Protein AF-0000000078516016 (afdb_homodimer)

Structure (mmCIF, N/CA/C/O backbone):
data_AF-0000000078516016-model_v1
#
loop_
_entity.id
_entity.type
_entity.pdbx_description
1 polymer 'Tat pathway signal sequence'
#
loop_
_atom_site.group_PDB
_atom_site.id
_atom_site.type_symbol
_atom_site.label_atom_id
_atom_site.label_alt_id
_atom_site.label_comp_id
_atom_site.label_asym_id
_atom_site.label_entity_id
_atom_site.label_seq_id
_atom_site.pdbx_PDB_ins_code
_atom_site.Cartn_x
_atom_site.Cartn_y
_atom_site.Cartn_z
_atom_site.occupancy
_atom_site.B_iso_or_equiv
_atom_site.auth_seq_id
_atom_site.auth_comp_id
_atom_site.auth_asym_id
_atom_site.auth_atom_id
_atom_site.pdbx_PDB_model_num
ATOM 1 N N . MET A 1 1 ? 120.938 92.438 60.75 1 22.75 1 MET A N 1
ATOM 2 C CA . MET A 1 1 ? 119.875 93.5 60.75 1 22.75 1 MET A CA 1
ATOM 3 C C . MET A 1 1 ? 118.5 92.938 60.5 1 22.75 1 MET A C 1
ATOM 5 O O . MET A 1 1 ? 118.312 92.125 59.594 1 22.75 1 MET A O 1
ATOM 9 N N . SER A 1 2 ? 117.5 93 61.469 1 23.75 2 SER A N 1
ATOM 10 C CA . SER A 1 2 ? 116.312 92.562 62.219 1 23.75 2 SER A CA 1
ATOM 11 C C . SER A 1 2 ? 115.062 92.812 61.469 1 23.75 2 SER A C 1
ATOM 13 O O . SER A 1 2 ? 114 92.938 62.125 1 23.75 2 SER A O 1
ATOM 15 N N . LEU A 1 3 ? 115.125 93.125 60.219 1 23.91 3 LEU A N 1
ATOM 16 C CA . LEU A 1 3 ? 114 93.938 59.75 1 23.91 3 LEU A CA 1
ATOM 17 C C . LEU A 1 3 ? 112.688 93.25 59.938 1 23.91 3 LEU A C 1
ATOM 19 O O . LEU A 1 3 ? 112.5 92.125 59.469 1 23.91 3 LEU A O 1
ATOM 23 N N . ASP A 1 4 ? 111.812 93.688 60.75 1 22.67 4 ASP A N 1
ATOM 24 C CA . ASP A 1 4 ? 110.688 93.438 61.625 1 22.67 4 ASP A CA 1
ATOM 25 C C . ASP A 1 4 ? 109.438 93.125 60.812 1 22.67 4 ASP A C 1
ATOM 27 O O . ASP A 1 4 ? 109.438 93.375 59.594 1 22.67 4 ASP A O 1
ATOM 31 N N . GLU A 1 5 ? 108.125 93.688 61.156 1 22.09 5 GLU A N 1
ATOM 32 C CA . GLU A 1 5 ? 106.938 93.125 61.75 1 22.09 5 GLU A CA 1
ATOM 33 C C . GLU A 1 5 ? 105.812 93.125 60.781 1 22.09 5 GLU A C 1
ATOM 35 O O . GLU A 1 5 ? 104.938 92.25 60.844 1 22.09 5 GLU A O 1
ATOM 40 N N . SER A 1 6 ? 105.625 94.188 59.844 1 24.33 6 SER A N 1
ATOM 41 C CA . SER A 1 6 ? 104.312 94.875 59.906 1 24.33 6 SER A CA 1
ATOM 42 C C . SER A 1 6 ? 103.25 94.062 59.219 1 24.33 6 SER A C 1
ATOM 44 O O . SER A 1 6 ? 103.5 93.312 58.281 1 24.33 6 SER A O 1
ATOM 46 N N . HIS A 1 7 ? 101.812 94.062 59.656 1 25.02 7 HIS A N 1
ATOM 47 C CA . HIS A 1 7 ? 100.562 93.375 59.969 1 25.02 7 HIS A CA 1
ATOM 48 C C . HIS A 1 7 ? 99.625 93.438 58.812 1 25.02 7 HIS A C 1
ATOM 50 O O . HIS A 1 7 ? 98.625 92.688 58.781 1 25.02 7 HIS A O 1
ATOM 56 N N . SER A 1 8 ? 99.625 94.312 57.719 1 24.61 8 SER A N 1
ATOM 57 C CA . SER A 1 8 ? 98.375 95 57.406 1 24.61 8 SER A CA 1
ATOM 58 C C . SER A 1 8 ? 97.375 94.062 56.75 1 24.61 8 SER A C 1
ATOM 60 O O . SER A 1 8 ? 97.812 93.125 56 1 24.61 8 SER A O 1
ATOM 62 N N . SER A 1 9 ? 96 94 57.219 1 26.47 9 SER A N 1
ATOM 63 C CA . SER A 1 9 ? 94.75 93.25 57.312 1 26.47 9 SER A CA 1
ATOM 64 C C . SER A 1 9 ? 94 93.375 56 1 26.47 9 SER A C 1
ATOM 66 O O . SER A 1 9 ? 93.125 94.25 55.812 1 26.47 9 SER A O 1
ATOM 68 N N . GLN A 1 10 ? 94.562 93 54.844 1 23.11 10 GLN A N 1
ATOM 69 C CA . GLN A 1 10 ? 93.938 93.312 53.562 1 23.11 10 GLN A CA 1
ATOM 70 C C . GLN A 1 10 ? 92.562 92.625 53.406 1 23.11 10 GLN A C 1
ATOM 72 O O . GLN A 1 10 ? 92.438 91.438 53.625 1 23.11 10 GLN A O 1
ATOM 77 N N . ASP A 1 11 ? 91.438 93.438 53.438 1 28.17 11 ASP A N 1
ATOM 78 C CA . ASP A 1 11 ? 90 93.25 53.438 1 28.17 11 ASP A CA 1
ATOM 79 C C . ASP A 1 11 ? 89.5 92.562 52.156 1 28.17 11 ASP A C 1
ATOM 81 O O . ASP A 1 11 ? 89.812 93.062 51.062 1 28.17 11 ASP A O 1
ATOM 85 N N . PRO A 1 12 ? 89.312 91.25 52.062 1 29.25 12 PRO A N 1
ATOM 86 C CA . PRO A 1 12 ? 89.062 90.375 50.906 1 29.25 12 PRO A CA 1
ATOM 87 C C . PRO A 1 12 ? 87.75 90.688 50.25 1 29.25 12 PRO A C 1
ATOM 89 O O . PRO A 1 12 ? 86.75 90.875 50.969 1 29.25 12 PRO A O 1
ATOM 92 N N . ASP A 1 13 ? 87.625 91.562 49.219 1 25.83 13 ASP A N 1
ATOM 93 C CA . ASP A 1 13 ? 86.562 92.062 48.438 1 25.83 13 ASP A CA 1
ATOM 94 C C . ASP A 1 13 ? 85.688 90.875 47.906 1 25.83 13 ASP A C 1
ATOM 96 O O . ASP A 1 13 ? 86.188 89.875 47.438 1 25.83 13 ASP A O 1
ATOM 100 N N . ASN A 1 14 ? 84.438 90.75 48.438 1 26.47 14 ASN A N 1
ATOM 101 C CA . ASN A 1 14 ? 83.25 89.812 48.438 1 26.47 14 ASN A CA 1
ATOM 102 C C . ASN A 1 14 ? 82.688 89.688 47.031 1 26.47 14 ASN A C 1
ATOM 104 O O . ASN A 1 14 ? 81.938 90.562 46.594 1 26.47 14 ASN A O 1
ATOM 108 N N . SER A 1 15 ? 83.438 89.5 45.938 1 28.62 15 SER A N 1
ATOM 109 C CA . SER A 1 15 ? 82.875 89.5 44.594 1 28.62 15 SER A CA 1
ATOM 110 C C . SER A 1 15 ? 81.812 88.438 44.438 1 28.62 15 SER A C 1
ATOM 112 O O . SER A 1 15 ? 82.062 87.25 44.656 1 28.62 15 SER A O 1
ATOM 114 N N . ARG A 1 16 ? 80.438 88.812 44.594 1 28.38 16 ARG A N 1
ATOM 115 C CA . ARG A 1 16 ? 79.25 88 44.594 1 28.38 16 ARG A CA 1
ATOM 116 C C . ARG A 1 16 ? 79.062 87.25 43.25 1 28.38 16 ARG A C 1
ATOM 118 O O . ARG A 1 16 ? 79.312 87.875 42.188 1 28.38 16 ARG A O 1
ATOM 125 N N . PRO A 1 17 ? 79.188 85.875 43.188 1 33.28 17 PRO A N 1
ATOM 126 C CA . PRO A 1 17 ? 79.062 85 42.031 1 33.28 17 PRO A CA 1
ATOM 127 C C . PRO A 1 17 ? 77.75 85.062 41.312 1 33.28 17 PRO A C 1
ATOM 129 O O . PRO A 1 17 ? 76.688 85 41.938 1 33.28 17 PRO A O 1
ATOM 132 N N . LEU A 1 18 ? 77.5 86 40.438 1 30.92 18 LEU A N 1
ATOM 133 C CA . LEU A 1 18 ? 76.188 86.125 39.719 1 30.92 18 LEU A CA 1
ATOM 134 C C . LEU A 1 18 ? 75.812 84.812 39.094 1 30.92 18 LEU A C 1
ATOM 136 O O . LEU A 1 18 ? 76.562 84.25 38.281 1 30.92 18 LEU A O 1
ATOM 140 N N . LEU A 1 19 ? 75.25 83.875 39.844 1 31.05 19 LEU A N 1
ATOM 141 C CA . LEU A 1 19 ? 74.75 82.562 39.469 1 31.05 19 LEU A CA 1
ATOM 142 C C . LEU A 1 19 ? 73.812 82.625 38.281 1 31.05 19 LEU A C 1
ATOM 144 O O . LEU A 1 19 ? 72.875 83.438 38.281 1 31.05 19 LEU A O 1
ATOM 148 N N . PHE A 1 20 ? 74.312 82.562 37 1 31.06 20 PHE A N 1
ATOM 149 C CA . PHE A 1 20 ? 73.562 82.438 35.75 1 31.06 20 PHE A CA 1
ATOM 150 C C . PHE A 1 20 ? 72.5 81.375 35.781 1 31.06 20 PHE A C 1
ATOM 152 O O . PHE A 1 20 ? 72.812 80.25 36.094 1 31.06 20 PHE A O 1
ATOM 159 N N . LYS A 1 21 ? 71.25 81.688 36.219 1 33.06 21 LYS A N 1
ATOM 160 C CA . LYS A 1 21 ? 70.062 80.875 36.219 1 33.06 21 LYS A CA 1
ATOM 161 C C . LYS A 1 21 ? 69.75 80.312 34.812 1 33.06 21 LYS A C 1
ATOM 163 O O . LYS A 1 21 ? 69.5 81.062 33.906 1 33.06 21 LYS A O 1
ATOM 168 N N . GLU A 1 22 ? 70.562 79.312 34.25 1 33.59 22 GLU A N 1
ATOM 169 C CA . GLU A 1 22 ? 70.188 78.688 33 1 33.59 22 GLU A CA 1
ATOM 170 C C . GLU A 1 22 ? 68.75 78.188 33.031 1 33.59 22 GLU A C 1
ATOM 172 O O . GLU A 1 22 ? 68.375 77.438 33.938 1 33.59 22 GLU A O 1
ATOM 177 N N . ASP A 1 23 ? 67.688 78.938 32.562 1 33.66 23 ASP A N 1
ATOM 178 C CA . ASP A 1 23 ? 66.25 78.625 32.312 1 33.66 23 ASP A CA 1
ATOM 179 C C . ASP A 1 23 ? 66.125 77.312 31.5 1 33.66 23 ASP A C 1
ATOM 181 O O . ASP A 1 23 ? 66.562 77.25 30.359 1 33.66 23 ASP A O 1
ATOM 185 N N . ASP A 1 24 ? 66.312 76.125 32.062 1 37.09 24 ASP A N 1
ATOM 186 C CA . ASP A 1 24 ? 66.062 74.812 31.422 1 37.09 24 ASP A CA 1
ATOM 187 C C . ASP A 1 24 ? 64.625 74.75 30.891 1 37.09 24 ASP A C 1
ATOM 189 O O . ASP A 1 24 ? 63.656 74.875 31.656 1 37.09 24 ASP A O 1
ATOM 193 N N . GLU A 1 25 ? 64.25 75.375 29.688 1 36.62 25 GLU A N 1
ATOM 194 C CA . GLU A 1 25 ? 63 75.125 28.953 1 36.62 25 GLU A CA 1
ATOM 195 C C . GLU A 1 25 ? 62.656 73.625 28.859 1 36.62 25 GLU A C 1
ATOM 197 O O . GLU A 1 25 ? 63.438 72.875 28.281 1 36.62 25 GLU A O 1
ATOM 202 N N . GLU A 1 26 ? 62.094 73 29.891 1 38.97 26 GLU A N 1
ATOM 203 C CA . GLU A 1 26 ? 61.531 71.625 29.875 1 38.97 26 GLU A CA 1
ATOM 204 C C . GLU A 1 26 ? 60.594 71.438 28.672 1 38.97 26 GLU A C 1
ATOM 206 O O . GLU A 1 26 ? 59.625 72.188 28.5 1 38.97 26 GLU A O 1
ATOM 211 N N . GLN A 1 27 ? 61.094 71.062 27.469 1 40.34 27 GLN A N 1
ATOM 212 C CA . GLN A 1 27 ? 60.281 70.562 26.375 1 40.34 27 GLN A CA 1
ATOM 213 C C . GLN A 1 27 ? 59.188 69.562 26.875 1 40.34 27 GLN A C 1
ATOM 215 O O . GLN A 1 27 ? 59.5 68.562 27.438 1 40.34 27 GLN A O 1
ATOM 220 N N . ARG A 1 28 ? 58.094 70.125 27.375 1 39.88 28 ARG A N 1
ATOM 221 C CA . ARG A 1 28 ? 56.875 69.312 27.656 1 39.88 28 ARG A CA 1
ATOM 222 C C . ARG A 1 28 ? 56.531 68.438 26.5 1 39.88 28 ARG A C 1
ATOM 224 O O . ARG A 1 28 ? 56.188 68.875 25.406 1 39.88 28 ARG A O 1
ATOM 231 N N . TYR A 1 29 ? 57.281 67.25 26.312 1 43.62 29 TYR A N 1
ATOM 232 C CA . TYR A 1 29 ? 56.781 66.188 25.438 1 43.62 29 TYR A CA 1
ATOM 233 C C . TYR A 1 29 ? 55.281 65.938 25.688 1 43.62 29 TYR A C 1
ATOM 235 O O . TYR A 1 29 ? 54.875 65.625 26.812 1 43.62 29 TYR A O 1
ATOM 243 N N . HIS A 1 30 ? 54.375 66.812 25.109 1 42.16 30 HIS A N 1
ATOM 244 C CA . HIS A 1 30 ? 52.969 66.438 25.031 1 42.16 30 HIS A CA 1
ATOM 245 C C . HIS A 1 30 ? 52.844 64.938 24.703 1 42.16 30 HIS A C 1
ATOM 247 O O . HIS A 1 30 ? 53.312 64.5 23.656 1 42.16 30 HIS A O 1
ATOM 253 N N . SER A 1 31 ? 52.969 64.062 25.672 1 47.44 31 SER A N 1
ATOM 254 C CA . SER A 1 31 ? 52.562 62.656 25.5 1 47.44 31 SER A CA 1
ATOM 255 C C . SER A 1 31 ? 51.219 62.531 24.797 1 47.44 31 SER A C 1
ATOM 257 O O . SER A 1 31 ? 50.219 63.094 25.25 1 47.44 31 SER A O 1
ATOM 259 N N . TYR A 1 32 ? 51.219 62.531 23.422 1 49.53 32 TYR A N 1
ATOM 260 C CA . TYR A 1 32 ? 50.031 62.156 22.703 1 49.53 32 TYR A CA 1
ATOM 261 C C . TYR A 1 32 ? 49.281 61.031 23.375 1 49.53 32 TYR A C 1
ATOM 263 O O . TYR A 1 32 ? 49.906 60.062 23.844 1 49.53 32 TYR A O 1
ATOM 271 N N . PRO A 1 33 ? 48.125 61.312 23.984 1 51.75 33 PRO A N 1
ATOM 272 C CA . PRO A 1 33 ? 47.375 60.188 24.531 1 51.75 33 PRO A CA 1
ATOM 273 C C . PRO A 1 33 ? 47.406 58.969 23.594 1 51.75 33 PRO A C 1
ATOM 275 O O . PRO A 1 33 ? 47.469 59.125 22.375 1 51.75 33 PRO A O 1
ATOM 278 N N . PRO A 1 34 ? 47.938 57.875 23.953 1 51.03 34 PRO A N 1
ATOM 279 C CA . PRO A 1 34 ? 47.875 56.688 23.062 1 51.03 34 PRO A CA 1
ATOM 280 C C . PRO A 1 34 ? 46.531 56.531 22.422 1 51.03 34 PRO A C 1
ATOM 282 O O . PRO A 1 34 ? 45.5 56.875 23.016 1 51.03 34 PRO A O 1
ATOM 285 N N . LYS A 1 35 ? 46.406 56.656 21.141 1 49.25 35 LYS A N 1
ATOM 286 C CA . LYS A 1 35 ? 45.188 56.25 20.422 1 49.25 35 LYS A CA 1
ATOM 287 C C . LYS A 1 35 ? 44.594 55 21.031 1 49.25 35 LYS A C 1
ATOM 289 O O . LYS A 1 35 ? 45.25 53.969 21.141 1 49.25 35 LYS A O 1
ATOM 294 N N . ARG A 1 36 ? 43.625 55.062 21.891 1 51.5 36 ARG A N 1
ATOM 295 C CA . ARG A 1 36 ? 42.844 53.938 22.328 1 51.5 36 ARG A CA 1
ATOM 296 C C . ARG A 1 36 ? 42.5 53.031 21.156 1 51.5 36 ARG A C 1
ATOM 298 O O . ARG A 1 36 ? 41.969 53.469 20.141 1 51.5 36 ARG A O 1
ATOM 305 N N . LYS A 1 37 ? 43.125 51.938 20.953 1 50.84 37 LYS A N 1
ATOM 306 C CA . LYS A 1 37 ? 42.844 50.844 20.016 1 50.84 37 LYS A CA 1
ATOM 307 C C . LYS A 1 37 ? 41.344 50.531 20 1 50.84 37 LYS A C 1
ATOM 309 O O . LYS A 1 37 ? 40.844 49.719 20.781 1 50.84 37 LYS A O 1
ATOM 314 N N . GLN A 1 38 ? 40.469 51.469 19.766 1 52.34 38 GLN A N 1
ATOM 315 C CA . GLN A 1 38 ? 39.062 51.281 19.5 1 52.34 38 GLN A CA 1
ATOM 316 C C . GLN A 1 38 ? 38.844 50.156 18.469 1 52.34 38 GLN A C 1
ATOM 318 O O . GLN A 1 38 ? 37.719 49.656 18.312 1 52.34 38 GLN A O 1
ATOM 323 N N . GLY A 1 39 ? 39.906 49.844 17.766 1 54.12 39 GLY A N 1
ATOM 324 C CA . GLY A 1 39 ? 39.75 48.844 16.719 1 54.12 39 GLY A CA 1
ATOM 325 C C . GLY A 1 39 ? 39.438 47.469 17.25 1 54.12 39 GLY A C 1
ATOM 326 O O . GLY A 1 39 ? 38.75 46.656 16.594 1 54.12 39 GLY A O 1
ATOM 327 N N . PHE A 1 40 ? 40 47.156 18.438 1 59.84 40 PHE A N 1
ATOM 328 C CA . PHE A 1 40 ? 39.875 45.781 18.969 1 59.84 40 PHE A CA 1
ATOM 329 C C . PHE A 1 40 ? 38.469 45.531 19.484 1 59.84 40 PHE A C 1
ATOM 331 O O . PHE A 1 40 ? 37.969 44.406 19.375 1 59.84 40 PHE A O 1
ATOM 338 N N . ARG A 1 41 ? 37.781 46.656 19.891 1 63.22 41 ARG A N 1
ATOM 339 C CA . ARG A 1 41 ? 36.469 46.469 20.484 1 63.22 41 ARG A CA 1
ATOM 340 C C . ARG A 1 41 ? 35.406 46.125 19.422 1 63.22 41 ARG A C 1
ATOM 342 O O . ARG A 1 41 ? 34.531 45.312 19.656 1 63.22 41 ARG A O 1
ATOM 349 N N . TRP A 1 42 ? 35.688 46.719 18.281 1 64.88 42 TRP A N 1
ATOM 350 C CA . TRP A 1 42 ? 34.75 46.469 17.219 1 64.88 42 TRP A CA 1
ATOM 351 C C . TRP A 1 42 ? 34.906 45.062 16.672 1 64.88 42 TRP A C 1
ATOM 353 O O . TRP A 1 42 ? 33.938 44.375 16.312 1 64.88 42 TRP A O 1
ATOM 363 N N . ASN A 1 43 ? 36.125 44.531 16.828 1 74.56 43 ASN A N 1
ATOM 364 C CA . ASN A 1 43 ? 36.406 43.188 16.344 1 74.56 43 ASN A CA 1
ATOM 365 C C . ASN A 1 43 ? 35.75 42.125 17.219 1 74.56 43 ASN A C 1
ATOM 367 O O . ASN A 1 43 ? 35.188 41.125 16.719 1 74.56 43 ASN A O 1
ATOM 371 N N . TRP A 1 44 ? 35.812 42.469 18.5 1 77.81 44 TRP A N 1
ATOM 372 C CA . TRP A 1 44 ? 35.188 41.5 19.422 1 77.81 44 TRP A CA 1
ATOM 373 C C . TRP A 1 44 ? 33.688 41.469 19.266 1 77.81 44 TRP A C 1
ATOM 375 O O . TRP A 1 44 ? 33.062 40.438 19.359 1 77.81 44 TRP A O 1
ATOM 385 N N . ALA A 1 45 ? 33.062 42.656 18.969 1 75.06 45 ALA A N 1
ATOM 386 C CA . ALA A 1 45 ? 31.609 42.719 18.734 1 75.06 45 ALA A CA 1
ATOM 387 C C . ALA A 1 45 ? 31.219 41.938 17.484 1 75.06 45 ALA A C 1
ATOM 389 O O . ALA A 1 45 ? 30.219 41.25 17.469 1 75.06 45 ALA A O 1
ATOM 390 N N . PHE A 1 46 ? 32.094 42.031 16.469 1 77.75 46 PHE A N 1
ATOM 391 C CA . PHE A 1 46 ? 31.812 41.281 15.234 1 77.75 46 PHE A CA 1
ATOM 392 C C . PHE A 1 46 ? 31.969 39.781 15.453 1 77.75 46 PHE A C 1
ATOM 394 O O . PHE A 1 46 ? 31.188 39 14.922 1 77.75 46 PHE A O 1
ATOM 401 N N . ILE A 1 47 ? 32.938 39.406 16.25 1 81.06 47 ILE A N 1
ATOM 402 C CA . ILE A 1 47 ? 33.125 38 16.547 1 81.06 47 ILE A CA 1
ATOM 403 C C . ILE A 1 47 ? 31.969 37.469 17.375 1 81.06 47 ILE A C 1
ATOM 405 O O . ILE A 1 47 ? 31.469 36.375 17.109 1 81.06 47 ILE A O 1
ATOM 409 N N . LEU A 1 48 ? 31.484 38.25 18.312 1 80.25 48 LEU A N 1
ATOM 410 C CA . LEU A 1 48 ? 30.359 37.844 19.141 1 80.25 48 LEU A CA 1
ATOM 411 C C . LEU A 1 48 ? 29.078 37.719 18.328 1 80.25 48 LEU A C 1
ATOM 413 O O . LEU A 1 48 ? 28.312 36.781 18.469 1 80.25 48 LEU A O 1
ATOM 417 N N . HIS A 1 49 ? 28.859 38.688 17.422 1 80.25 49 HIS A N 1
ATOM 418 C CA . HIS A 1 49 ? 27.688 38.625 16.547 1 80.25 49 HIS A CA 1
ATOM 419 C C . HIS A 1 49 ? 27.797 37.469 15.562 1 80.25 49 HIS A C 1
ATOM 421 O O . HIS A 1 49 ? 26.812 36.781 15.32 1 80.25 49 HIS A O 1
ATOM 427 N N . GLY A 1 50 ? 29 37.312 15.078 1 79.88 50 GLY A N 1
ATOM 428 C CA . GLY A 1 50 ? 29.203 36.188 14.188 1 79.88 50 GLY A CA 1
ATOM 429 C C . GLY A 1 50 ? 28.953 34.844 14.852 1 79.88 50 GLY A C 1
ATOM 430 O O . GLY A 1 50 ? 28.312 33.969 14.281 1 79.88 50 GLY A O 1
ATOM 431 N N . SER A 1 51 ? 29.453 34.75 16.078 1 83.06 51 SER A N 1
ATOM 432 C CA . SER A 1 51 ? 29.266 33.531 16.828 1 83.06 51 SER A CA 1
ATOM 433 C C . SER A 1 51 ? 27.797 33.312 17.172 1 83.06 51 SER A C 1
ATOM 435 O O . SER A 1 51 ? 27.281 32.188 17.094 1 83.06 51 SER A O 1
ATOM 437 N N . ALA A 1 52 ? 27.125 34.375 17.562 1 80.5 52 ALA A N 1
ATOM 438 C CA . ALA A 1 52 ? 25.703 34.281 17.875 1 80.5 52 ALA A CA 1
ATOM 439 C C . ALA A 1 52 ? 24.891 33.875 16.656 1 80.5 52 ALA A C 1
ATOM 441 O O . ALA A 1 52 ? 23.984 33.062 16.734 1 80.5 52 ALA A O 1
ATOM 442 N N . PHE A 1 53 ? 25.297 34.469 15.484 1 80.38 53 PHE A N 1
ATOM 443 C CA . PHE A 1 53 ? 24.641 34.125 14.234 1 80.38 53 PHE A CA 1
ATOM 444 C C . PHE A 1 53 ? 24.906 32.656 13.875 1 80.38 53 PHE A C 1
ATOM 446 O O . PHE A 1 53 ? 24 31.953 13.414 1 80.38 53 PHE A O 1
ATOM 453 N N . ALA A 1 54 ? 26.094 32.25 14.141 1 81.94 54 ALA A N 1
ATOM 454 C CA . ALA A 1 54 ? 26.453 30.875 13.844 1 81.94 54 ALA A CA 1
ATOM 455 C C . ALA A 1 54 ? 25.703 29.906 14.75 1 81.94 54 ALA A C 1
ATOM 457 O O . ALA A 1 54 ? 25.156 28.891 14.289 1 81.94 54 ALA A O 1
ATOM 458 N N . ILE A 1 55 ? 25.609 30.203 15.984 1 82.69 55 ILE A N 1
ATOM 459 C CA . ILE A 1 55 ? 24.906 29.344 16.938 1 82.69 55 ILE A CA 1
ATOM 460 C C . ILE A 1 55 ? 23.406 29.312 16.609 1 82.69 55 ILE A C 1
ATOM 462 O O . ILE A 1 55 ? 22.797 28.25 16.609 1 82.69 55 ILE A O 1
ATOM 466 N N . TYR A 1 56 ? 22.891 30.484 16.328 1 80.62 56 TYR A N 1
ATOM 467 C CA . TYR A 1 56 ? 21.484 30.578 15.938 1 80.62 56 TYR A CA 1
ATOM 468 C C . TYR A 1 56 ? 21.203 29.75 14.695 1 80.62 56 TYR A C 1
ATOM 470 O O . TYR A 1 56 ? 20.203 29.031 14.633 1 80.62 56 TYR A O 1
ATOM 478 N N . THR A 1 57 ? 22.078 29.812 13.75 1 79.5 57 THR A N 1
ATOM 479 C CA . THR A 1 57 ? 21.922 29.047 12.516 1 79.5 57 THR A CA 1
ATOM 480 C C . THR A 1 57 ? 22.031 27.547 12.797 1 79.5 57 THR A C 1
ATOM 482 O O . THR A 1 57 ? 21.266 26.75 12.25 1 79.5 57 THR A O 1
ATOM 485 N N . ILE A 1 58 ? 22.875 27.141 13.648 1 78.88 58 ILE A N 1
ATOM 486 C CA . ILE A 1 58 ? 23.062 25.734 13.984 1 78.88 58 ILE A CA 1
ATOM 487 C C . ILE A 1 58 ? 21.828 25.219 14.719 1 78.88 58 ILE A C 1
ATOM 489 O O . ILE A 1 58 ? 21.328 24.125 14.414 1 78.88 58 ILE A O 1
ATOM 493 N N . ILE A 1 59 ? 21.312 25.984 15.633 1 75.81 59 ILE A N 1
ATOM 494 C CA . ILE A 1 59 ? 20.125 25.594 16.375 1 75.81 59 ILE A CA 1
ATOM 495 C C . ILE A 1 59 ? 18.922 25.484 15.438 1 75.81 59 ILE A C 1
ATOM 497 O O . ILE A 1 59 ? 18.141 24.547 15.531 1 75.81 59 ILE A O 1
ATOM 501 N N . PHE A 1 60 ? 18.875 26.375 14.531 1 72.94 60 PHE A N 1
ATOM 502 C CA . PHE A 1 60 ? 17.766 26.375 13.578 1 72.94 60 PHE A CA 1
ATOM 503 C C . PHE A 1 60 ? 17.859 25.188 12.633 1 72.94 60 PHE A C 1
ATOM 505 O O . PHE A 1 60 ? 16.859 24.516 12.367 1 72.94 60 PHE A O 1
ATOM 512 N N . LEU A 1 61 ? 19.016 24.969 12.203 1 71.44 61 LEU A N 1
ATOM 513 C CA . LEU A 1 61 ? 19.188 23.828 11.305 1 71.44 61 LEU A CA 1
ATOM 514 C C . LEU A 1 61 ? 18.922 22.516 12.031 1 71.44 61 LEU A C 1
ATOM 516 O O . LEU A 1 61 ? 18.297 21.609 11.477 1 71.44 61 LEU A O 1
ATOM 520 N N . ALA A 1 62 ? 19.344 22.438 13.172 1 70.38 62 ALA A N 1
ATOM 521 C CA . ALA A 1 62 ? 19.094 21.234 13.969 1 70.38 62 ALA A CA 1
ATOM 522 C C . ALA A 1 62 ? 17.594 21.078 14.266 1 70.38 62 ALA A C 1
ATOM 524 O O . ALA A 1 62 ? 17.062 19.969 14.164 1 70.38 62 ALA A O 1
ATOM 525 N N . GLY A 1 63 ? 16.969 22.125 14.578 1 66.44 63 GLY A N 1
ATOM 526 C CA . GLY A 1 63 ? 15.539 22.094 14.805 1 66.44 63 GLY A CA 1
ATOM 527 C C . GLY A 1 63 ? 14.742 21.75 13.562 1 66.44 63 GLY A C 1
ATOM 528 O O . GLY A 1 63 ? 13.789 20.969 13.625 1 66.44 63 GLY A O 1
ATOM 529 N N . SER A 1 64 ? 15.102 22.359 12.469 1 62.66 64 SER A N 1
ATOM 530 C CA . SER A 1 64 ? 14.438 22.078 11.203 1 62.66 64 SER A CA 1
ATOM 531 C C . SER A 1 64 ? 14.617 20.609 10.797 1 62.66 64 SER A C 1
ATOM 533 O O . SER A 1 64 ? 13.688 19.984 10.289 1 62.66 64 SER A O 1
ATOM 535 N N . SER A 1 65 ? 15.773 20.125 10.977 1 61.03 65 SER A N 1
ATOM 536 C CA . SER A 1 65 ? 16.016 18.719 10.664 1 61.03 65 SER A CA 1
ATOM 537 C C . SER A 1 65 ? 15.156 17.812 11.531 1 61.03 65 SER A C 1
ATOM 539 O O . SER A 1 65 ? 14.625 16.812 11.039 1 61.03 65 SER A O 1
ATOM 541 N N . LEU A 1 66 ? 15.078 18.234 12.734 1 59.31 66 LEU A N 1
ATOM 542 C CA . LEU A 1 66 ? 14.242 17.453 13.641 1 59.31 66 LEU A CA 1
ATOM 543 C C . LEU A 1 66 ? 12.773 17.547 13.234 1 59.31 66 LEU A C 1
ATOM 545 O O . LEU A 1 66 ? 12.039 16.562 13.305 1 59.31 66 LEU A O 1
ATOM 549 N N . ALA A 1 67 ? 12.422 18.719 12.875 1 56.28 67 ALA A N 1
ATOM 550 C CA . ALA A 1 67 ? 11.031 18.922 12.461 1 56.28 67 ALA A CA 1
ATOM 551 C C . ALA A 1 67 ? 10.734 18.172 11.164 1 56.28 67 ALA A C 1
ATOM 553 O O . ALA A 1 67 ? 9.656 17.594 11.008 1 56.28 67 ALA A O 1
ATOM 554 N N . VAL A 1 68 ? 11.672 18.266 10.258 1 53.91 68 VAL A N 1
ATOM 555 C CA . VAL A 1 68 ? 11.484 17.594 8.969 1 53.91 68 VAL A CA 1
ATOM 556 C C . VAL A 1 68 ? 11.359 16.094 9.18 1 53.91 68 VAL A C 1
ATOM 558 O O . VAL A 1 68 ? 10.516 15.438 8.555 1 53.91 68 VAL A O 1
ATOM 561 N N . THR A 1 69 ? 12.227 15.516 10.023 1 53.25 69 THR A N 1
ATOM 562 C CA . THR A 1 69 ? 12.195 14.07 10.219 1 53.25 69 THR A CA 1
ATOM 563 C C . THR A 1 69 ? 10.883 13.648 10.875 1 53.25 69 THR A C 1
ATOM 565 O O . THR A 1 69 ? 10.336 12.594 10.555 1 53.25 69 THR A O 1
ATOM 568 N N . LYS A 1 70 ? 10.508 14.336 11.945 1 51.84 70 LYS A N 1
ATOM 569 C CA . LYS A 1 70 ? 9.359 13.883 12.719 1 51.84 70 LYS A CA 1
ATOM 570 C C . LYS A 1 70 ? 8.062 14.055 11.93 1 51.84 70 LYS A C 1
ATOM 572 O O . LYS A 1 70 ? 7.141 13.25 12.047 1 51.84 70 LYS A O 1
ATOM 577 N N . GLY A 1 71 ? 7.988 15.125 11.234 1 52.16 71 GLY A N 1
ATOM 578 C CA . GLY A 1 71 ? 6.703 15.531 10.688 1 52.16 71 GLY A CA 1
ATOM 579 C C . GLY A 1 71 ? 6.672 15.547 9.172 1 52.16 71 GLY A C 1
ATOM 580 O O . GLY A 1 71 ? 5.945 16.344 8.57 1 52.16 71 GLY A O 1
ATOM 581 N N . CYS A 1 72 ? 7.637 14.711 8.672 1 58.31 72 CYS A N 1
ATOM 582 C CA . CYS A 1 72 ? 7.625 14.828 7.219 1 58.31 72 CYS A CA 1
ATOM 583 C C . CYS A 1 72 ? 6.348 14.234 6.637 1 58.31 72 CYS A C 1
ATOM 585 O O . CYS A 1 72 ? 6.156 13.016 6.652 1 58.31 72 CYS A O 1
ATOM 587 N N . HIS A 1 73 ? 5.348 15.062 6.773 1 62.34 73 HIS A N 1
ATOM 588 C CA . HIS A 1 73 ? 4.129 14.68 6.07 1 62.34 73 HIS A CA 1
ATOM 589 C C . HIS A 1 73 ? 4.035 15.367 4.711 1 62.34 73 HIS A C 1
ATOM 591 O O . HIS A 1 73 ? 4.316 16.562 4.594 1 62.34 73 HIS A O 1
ATOM 597 N N . ARG A 1 74 ? 3.885 14.531 3.816 1 71.5 74 ARG A N 1
ATOM 598 C CA . ARG A 1 74 ? 3.561 15.086 2.506 1 71.5 74 ARG A CA 1
ATOM 599 C C . ARG A 1 74 ? 2.191 15.75 2.518 1 71.5 74 ARG A C 1
ATOM 601 O O . ARG A 1 74 ? 1.303 15.352 3.271 1 71.5 74 ARG A O 1
ATOM 608 N N . ASP A 1 75 ? 2.062 16.953 1.91 1 79.06 75 ASP A N 1
ATOM 609 C CA . ASP A 1 75 ? 0.785 17.656 1.937 1 79.06 75 ASP A CA 1
ATOM 610 C C . ASP A 1 75 ? 0.27 17.922 0.521 1 79.06 75 ASP A C 1
ATOM 612 O O . ASP A 1 75 ? -0.263 18.984 0.234 1 79.06 75 ASP A O 1
ATOM 616 N N . LEU A 1 76 ? 0.467 16.969 -0.295 1 88.44 76 LEU A N 1
ATOM 617 C CA . LEU A 1 76 ? -0.013 17.094 -1.667 1 88.44 76 LEU A CA 1
ATOM 618 C C . LEU A 1 76 ? -1.525 16.906 -1.733 1 88.44 76 LEU A C 1
ATOM 620 O O . LEU A 1 76 ? -2.188 17.469 -2.604 1 88.44 76 LEU A O 1
ATOM 624 N N . VAL A 1 77 ? -2.014 16.031 -0.876 1 93.56 77 VAL A N 1
ATOM 625 C CA . VAL A 1 77 ? -3.447 15.781 -0.751 1 93.56 77 VAL A CA 1
ATOM 626 C C . VAL A 1 77 ? -3.873 15.945 0.706 1 93.56 77 VAL A C 1
ATOM 628 O O . VAL A 1 77 ? -3.297 15.32 1.602 1 93.56 77 VAL A O 1
ATOM 631 N N . TYR A 1 78 ? -4.836 16.781 0.893 1 94.31 78 TYR A N 1
ATOM 632 C CA . TYR A 1 78 ? -5.277 17.031 2.26 1 94.31 78 TYR A CA 1
ATOM 633 C C . TYR A 1 78 ? -5.984 15.82 2.838 1 94.31 78 TYR A C 1
ATOM 635 O O . TYR A 1 78 ? -6.734 15.141 2.135 1 94.31 78 TYR A O 1
ATOM 643 N N . SER A 1 79 ? -5.785 15.602 4.059 1 96.44 79 SER A N 1
ATOM 644 C CA . SER A 1 79 ? -6.516 14.617 4.844 1 96.44 79 SER A CA 1
ATOM 645 C C . SER A 1 79 ? -6.617 15.031 6.309 1 96.44 79 SER A C 1
ATOM 647 O O . SER A 1 79 ? -5.621 15.438 6.91 1 96.44 79 SER A O 1
ATOM 649 N N . PRO A 1 80 ? -7.836 14.938 6.855 1 96.94 80 PRO A N 1
ATOM 650 C CA . PRO A 1 80 ? -7.961 15.25 8.281 1 96.94 80 PRO A CA 1
ATOM 651 C C . PRO A 1 80 ? -7.238 14.25 9.172 1 96.94 80 PRO A C 1
ATOM 653 O O . PRO A 1 80 ? -7.027 14.508 10.359 1 96.94 80 PRO A O 1
ATOM 656 N N . ALA A 1 81 ? -6.859 13.109 8.625 1 96.62 81 ALA A N 1
ATOM 657 C CA . ALA A 1 81 ? -6.199 12.07 9.414 1 96.62 81 ALA A CA 1
ATOM 658 C C . ALA A 1 81 ? -4.695 12.312 9.484 1 96.62 81 ALA A C 1
ATOM 660 O O . ALA A 1 81 ? -3.982 11.602 10.203 1 96.62 81 ALA A O 1
ATOM 661 N N . ARG A 1 82 ? -4.184 13.281 8.828 1 93.12 82 ARG A N 1
ATOM 662 C CA . ARG A 1 82 ? -2.75 13.5 8.672 1 93.12 82 ARG A CA 1
ATOM 663 C C . ARG A 1 82 ? -2.066 13.641 10.031 1 93.12 82 ARG A C 1
ATOM 665 O O . ARG A 1 82 ? -0.964 13.133 10.234 1 93.12 82 ARG A O 1
ATOM 672 N N . PHE A 1 83 ? -2.699 14.297 10.922 1 87.12 83 PHE A N 1
ATOM 673 C CA . PHE A 1 83 ? -2.084 14.594 12.211 1 87.12 83 PHE A CA 1
ATOM 674 C C . PHE A 1 83 ? -2.004 13.336 13.078 1 87.12 83 PHE A C 1
ATOM 676 O O . PHE A 1 83 ? -1.307 13.32 14.094 1 87.12 83 PHE A O 1
ATOM 683 N N . SER A 1 84 ? -2.697 12.32 12.664 1 91.31 84 SER A N 1
ATOM 684 C CA . SER A 1 84 ? -2.67 11.078 13.414 1 91.31 84 SER A CA 1
ATOM 685 C C . SER A 1 84 ? -1.704 10.07 12.797 1 91.31 84 SER A C 1
ATOM 687 O O . SER A 1 84 ? -1.715 8.891 13.148 1 91.31 84 SER A O 1
ATOM 689 N N . VAL A 1 85 ? -0.9 10.492 11.914 1 92.12 85 VAL A N 1
ATOM 690 C CA . VAL A 1 85 ? 0.039 9.594 11.25 1 92.12 85 VAL A CA 1
ATOM 691 C C . VAL A 1 85 ? 1.433 9.773 11.844 1 92.12 85 VAL A C 1
ATOM 693 O O . VAL A 1 85 ? 2 10.867 11.805 1 92.12 85 VAL A O 1
ATOM 696 N N . GLU A 1 86 ? 1.864 8.812 12.531 1 90 86 GLU A N 1
ATOM 697 C CA . GLU A 1 86 ? 3.248 8.648 12.961 1 90 86 GLU A CA 1
ATOM 698 C C . GLU A 1 86 ? 3.877 7.406 12.336 1 90 86 GLU A C 1
ATOM 700 O O . GLU A 1 86 ? 3.176 6.449 12.008 1 90 86 GLU A O 1
ATOM 705 N N . TYR A 1 87 ? 5.137 7.531 12.18 1 90.75 87 TYR A N 1
ATOM 706 C CA . TYR A 1 87 ? 5.816 6.418 11.523 1 90.75 87 TYR A CA 1
ATOM 707 C C . TYR A 1 87 ? 6.688 5.656 12.516 1 90.75 87 TYR A C 1
ATOM 709 O O . TYR A 1 87 ? 7.164 6.223 13.5 1 90.75 87 TYR A O 1
ATOM 717 N N . GLN A 1 88 ? 6.82 4.383 12.25 1 93.38 88 GLN A N 1
ATOM 718 C CA . GLN A 1 88 ? 7.656 3.5 13.055 1 93.38 88 GLN A CA 1
ATOM 719 C C . GLN A 1 88 ? 8.297 2.416 12.195 1 93.38 88 GLN A C 1
ATOM 721 O O . GLN A 1 88 ? 7.859 2.166 11.07 1 93.38 88 GLN A O 1
ATOM 726 N N . LYS A 1 89 ? 9.359 1.87 12.727 1 94.56 89 LYS A N 1
ATOM 727 C CA . LYS A 1 89 ? 10 0.724 12.094 1 94.56 89 LYS A CA 1
ATOM 728 C C . LYS A 1 89 ? 9.32 -0.581 12.492 1 94.56 89 LYS A C 1
ATOM 730 O O . LYS A 1 89 ? 9.117 -0.844 13.68 1 94.56 89 LYS A O 1
ATOM 735 N N . ILE A 1 90 ? 8.875 -1.351 11.539 1 95.44 90 ILE A N 1
ATOM 736 C CA . ILE A 1 90 ? 8.242 -2.643 11.781 1 95.44 90 ILE A CA 1
ATOM 737 C C . ILE A 1 90 ? 8.945 -3.723 10.969 1 95.44 90 ILE A C 1
ATOM 739 O O . ILE A 1 90 ? 9.203 -3.539 9.773 1 95.44 90 ILE A O 1
ATOM 743 N N . ALA A 1 91 ? 9.258 -4.816 11.625 1 93.19 91 ALA A N 1
ATOM 744 C CA . ALA A 1 91 ? 9.773 -5.98 10.906 1 93.19 91 ALA A CA 1
ATOM 745 C C . ALA A 1 91 ? 8.633 -6.879 10.43 1 93.19 91 ALA A C 1
ATOM 747 O O . ALA A 1 91 ? 7.859 -7.395 11.242 1 93.19 91 ALA A O 1
ATOM 748 N N . PHE A 1 92 ? 8.5 -6.91 9.102 1 91.12 92 PHE A N 1
ATOM 749 C CA . PHE A 1 92 ? 7.527 -7.863 8.578 1 91.12 92 PHE A CA 1
ATOM 750 C C . PHE A 1 92 ? 7.98 -9.297 8.836 1 91.12 92 PHE A C 1
ATOM 752 O O . PHE A 1 92 ? 9.172 -9.602 8.742 1 91.12 92 PHE A O 1
ATOM 759 N N . ASP A 1 93 ? 7.082 -10.086 9.367 1 78.94 93 ASP A N 1
ATOM 760 C CA . ASP A 1 93 ? 7.383 -11.516 9.391 1 78.94 93 ASP A CA 1
ATOM 761 C C . ASP A 1 93 ? 6.707 -12.242 8.234 1 78.94 93 ASP A C 1
ATOM 763 O O . ASP A 1 93 ? 5.559 -12.68 8.352 1 78.94 93 ASP A O 1
ATOM 767 N N . GLY A 1 94 ? 7.387 -12.312 7.129 1 76.44 94 GLY A N 1
ATOM 768 C CA . GLY A 1 94 ? 6.832 -12.844 5.898 1 76.44 94 GLY A CA 1
ATOM 769 C C . GLY A 1 94 ? 7.273 -14.273 5.613 1 76.44 94 GLY A C 1
ATOM 770 O O . GLY A 1 94 ? 7.223 -14.727 4.469 1 76.44 94 GLY A O 1
ATOM 771 N N . ASP A 1 95 ? 7.684 -14.93 6.719 1 75.25 95 ASP A N 1
ATOM 772 C CA . ASP A 1 95 ? 8.086 -16.312 6.508 1 75.25 95 ASP A CA 1
ATOM 773 C C . ASP A 1 95 ? 6.922 -17.141 5.965 1 75.25 95 ASP A C 1
ATOM 775 O O . ASP A 1 95 ? 5.801 -17.062 6.469 1 75.25 95 ASP A O 1
ATOM 779 N N . LEU A 1 96 ? 7.227 -17.891 4.988 1 69.75 96 LEU A N 1
ATOM 780 C CA . LEU A 1 96 ? 6.215 -18.656 4.27 1 69.75 96 LEU A CA 1
ATOM 781 C C . LEU A 1 96 ? 5.465 -19.594 5.211 1 69.75 96 LEU A C 1
ATOM 783 O O . LEU A 1 96 ? 4.273 -19.844 5.023 1 69.75 96 LEU A O 1
ATOM 787 N N . GLU A 1 97 ? 6.094 -20.016 6.293 1 70.88 97 GLU A N 1
ATOM 788 C CA . GLU A 1 97 ? 5.5 -21.062 7.121 1 70.88 97 GLU A CA 1
ATOM 789 C C . GLU A 1 97 ? 4.883 -20.469 8.391 1 70.88 97 GLU A C 1
ATOM 791 O O . GLU A 1 97 ? 4.191 -21.172 9.133 1 70.88 97 GLU A O 1
ATOM 796 N N . LYS A 1 98 ? 5.066 -19.266 8.625 1 76.44 98 LYS A N 1
ATOM 797 C CA . LYS A 1 98 ? 4.57 -18.672 9.859 1 76.44 98 LYS A CA 1
ATOM 798 C C . LYS A 1 98 ? 3.082 -18.359 9.758 1 76.44 98 LYS A C 1
ATOM 800 O O . LYS A 1 98 ? 2.619 -17.859 8.734 1 76.44 98 LYS A O 1
ATOM 805 N N . MET A 1 99 ? 2.396 -18.703 10.859 1 79.81 99 MET A N 1
ATOM 806 C CA . MET A 1 99 ? 0.957 -18.453 10.914 1 79.81 99 MET A CA 1
ATOM 807 C C . MET A 1 99 ? 0.638 -17.234 11.773 1 79.81 99 MET A C 1
ATOM 809 O O . MET A 1 99 ? 1.396 -16.891 12.68 1 79.81 99 MET A O 1
ATOM 813 N N . ASN A 1 100 ? -0.342 -16.531 11.375 1 87.12 100 ASN A N 1
ATOM 814 C CA . ASN A 1 100 ? -0.938 -15.438 12.141 1 87.12 100 ASN A CA 1
ATOM 815 C C . ASN A 1 100 ? -2.447 -15.367 11.93 1 87.12 100 ASN A C 1
ATOM 817 O O . ASN A 1 100 ? -3.014 -16.172 11.188 1 87.12 100 ASN A O 1
ATOM 821 N N . PRO A 1 101 ? -3.174 -14.516 12.594 1 90.38 101 PRO A N 1
ATOM 822 C CA . PRO A 1 101 ? -4.637 -14.492 12.508 1 90.38 101 PRO A CA 1
ATOM 823 C C . PRO A 1 101 ? -5.141 -14.219 11.094 1 90.38 101 PRO A C 1
ATOM 825 O O . PRO A 1 101 ? -6.32 -14.43 10.805 1 90.38 101 PRO A O 1
ATOM 828 N N . TYR A 1 102 ? -4.301 -13.828 10.195 1 92.75 102 TYR A N 1
ATOM 829 C CA . TYR A 1 102 ? -4.738 -13.445 8.859 1 92.75 102 TYR A CA 1
ATOM 830 C C . TYR A 1 102 ? -4.32 -14.484 7.824 1 92.75 102 TYR A C 1
ATOM 832 O O . TYR A 1 102 ? -4.602 -14.328 6.633 1 92.75 102 TYR A O 1
ATOM 840 N N . ARG A 1 103 ? -3.68 -15.555 8.297 1 91.5 103 ARG A N 1
ATOM 841 C CA . ARG A 1 103 ? -3.215 -16.594 7.387 1 91.5 103 ARG A CA 1
ATOM 842 C C . ARG A 1 103 ? -3.953 -17.906 7.629 1 91.5 103 ARG A C 1
ATOM 844 O O . ARG A 1 103 ? -4.473 -18.141 8.719 1 91.5 103 ARG A O 1
ATOM 851 N N . GLY A 1 104 ? -4 -18.719 6.57 1 89.12 104 GLY A N 1
ATOM 852 C CA . GLY A 1 104 ? -4.59 -20.031 6.68 1 89.12 104 GLY A CA 1
ATOM 853 C C . GLY A 1 104 ? -6.004 -20.109 6.141 1 89.12 104 GLY A C 1
ATOM 854 O O . GLY A 1 104 ? -6.535 -19.109 5.648 1 89.12 104 GLY A O 1
ATOM 855 N N . PRO A 1 105 ? -6.586 -21.266 6.191 1 90.06 105 PRO A N 1
ATOM 856 C CA . PRO A 1 105 ? -7.957 -21.438 5.703 1 90.06 105 PRO A CA 1
ATOM 857 C C . PRO A 1 105 ? -8.969 -20.625 6.5 1 90.06 105 PRO A C 1
ATOM 859 O O . PRO A 1 105 ? -8.688 -20.203 7.625 1 90.06 105 PRO A O 1
ATOM 862 N N . PRO A 1 106 ? -10.117 -20.469 5.805 1 91.81 106 PRO A N 1
ATOM 863 C CA . PRO A 1 106 ? -11.172 -19.734 6.504 1 91.81 106 PRO A CA 1
ATOM 864 C C . PRO A 1 106 ? -11.523 -20.359 7.855 1 91.81 106 PRO A C 1
ATOM 866 O O . PRO A 1 106 ? -11.586 -21.578 7.98 1 91.81 106 PRO A O 1
ATOM 869 N N . ARG A 1 107 ? -11.688 -19.594 8.844 1 92.31 107 ARG A N 1
ATOM 870 C CA . ARG A 1 107 ? -12.094 -19.938 10.203 1 92.31 107 ARG A CA 1
ATOM 871 C C . ARG A 1 107 ? -12.617 -18.719 10.953 1 92.31 107 ARG A C 1
ATOM 873 O O . ARG A 1 107 ? -12.297 -17.578 10.594 1 92.31 107 ARG A O 1
ATOM 880 N N . PRO A 1 108 ? -13.383 -18.859 11.977 1 91.25 108 PRO A N 1
ATOM 881 C CA . PRO A 1 108 ? -14 -17.734 12.68 1 91.25 108 PRO A CA 1
ATOM 882 C C . PRO A 1 108 ? -12.984 -16.703 13.18 1 91.25 108 PRO A C 1
ATOM 884 O O . PRO A 1 108 ? -13.234 -15.5 13.117 1 91.25 108 PRO A O 1
ATOM 887 N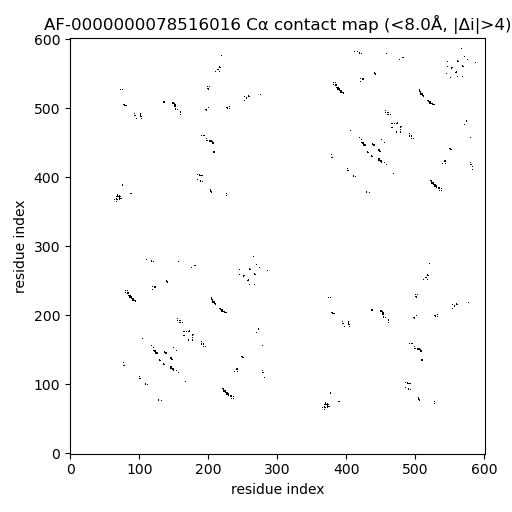 N . GLU A 1 109 ? -11.875 -17.172 13.641 1 91.75 109 GLU A N 1
ATOM 888 C CA . GLU A 1 109 ? -10.836 -16.266 14.125 1 91.75 109 GLU A CA 1
ATOM 889 C C . GLU A 1 109 ? -10.328 -15.367 13 1 91.75 109 GLU A C 1
ATOM 891 O O . GLU A 1 109 ? -10.055 -14.188 13.219 1 91.75 109 GLU A O 1
ATOM 896 N N . HIS A 1 110 ? -10.211 -15.953 11.859 1 91.94 110 HIS A N 1
ATOM 897 C CA . HIS A 1 110 ? -9.797 -15.211 10.672 1 91.94 110 HIS A CA 1
ATOM 898 C C . HIS A 1 110 ? -10.812 -14.133 10.305 1 91.94 110 HIS A C 1
ATOM 900 O O . HIS A 1 110 ? -10.445 -12.992 10.047 1 91.94 110 HIS A O 1
ATOM 906 N N . ASP A 1 111 ? -12.023 -14.5 10.375 1 90.88 111 ASP A N 1
ATOM 907 C CA . ASP A 1 111 ? -13.102 -13.562 10.055 1 90.88 111 ASP A CA 1
ATOM 908 C C . ASP A 1 111 ? -13.188 -12.445 11.086 1 90.88 111 ASP A C 1
ATOM 910 O O . ASP A 1 111 ? -13.398 -11.281 10.734 1 90.88 111 ASP A O 1
ATOM 914 N N . ALA A 1 112 ? -13.008 -12.781 12.281 1 92.75 112 ALA A N 1
ATOM 915 C CA . ALA A 1 112 ? -13.031 -11.781 13.352 1 92.75 112 ALA A CA 1
ATOM 916 C C . ALA A 1 112 ? -11.883 -10.789 13.203 1 92.75 112 ALA A C 1
ATOM 918 O O . ALA A 1 112 ? -12.055 -9.594 13.438 1 92.75 112 ALA A O 1
ATOM 919 N N . ALA A 1 113 ? -10.703 -11.266 12.828 1 94.38 113 ALA A N 1
ATOM 920 C CA . ALA A 1 113 ? -9.539 -10.398 12.648 1 94.38 113 ALA A CA 1
ATOM 921 C C . ALA A 1 113 ? -9.781 -9.383 11.531 1 94.38 113 ALA A C 1
ATOM 923 O O . ALA A 1 113 ? -9.492 -8.195 11.688 1 94.38 113 ALA A O 1
ATOM 924 N N . TRP A 1 114 ? -10.328 -9.867 10.438 1 94.5 114 TRP A N 1
ATOM 925 C CA . TRP A 1 114 ? -10.609 -8.977 9.32 1 94.5 114 TRP A CA 1
ATOM 926 C C . TRP A 1 114 ? -11.719 -7.988 9.68 1 94.5 114 TRP A C 1
ATOM 928 O O . TRP A 1 114 ? -11.688 -6.828 9.258 1 94.5 114 TRP A O 1
ATOM 938 N N . HIS A 1 115 ? -12.664 -8.43 10.453 1 92 115 HIS A N 1
ATOM 939 C CA . HIS A 1 115 ? -13.703 -7.523 10.93 1 92 115 HIS A CA 1
ATOM 940 C C . HIS A 1 115 ? -13.109 -6.398 11.766 1 92 115 HIS A C 1
ATOM 942 O O . HIS A 1 115 ? -13.445 -5.227 11.57 1 92 115 HIS A O 1
ATOM 948 N N . GLU A 1 116 ? -12.305 -6.754 12.656 1 93.31 116 GLU A N 1
ATOM 949 C CA . GLU A 1 116 ? -11.664 -5.766 13.523 1 93.31 116 GLU A CA 1
ATOM 950 C C . GLU A 1 116 ? -10.859 -4.758 12.703 1 93.31 116 GLU A C 1
ATOM 952 O O . GLU A 1 116 ? -10.859 -3.562 13.016 1 93.31 116 GLU A O 1
ATOM 957 N N . LEU A 1 117 ? -10.234 -5.195 11.695 1 95.19 117 LEU A N 1
ATOM 958 C CA . LEU A 1 117 ? -9.398 -4.352 10.852 1 95.19 117 LEU A CA 1
ATOM 959 C C . LEU A 1 117 ? -10.234 -3.311 10.117 1 95.19 117 LEU A C 1
ATOM 961 O O . LEU A 1 117 ? -9.773 -2.195 9.875 1 95.19 117 LEU A O 1
ATOM 965 N N . LEU A 1 118 ? -11.531 -3.658 9.844 1 96.38 118 LEU A N 1
ATOM 966 C CA . LEU A 1 118 ? -12.297 -2.836 8.906 1 96.38 118 LEU A CA 1
ATOM 967 C C . LEU A 1 118 ? -13.484 -2.184 9.609 1 96.38 118 LEU A C 1
ATOM 969 O O . LEU A 1 118 ? -14.242 -1.437 8.984 1 96.38 118 LEU A O 1
ATOM 973 N N . GLN A 1 119 ? -13.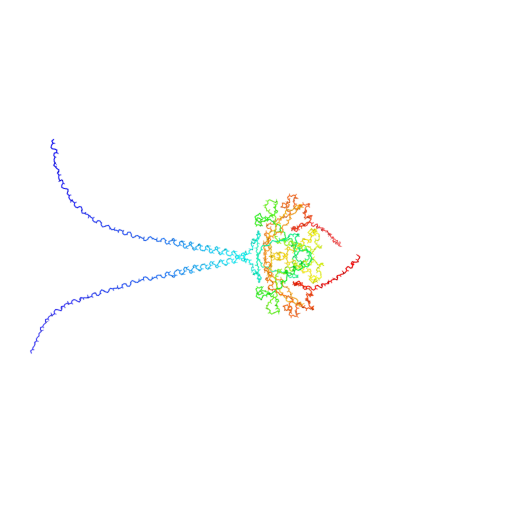656 -2.375 10.898 1 93.81 119 GLN A N 1
ATOM 974 C CA . GLN A 1 119 ? -14.875 -2.014 11.609 1 93.81 119 GLN A CA 1
ATOM 975 C C . GLN A 1 119 ? -15.062 -0.5 11.648 1 93.81 119 GLN A C 1
ATOM 977 O O . GLN A 1 119 ? -16.188 -0.012 11.781 1 93.81 119 GLN A O 1
ATOM 982 N N . TYR A 1 120 ? -14.008 0.288 11.461 1 96.75 120 TYR A N 1
ATOM 983 C CA . TYR A 1 120 ? -14.125 1.739 11.539 1 96.75 120 TYR A CA 1
ATOM 984 C C . TYR A 1 120 ? -13.93 2.377 10.164 1 96.75 120 TYR A C 1
ATOM 986 O O . TYR A 1 120 ? -13.406 3.49 10.062 1 96.75 120 TYR A O 1
ATOM 994 N N . SER A 1 121 ? -14.352 1.665 9.086 1 96.94 121 SER A N 1
ATOM 995 C CA . SER A 1 121 ? -14.117 2.102 7.715 1 96.94 121 SER A CA 1
ATOM 996 C C . SER A 1 121 ? -15.062 3.229 7.324 1 96.94 121 SER A C 1
ATOM 998 O O . SER A 1 121 ? -14.773 4 6.406 1 96.94 121 SER A O 1
ATOM 1000 N N . ASN A 1 122 ? -16.266 3.344 7.969 1 97.38 122 ASN A N 1
ATOM 1001 C CA . ASN A 1 122 ? -17.25 4.391 7.695 1 97.38 122 ASN A CA 1
ATOM 1002 C C . ASN A 1 122 ? -17.047 5.59 8.617 1 97.38 122 ASN A C 1
ATOM 1004 O O . ASN A 1 122 ? -17.25 5.484 9.828 1 97.38 122 ASN A O 1
ATOM 1008 N N . ILE A 1 123 ? -16.719 6.738 7.973 1 98.19 123 ILE A N 1
ATOM 1009 C CA . ILE A 1 123 ? -16.359 7.848 8.852 1 98.19 123 ILE A CA 1
ATOM 1010 C C . ILE A 1 123 ? -17.188 9.078 8.492 1 98.19 123 ILE A C 1
ATOM 1012 O O . ILE A 1 123 ? -17.703 9.188 7.375 1 98.19 123 ILE A O 1
ATOM 1016 N N . ARG A 1 124 ? -17.234 10.008 9.445 1 98.06 124 ARG A N 1
ATOM 1017 C CA . ARG A 1 124 ? -17.781 11.352 9.273 1 98.06 124 ARG A CA 1
ATOM 1018 C C . ARG A 1 124 ? -16.703 12.328 8.828 1 98.06 124 ARG A C 1
ATOM 1020 O O . ARG A 1 124 ? -15.602 12.344 9.383 1 98.06 124 ARG A O 1
ATOM 1027 N N . VAL A 1 125 ? -17.062 13.023 7.809 1 98.25 125 VAL A N 1
ATOM 1028 C CA . VAL A 1 125 ? -16.141 14.031 7.273 1 98.25 125 VAL A CA 1
ATOM 1029 C C . VAL A 1 125 ? -16.797 15.406 7.328 1 98.25 125 VAL A C 1
ATOM 1031 O O . VAL A 1 125 ? -17.969 15.562 6.969 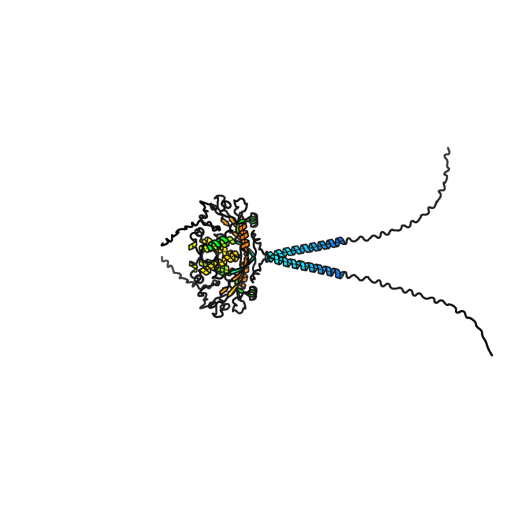1 98.25 125 VAL A O 1
ATOM 1034 N N . GLY A 1 126 ? -16.031 16.391 7.785 1 98 126 GLY A N 1
ATOM 1035 C CA . GLY A 1 126 ? -16.562 17.734 7.859 1 98 126 GLY A CA 1
ATOM 1036 C C . GLY A 1 126 ? -16.656 18.422 6.508 1 98 126 GLY A C 1
ATOM 1037 O O . GLY A 1 126 ? -15.93 18.062 5.578 1 98 126 GLY A O 1
ATOM 1038 N N . LYS A 1 127 ? -17.516 19.453 6.453 1 97.81 127 LYS A N 1
ATOM 1039 C CA . LYS A 1 127 ? -17.672 20.25 5.238 1 97.81 127 LYS A CA 1
ATOM 1040 C C . LYS A 1 127 ? -16.344 20.891 4.844 1 97.81 127 LYS A C 1
ATOM 1042 O O . LYS A 1 127 ? -16.031 21 3.658 1 97.81 127 LYS A O 1
ATOM 1047 N N . ASP A 1 128 ? -15.617 21.281 5.797 1 97.12 128 ASP A N 1
ATOM 1048 C CA . ASP A 1 128 ? -14.328 21.922 5.539 1 97.12 128 ASP A CA 1
ATOM 1049 C C . ASP A 1 128 ? -13.398 20.984 4.777 1 97.12 128 ASP A C 1
ATOM 1051 O O . ASP A 1 128 ? -12.703 21.406 3.848 1 97.12 128 ASP A O 1
ATOM 1055 N N . THR A 1 129 ? -13.367 19.797 5.184 1 96.94 129 THR A N 1
ATOM 1056 C CA . THR A 1 129 ? -12.555 18.797 4.508 1 96.94 129 THR A CA 1
ATOM 1057 C C . THR A 1 129 ? -12.969 18.656 3.045 1 96.94 129 THR A C 1
ATOM 1059 O O . THR A 1 129 ? -12.125 18.688 2.148 1 96.94 129 THR A O 1
ATOM 1062 N N . LEU A 1 130 ? -14.242 18.531 2.785 1 98.06 130 LEU A N 1
ATOM 1063 C CA . LEU A 1 130 ? -14.742 18.375 1.426 1 98.06 130 LEU A CA 1
ATOM 1064 C C . LEU A 1 130 ? -14.445 19.609 0.585 1 98.06 130 LEU A C 1
ATOM 1066 O O . LEU A 1 130 ?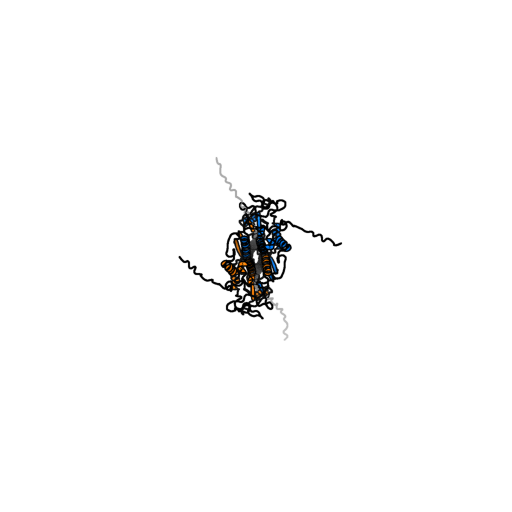 -14.094 19.484 -0.593 1 98.06 130 LEU A O 1
ATOM 1070 N N . ASP A 1 131 ? -14.523 20.766 1.205 1 97.75 131 ASP A N 1
ATOM 1071 C CA . ASP A 1 131 ? -14.195 22 0.503 1 97.75 131 ASP A CA 1
ATOM 1072 C C . ASP A 1 131 ? -12.727 22.031 0.097 1 97.75 131 ASP A C 1
ATOM 1074 O O . ASP A 1 131 ? -12.391 22.391 -1.032 1 97.75 131 ASP A O 1
ATOM 1078 N N . ARG A 1 132 ? -11.898 21.625 0.97 1 95.69 132 ARG A N 1
ATOM 1079 C CA . ARG A 1 132 ? -10.469 21.609 0.692 1 95.69 132 ARG A CA 1
ATOM 1080 C C . ARG A 1 132 ? -10.133 20.609 -0.404 1 95.69 132 ARG A C 1
ATOM 1082 O O . ARG A 1 132 ? -9.203 20.828 -1.188 1 95.69 132 ARG A O 1
ATOM 1089 N N . LEU A 1 133 ? -10.883 19.578 -0.454 1 96.31 133 LEU A N 1
ATOM 1090 C CA . LEU A 1 133 ? -10.641 18.531 -1.446 1 96.31 133 LEU A CA 1
ATOM 1091 C C . LEU A 1 133 ? -11.375 18.844 -2.748 1 96.31 133 LEU A C 1
ATOM 1093 O O . LEU A 1 133 ? -11.172 18.172 -3.758 1 96.31 133 LEU A O 1
ATOM 1097 N N . ASN A 1 134 ? -12.195 19.859 -2.715 1 96.19 134 ASN A N 1
ATOM 1098 C CA . ASN A 1 134 ? -13.078 20.172 -3.836 1 96.19 134 ASN A CA 1
ATOM 1099 C C . ASN A 1 134 ? -13.914 18.969 -4.254 1 96.19 134 ASN A C 1
ATOM 1101 O O . ASN A 1 134 ? -13.93 18.594 -5.43 1 96.19 134 ASN A O 1
ATOM 1105 N N . ARG A 1 135 ? -14.531 18.359 -3.184 1 96.5 135 ARG A N 1
ATOM 1106 C CA . ARG A 1 135 ? -15.383 17.188 -3.395 1 96.5 135 ARG A CA 1
ATOM 1107 C C . ARG A 1 135 ? -16.688 17.328 -2.621 1 96.5 135 ARG A C 1
ATOM 1109 O O . ARG A 1 135 ? -16.781 18.109 -1.673 1 96.5 135 ARG A O 1
ATOM 1116 N N . SER A 1 136 ? -17.656 16.625 -3.16 1 97.19 136 SER A N 1
ATOM 1117 C CA . SER A 1 136 ? -18.922 16.469 -2.451 1 97.19 136 SER A CA 1
ATOM 1118 C C . SER A 1 136 ? -19.109 15.039 -1.953 1 97.19 136 SER A C 1
ATOM 1120 O O . SER A 1 136 ? -18.375 14.141 -2.344 1 97.19 136 SER A O 1
ATOM 1122 N N . SER A 1 137 ? -20.031 14.922 -0.994 1 98.25 137 SER A N 1
ATOM 1123 C CA . SER A 1 137 ? -20.438 13.602 -0.519 1 98.25 137 SER A CA 1
ATOM 1124 C C . SER A 1 137 ? -21.859 13.625 0.053 1 98.25 137 SER A C 1
ATOM 1126 O O . SER A 1 137 ? -22.531 14.648 0.004 1 98.25 137 SER A O 1
ATOM 1128 N N . ILE A 1 138 ? -22.266 12.484 0.46 1 98.31 138 ILE A N 1
ATOM 1129 C CA . ILE A 1 138 ? -23.578 12.344 1.086 1 98.31 138 ILE A CA 1
ATOM 1130 C C . ILE A 1 138 ? -23.578 13.016 2.455 1 98.31 138 ILE A C 1
ATOM 1132 O O . ILE A 1 138 ? -22.766 12.68 3.316 1 98.31 138 ILE A O 1
ATOM 1136 N N . LYS A 1 139 ? -24.484 13.992 2.576 1 98.44 139 LYS A N 1
ATOM 1137 C CA . LYS A 1 139 ? -24.672 14.57 3.9 1 98.44 139 LYS A CA 1
ATOM 1138 C C . LYS A 1 139 ? -25.422 13.609 4.824 1 98.44 139 LYS A C 1
ATOM 1140 O O . LYS A 1 139 ? -26.469 13.078 4.461 1 98.44 139 LYS A O 1
ATOM 1145 N N . LEU A 1 140 ? -24.844 13.375 6.008 1 98.38 140 LEU A N 1
ATOM 1146 C CA . LEU A 1 140 ? -25.484 12.477 6.957 1 98.38 140 LEU A CA 1
ATOM 1147 C C . LEU A 1 140 ? -26.781 13.086 7.496 1 98.38 140 LEU A C 1
ATOM 1149 O O . LEU A 1 140 ? -26.828 14.289 7.773 1 98.38 140 LEU A O 1
ATOM 1153 N N . ALA A 1 141 ? -27.766 12.289 7.648 1 98 141 ALA A N 1
ATOM 1154 C CA . ALA A 1 141 ? -29.094 12.758 8.008 1 98 141 ALA A CA 1
ATOM 1155 C C . ALA A 1 141 ? -29.266 12.805 9.523 1 98 141 ALA A C 1
ATOM 1157 O O . ALA A 1 141 ? -30.344 13.164 10.016 1 98 141 ALA A O 1
ATOM 1158 N N . ASP A 1 142 ? -28.297 12.57 10.273 1 96.19 142 ASP A N 1
ATOM 1159 C CA . ASP A 1 142 ? -28.406 12.445 11.719 1 96.19 142 ASP A CA 1
ATOM 1160 C C . ASP A 1 142 ? -28.344 13.812 12.398 1 96.19 142 ASP A C 1
ATOM 1162 O O . ASP A 1 142 ? -28.281 13.898 13.625 1 96.19 142 ASP A O 1
ATOM 1166 N N . GLY A 1 143 ? -28.266 14.891 11.664 1 96 143 GLY A N 1
ATOM 1167 C CA . GLY A 1 143 ? -28.281 16.234 12.211 1 96 143 GLY A CA 1
ATOM 1168 C C . GLY A 1 143 ? -26.891 16.766 12.539 1 96 143 GLY A C 1
ATOM 1169 O O . GLY A 1 143 ? -26.734 17.922 12.945 1 96 143 GLY A O 1
ATOM 1170 N N . SER A 1 144 ? -25.859 15.992 12.352 1 95.5 144 SER A N 1
ATOM 1171 C CA . SER A 1 144 ? -24.5 16.391 12.703 1 95.5 144 SER A CA 1
ATOM 1172 C C . SER A 1 144 ? -23.953 17.438 11.742 1 95.5 144 SER A C 1
ATOM 1174 O O . SER A 1 144 ? -23.062 18.219 12.094 1 95.5 144 SER A O 1
ATOM 1176 N N . GLY A 1 145 ? -24.469 17.438 10.508 1 97.12 145 GLY A N 1
ATOM 1177 C CA . GLY A 1 145 ? -23.938 18.297 9.461 1 97.12 145 GLY A CA 1
ATOM 1178 C C . GLY A 1 145 ? -22.719 17.703 8.766 1 97.12 145 GLY A C 1
ATOM 1179 O O . GLY A 1 145 ? -22.203 18.281 7.809 1 97.12 145 GLY A O 1
ATOM 1180 N N . ASP A 1 146 ? -22.344 16.547 9.219 1 98.44 146 ASP A N 1
ATOM 1181 C CA . ASP A 1 146 ? -21.188 15.875 8.633 1 98.44 146 ASP A CA 1
ATOM 1182 C C . ASP A 1 146 ? -21.578 15.117 7.363 1 98.44 146 ASP A C 1
ATOM 1184 O O . ASP A 1 146 ? -22.766 15.047 7.02 1 98.44 146 ASP A O 1
ATOM 1188 N N . TYR A 1 147 ? -20.594 14.672 6.691 1 98.75 147 TYR A N 1
ATOM 1189 C CA . TYR A 1 147 ? -20.766 13.945 5.438 1 98.75 147 TYR A CA 1
ATOM 1190 C C . TYR A 1 147 ? -20.141 12.555 5.52 1 98.75 147 TYR A C 1
ATOM 1192 O O . TYR A 1 147 ? -19.281 12.305 6.367 1 98.75 147 TYR A O 1
ATOM 1200 N N . PHE A 1 148 ? -20.594 11.648 4.602 1 98.5 148 PHE A N 1
ATOM 1201 C CA . PHE A 1 148 ? -20.109 10.273 4.574 1 98.5 148 PHE A CA 1
ATOM 1202 C C . PHE A 1 148 ? -18.797 10.18 3.811 1 98.5 148 PHE A C 1
ATOM 1204 O O . PHE A 1 148 ? -18.672 10.719 2.711 1 98.5 148 PHE A O 1
ATOM 1211 N N . GLY A 1 149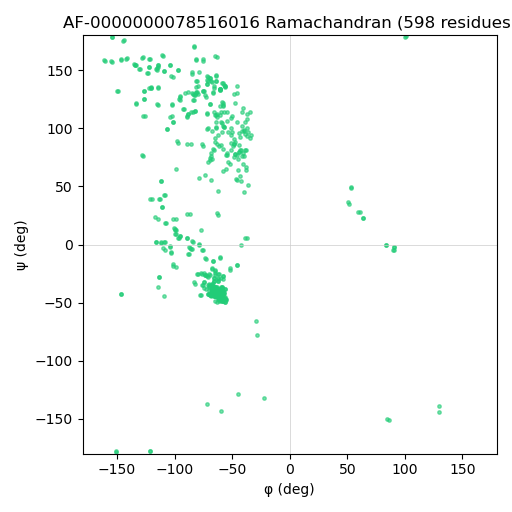 ? -17.797 9.562 4.445 1 98.19 149 GLY A N 1
ATOM 1212 C CA . GLY A 1 149 ? -16.531 9.305 3.779 1 98.19 149 GLY A CA 1
ATOM 1213 C C . GLY A 1 149 ? -15.82 8.07 4.301 1 98.19 149 GLY A C 1
ATOM 1214 O O . GLY A 1 149 ? -16.391 7.297 5.074 1 98.19 149 GLY A O 1
ATOM 1215 N N . GLY A 1 150 ? -14.641 7.801 3.762 1 97.44 150 GLY A N 1
ATOM 1216 C CA . GLY A 1 150 ? -13.75 6.734 4.195 1 97.44 150 GLY A CA 1
ATOM 1217 C C . GLY A 1 150 ? -12.289 7.004 3.867 1 97.44 150 GLY A C 1
ATOM 1218 O O . GLY A 1 150 ? -11.984 7.836 3.008 1 97.44 150 GLY A O 1
ATOM 1219 N N . LEU A 1 151 ? -11.414 6.371 4.598 1 98.25 151 LEU A N 1
ATOM 1220 C CA . LEU A 1 151 ? -10 6.383 4.234 1 98.25 151 LEU A CA 1
ATOM 1221 C C . LEU A 1 151 ? -9.711 5.359 3.145 1 98.25 151 LEU A C 1
ATOM 1223 O O . LEU A 1 151 ? -10.227 4.242 3.184 1 98.25 151 LEU A O 1
ATOM 1227 N N . SER A 1 152 ? -8.867 5.73 2.236 1 97.62 152 SER A N 1
ATOM 1228 C CA . SER A 1 152 ? -8.562 4.852 1.11 1 97.62 152 SER A CA 1
ATOM 1229 C C . SER A 1 152 ? -7.926 3.547 1.583 1 97.62 152 SER A C 1
ATOM 1231 O O . SER A 1 152 ? -8.133 2.494 0.975 1 97.62 152 SER A O 1
ATOM 1233 N N . VAL A 1 153 ? -7.172 3.529 2.67 1 98.31 153 VAL A N 1
ATOM 1234 C CA . VAL A 1 153 ? -6.547 2.309 3.17 1 98.31 153 VAL A CA 1
ATOM 1235 C C . VAL A 1 153 ? -7.625 1.271 3.484 1 98.31 153 VAL A C 1
ATOM 1237 O O . VAL A 1 153 ? -7.43 0.076 3.254 1 98.31 153 VAL A O 1
ATOM 1240 N N . HIS A 1 154 ? -8.734 1.729 4.043 1 97.88 154 HIS A N 1
ATOM 1241 C CA . HIS A 1 154 ? -9.805 0.792 4.359 1 97.88 154 HIS A CA 1
ATOM 1242 C C . HIS A 1 154 ? -10.414 0.199 3.094 1 97.88 154 HIS A C 1
ATOM 1244 O O . HIS A 1 154 ? -10.797 -0.974 3.072 1 97.88 154 HIS A O 1
ATOM 1250 N N . HIS A 1 155 ? -10.547 1.026 2.096 1 96.44 155 HIS A N 1
ATOM 1251 C CA . HIS A 1 155 ? -11.016 0.493 0.822 1 96.44 155 HIS A CA 1
ATOM 1252 C C . HIS A 1 155 ? -10.055 -0.551 0.27 1 96.44 155 HIS A C 1
ATOM 1254 O O . HIS A 1 155 ? -10.477 -1.619 -0.176 1 96.44 155 HIS A O 1
ATOM 1260 N N . HIS A 1 156 ? -8.742 -0.247 0.278 1 97.81 156 HIS A N 1
ATOM 1261 C CA . HIS A 1 156 ? -7.742 -1.189 -0.209 1 97.81 156 HIS A CA 1
ATOM 1262 C C . HIS A 1 156 ? -7.812 -2.508 0.553 1 97.81 156 HIS A C 1
ATOM 1264 O O . HIS A 1 156 ? -7.766 -3.582 -0.051 1 97.81 156 HIS A O 1
ATOM 1270 N N . LEU A 1 157 ? -7.902 -2.4 1.853 1 97.94 157 LEU A N 1
ATOM 1271 C CA . LEU A 1 157 ? -7.984 -3.59 2.695 1 97.94 157 LEU A CA 1
ATOM 1272 C C . LEU A 1 157 ? -9.289 -4.344 2.445 1 97.94 157 LEU A C 1
ATOM 1274 O O . LEU A 1 157 ? -9.312 -5.578 2.471 1 97.94 157 LEU A O 1
ATOM 1278 N N . HIS A 1 158 ? -10.352 -3.625 2.221 1 95.75 158 HIS A N 1
ATOM 1279 C CA . HIS A 1 158 ? -11.625 -4.25 1.865 1 95.75 158 HIS A CA 1
ATOM 1280 C C . HIS A 1 158 ? -11.508 -5.031 0.56 1 95.75 158 HIS A C 1
ATOM 1282 O O . HIS A 1 158 ? -12.016 -6.148 0.452 1 95.75 158 HIS A O 1
ATOM 1288 N N . CYS A 1 159 ? -10.883 -4.414 -0.399 1 95.56 159 CYS A N 1
ATOM 1289 C CA . CYS A 1 159 ? -10.633 -5.105 -1.659 1 95.56 159 CYS A CA 1
ATOM 1290 C C . CYS A 1 159 ? -9.859 -6.398 -1.429 1 95.56 159 CYS A C 1
ATOM 1292 O O . CYS A 1 159 ? -10.188 -7.438 -2.004 1 95.56 159 CYS A O 1
ATOM 1294 N N . LEU A 1 160 ? -8.82 -6.344 -0.607 1 97.44 160 LEU A N 1
ATOM 1295 C CA . LEU A 1 160 ? -8.023 -7.535 -0.335 1 97.44 160 LEU A CA 1
ATOM 1296 C C . LEU A 1 160 ? -8.867 -8.617 0.335 1 97.44 160 LEU A C 1
ATOM 1298 O O . LEU A 1 160 ? -8.75 -9.797 0.004 1 97.44 160 LEU A O 1
ATOM 1302 N N . LYS A 1 161 ? -9.672 -8.203 1.273 1 94.81 161 LYS A N 1
ATOM 1303 C CA . LYS A 1 161 ? -10.586 -9.141 1.912 1 94.81 161 LYS A CA 1
ATOM 1304 C C . LYS A 1 161 ? -11.5 -9.805 0.884 1 94.81 161 LYS A C 1
ATOM 1306 O O . LYS A 1 161 ? -11.734 -11.008 0.946 1 94.81 161 LYS A O 1
ATOM 1311 N N . TYR A 1 162 ? -11.992 -9 -0.034 1 92.62 162 TYR A N 1
ATOM 1312 C CA . TYR A 1 162 ? -12.867 -9.516 -1.083 1 92.62 162 TYR A CA 1
ATOM 1313 C C . TYR A 1 162 ? -12.148 -10.57 -1.924 1 92.62 162 TYR A C 1
ATOM 1315 O O . TYR A 1 162 ? -12.703 -11.625 -2.221 1 92.62 162 TYR A O 1
ATOM 1323 N N . VAL A 1 163 ? -10.953 -10.305 -2.293 1 94.5 163 VAL A N 1
ATOM 1324 C CA . VAL A 1 163 ? -10.141 -11.242 -3.064 1 94.5 163 VAL A CA 1
ATOM 1325 C C . VAL A 1 163 ? -9.961 -12.539 -2.275 1 94.5 163 VAL A C 1
ATOM 1327 O O . VAL A 1 163 ? -10.109 -13.633 -2.822 1 94.5 163 VAL A O 1
ATOM 1330 N N . ARG A 1 164 ? -9.648 -12.414 -0.99 1 94.06 164 ARG A N 1
ATOM 1331 C CA . ARG A 1 164 ? -9.492 -13.594 -0.142 1 94.06 164 ARG A CA 1
ATOM 1332 C C . ARG A 1 164 ? -10.766 -14.422 -0.118 1 94.06 164 ARG A C 1
ATOM 1334 O O . ARG A 1 164 ? -10.719 -15.648 -0.251 1 94.06 164 ARG A O 1
ATOM 1341 N N . HIS A 1 165 ? -11.906 -13.734 0.041 1 92.19 165 HIS A N 1
ATOM 1342 C CA . HIS A 1 165 ? -13.188 -14.438 0.071 1 92.19 165 HIS A CA 1
ATOM 1343 C C . HIS A 1 165 ? -13.461 -15.141 -1.254 1 92.19 165 HIS A C 1
ATOM 1345 O O . HIS A 1 165 ? -13.992 -16.25 -1.273 1 92.19 165 HIS A O 1
ATOM 1351 N N . TYR A 1 166 ? -13.117 -14.492 -2.297 1 91.31 166 TYR A N 1
ATOM 1352 C CA . TYR A 1 166 ? -13.305 -15.102 -3.609 1 91.31 166 TYR A CA 1
ATOM 1353 C C . TYR A 1 166 ? -12.445 -16.359 -3.76 1 91.31 166 TYR A C 1
ATOM 1355 O O . TYR A 1 166 ? -12.883 -17.359 -4.324 1 91.31 166 TYR A O 1
ATOM 1363 N N . LEU A 1 167 ? -11.219 -16.297 -3.266 1 91.44 167 LEU A N 1
ATOM 1364 C CA . LEU A 1 167 ? -10.297 -17.422 -3.35 1 91.44 167 LEU A CA 1
ATOM 1365 C C . LEU A 1 167 ? -10.812 -18.609 -2.531 1 91.44 167 LEU A C 1
ATOM 1367 O O . LEU A 1 167 ? -10.477 -19.766 -2.814 1 91.44 167 LEU A O 1
ATOM 1371 N N . HIS A 1 168 ? -11.594 -18.328 -1.539 1 90.88 168 HIS A N 1
ATOM 1372 C CA . HIS A 1 168 ? -12.188 -19.359 -0.691 1 90.88 168 HIS A CA 1
ATOM 1373 C C . HIS A 1 168 ? -13.695 -19.422 -0.869 1 90.88 168 HIS A C 1
ATOM 1375 O O . HIS A 1 168 ? -14.438 -19.531 0.111 1 90.88 168 HIS A O 1
ATOM 1381 N N . ARG A 1 169 ? -14.125 -19.266 -2.059 1 87.94 169 ARG A N 1
ATOM 1382 C CA . ARG A 1 169 ? -15.547 -19.141 -2.342 1 87.94 169 ARG A CA 1
ATOM 1383 C C . ARG A 1 169 ? -16.312 -20.391 -1.921 1 87.94 169 ARG A C 1
ATOM 1385 O O . ARG A 1 169 ? -17.5 -20.312 -1.598 1 87.94 169 ARG A O 1
ATOM 1392 N N . ASP A 1 170 ? -15.727 -21.531 -1.852 1 87.12 170 ASP A N 1
ATOM 1393 C CA . ASP A 1 170 ? -16.406 -22.734 -1.367 1 87.12 170 ASP A CA 1
ATOM 1394 C C . ASP A 1 170 ? -16.906 -22.547 0.062 1 87.12 170 ASP A C 1
ATOM 1396 O O . ASP A 1 170 ? -17.969 -23.062 0.428 1 87.12 170 ASP A O 1
ATOM 1400 N N . TYR A 1 171 ? -16.109 -21.859 0.815 1 88.06 171 TYR A N 1
ATOM 1401 C CA . TYR A 1 171 ? -16.484 -21.578 2.199 1 88.06 171 TYR A CA 1
ATOM 1402 C C . TYR A 1 171 ? -17.406 -20.375 2.283 1 88.06 171 TYR A C 1
ATOM 1404 O O . TYR A 1 171 ? -18.375 -20.375 3.059 1 88.06 171 TYR A O 1
ATOM 1412 N N . TYR A 1 172 ? -17.203 -19.406 1.35 1 85.94 172 TYR A N 1
ATOM 1413 C CA . TYR A 1 172 ? -17.891 -18.125 1.505 1 85.94 172 TYR A CA 1
ATOM 1414 C C . TYR A 1 172 ? -19.062 -18.016 0.528 1 85.94 172 TYR A C 1
ATOM 1416 O O . TYR A 1 172 ? -19.719 -16.969 0.472 1 85.94 172 TYR A O 1
ATOM 1424 N N . ASN A 1 173 ? -19.328 -18.938 -0.316 1 76.62 173 ASN A N 1
ATOM 1425 C CA . ASN A 1 173 ? -20.312 -18.891 -1.382 1 76.62 173 ASN A CA 1
ATOM 1426 C C . ASN A 1 173 ? -21.688 -18.469 -0.855 1 76.62 173 ASN A C 1
ATOM 1428 O O . ASN A 1 173 ? -22.484 -17.891 -1.596 1 76.62 173 ASN A O 1
ATOM 1432 N N . ALA A 1 174 ? -21.875 -18.609 0.318 1 64.5 174 ALA A N 1
ATOM 1433 C CA . ALA A 1 174 ? -23.188 -18.281 0.865 1 64.5 174 ALA A CA 1
ATOM 1434 C C . ALA A 1 174 ? -23.281 -16.812 1.243 1 64.5 174 ALA A C 1
ATOM 1436 O O . ALA A 1 174 ? -24.375 -16.297 1.519 1 64.5 174 ALA A O 1
ATOM 1437 N N . THR A 1 175 ? -22.219 -16.156 1.066 1 65.69 175 THR A N 1
ATOM 1438 C CA . THR A 1 175 ? -22.234 -14.758 1.489 1 65.69 175 THR A CA 1
ATOM 1439 C C . THR A 1 175 ? -22.812 -13.867 0.391 1 65.69 175 THR A C 1
ATOM 1441 O O . THR A 1 175 ? -22.672 -14.164 -0.796 1 65.69 175 THR A O 1
ATOM 1444 N N . ASP A 1 176 ? -23.484 -12.828 0.798 1 60.88 176 ASP A N 1
ATOM 1445 C CA . ASP A 1 176 ? -24.078 -11.852 -0.113 1 60.88 176 ASP A CA 1
ATOM 1446 C C . ASP A 1 176 ? -23.016 -11.227 -1.011 1 60.88 176 ASP A C 1
ATOM 1448 O O . ASP A 1 176 ? -23.281 -10.906 -2.172 1 60.88 176 ASP A O 1
ATOM 1452 N N . GLU A 1 177 ? -21.844 -11.133 -0.552 1 65.5 177 GLU A N 1
ATOM 1453 C CA . GLU A 1 177 ? -20.75 -10.508 -1.292 1 65.5 177 GLU A CA 1
ATOM 1454 C C . GLU A 1 177 ? -20.453 -11.266 -2.584 1 65.5 177 GLU A C 1
ATOM 1456 O O . GLU A 1 177 ? -20.25 -10.656 -3.633 1 65.5 177 GLU A O 1
ATOM 1461 N N . LEU A 1 178 ? -20.531 -12.516 -2.488 1 68.44 178 LEU A N 1
ATOM 1462 C CA . LEU A 1 178 ? -20.094 -13.305 -3.639 1 68.44 178 LEU A CA 1
ATOM 1463 C C . LEU A 1 178 ? -21.281 -13.688 -4.508 1 68.44 178 LEU A C 1
ATOM 1465 O O . LEU A 1 178 ? -21.125 -14.391 -5.512 1 68.44 178 LEU A O 1
ATOM 1469 N N . LYS A 1 179 ? -22.5 -13.172 -4.18 1 67.75 179 LYS A N 1
ATOM 1470 C CA . LYS A 1 179 ? -23.672 -13.43 -4.996 1 67.75 179 LYS A CA 1
ATOM 1471 C C . LYS A 1 179 ? -23.906 -12.289 -5.988 1 67.75 179 LYS A C 1
ATOM 1473 O O . LYS A 1 179 ? -24.844 -12.344 -6.785 1 67.75 179 LYS A O 1
ATOM 1478 N N . GLU A 1 180 ? -23 -11.438 -6.031 1 70.62 180 GLU A N 1
ATOM 1479 C CA . GLU A 1 180 ? -23.156 -10.289 -6.918 1 70.62 180 GLU A CA 1
ATOM 1480 C C . GLU A 1 180 ? -23.031 -10.703 -8.383 1 70.62 180 GLU A C 1
ATOM 1482 O O . GLU A 1 180 ? -22.25 -11.602 -8.711 1 70.62 180 GLU A O 1
ATOM 1487 N N . SER A 1 181 ? -23.797 -10.062 -9.234 1 69.81 181 SER A N 1
ATOM 1488 C CA . SER A 1 181 ? -23.797 -10.352 -10.664 1 69.81 181 SER A CA 1
ATOM 1489 C C . SER A 1 181 ? -22.484 -9.898 -11.312 1 69.81 181 SER A C 1
ATOM 1491 O O . SER A 1 181 ? -22.062 -10.469 -12.32 1 69.81 181 SER A O 1
ATOM 1493 N N . ASN A 1 182 ? -21.859 -8.961 -10.719 1 77.88 182 ASN A N 1
ATOM 1494 C CA . ASN A 1 182 ? -20.641 -8.398 -11.297 1 77.88 182 ASN A CA 1
ATOM 1495 C C . ASN A 1 182 ? -19.406 -8.789 -10.5 1 77.88 182 ASN A C 1
ATOM 1497 O O . ASN A 1 182 ? -18.5 -7.969 -10.305 1 77.88 182 ASN A O 1
ATOM 1501 N N . LEU A 1 183 ? -19.406 -10.039 -10.133 1 80.5 183 LEU A N 1
ATOM 1502 C CA . LEU A 1 183 ? -18.359 -10.539 -9.242 1 80.5 183 LEU A CA 1
ATOM 1503 C C . LEU A 1 183 ? -16.984 -10.422 -9.906 1 80.5 183 LEU A C 1
ATOM 1505 O O . LEU A 1 183 ? -16.031 -9.961 -9.281 1 80.5 183 LEU A O 1
ATOM 1509 N N . GLU A 1 184 ? -16.891 -10.766 -11.18 1 82.81 184 GLU A N 1
ATOM 1510 C CA . GLU A 1 184 ? -15.617 -10.742 -11.883 1 82.81 184 GLU A CA 1
ATOM 1511 C C . GLU A 1 184 ? -15.094 -9.32 -12.039 1 82.81 184 GLU A C 1
ATOM 1513 O O . GLU A 1 184 ? -13.898 -9.062 -11.883 1 82.81 184 GLU A O 1
ATOM 1518 N N . GLU A 1 185 ? -15.977 -8.406 -12.328 1 84.25 185 GLU A N 1
ATOM 1519 C CA . GLU A 1 185 ? -15.602 -7.004 -12.461 1 84.25 185 GLU A CA 1
ATOM 1520 C C . GLU A 1 185 ? -15.133 -6.438 -11.125 1 84.25 185 GLU A C 1
ATOM 1522 O O . GLU A 1 185 ? -14.211 -5.613 -11.078 1 84.25 185 GLU A O 1
ATOM 1527 N N . HIS A 1 186 ? -15.797 -6.918 -10.109 1 87.94 186 HIS A N 1
ATOM 1528 C CA . HIS A 1 186 ? -15.414 -6.445 -8.781 1 87.94 186 HIS A CA 1
ATOM 1529 C C . HIS A 1 186 ? -14.023 -6.938 -8.398 1 87.94 186 HIS A C 1
ATOM 1531 O O . HIS A 1 186 ? -13.211 -6.168 -7.879 1 87.94 186 HIS A O 1
ATOM 1537 N N . ILE A 1 187 ? -13.766 -8.188 -8.727 1 90.75 187 ILE A N 1
ATOM 1538 C CA . ILE A 1 187 ? -12.445 -8.742 -8.438 1 90.75 187 ILE A CA 1
ATOM 1539 C C . ILE A 1 187 ? -11.383 -7.992 -9.234 1 90.75 187 ILE A C 1
ATOM 1541 O O . ILE A 1 187 ? -10.32 -7.66 -8.703 1 90.75 187 ILE A O 1
ATOM 1545 N N . ASP A 1 188 ? -11.727 -7.691 -10.453 1 90.38 188 ASP A N 1
ATOM 1546 C CA . ASP A 1 188 ? -10.805 -6.934 -11.297 1 90.38 188 ASP A CA 1
ATOM 1547 C C . ASP A 1 188 ? -10.539 -5.547 -10.711 1 90.38 188 ASP A C 1
ATOM 1549 O O . ASP A 1 188 ? -9.398 -5.074 -10.719 1 90.38 188 ASP A O 1
ATOM 1553 N N . HIS A 1 189 ? -11.57 -4.91 -10.281 1 91.38 189 HIS A N 1
ATOM 1554 C CA . HIS A 1 189 ? -11.445 -3.625 -9.609 1 91.38 189 HIS A CA 1
ATOM 1555 C C . HIS A 1 189 ? -10.508 -3.719 -8.414 1 91.38 189 HIS A C 1
ATOM 1557 O O . HIS A 1 189 ? -9.633 -2.869 -8.234 1 91.38 189 HIS A O 1
ATOM 1563 N N . CYS A 1 190 ? -10.742 -4.773 -7.609 1 94.75 190 CYS A N 1
ATOM 1564 C CA . CYS A 1 190 ? -9.953 -4.949 -6.395 1 94.75 190 CYS A CA 1
ATOM 1565 C C . CYS A 1 190 ? -8.477 -5.141 -6.723 1 94.75 190 CYS A C 1
ATOM 1567 O O . CYS A 1 190 ? -7.617 -4.492 -6.129 1 94.75 190 CYS A O 1
ATOM 1569 N N . LEU A 1 191 ? -8.172 -5.996 -7.703 1 96 191 LEU A N 1
ATOM 1570 C CA . LEU A 1 191 ? -6.785 -6.273 -8.07 1 96 191 LEU A CA 1
ATOM 1571 C C . LEU A 1 191 ? -6.105 -5.02 -8.609 1 96 191 LEU A C 1
ATOM 1573 O O . LEU A 1 191 ? -4.957 -4.734 -8.258 1 96 191 LEU A O 1
ATOM 1577 N N . ASP A 1 192 ? -6.789 -4.285 -9.398 1 95.5 192 ASP A N 1
ATOM 1578 C CA . ASP A 1 192 ? -6.219 -3.068 -9.969 1 95.5 192 ASP A CA 1
ATOM 1579 C C . ASP A 1 192 ? -6.035 -1.996 -8.898 1 95.5 192 ASP A C 1
ATOM 1581 O O . ASP A 1 192 ? -5.066 -1.233 -8.938 1 95.5 192 ASP A O 1
ATOM 1585 N N . ASP A 1 193 ? -7.027 -1.855 -8.031 1 95.75 193 ASP A N 1
ATOM 1586 C CA . ASP A 1 193 ? -6.914 -0.911 -6.922 1 95.75 193 ASP A CA 1
ATOM 1587 C C . ASP A 1 193 ? -5.676 -1.203 -6.078 1 95.75 193 ASP A C 1
ATOM 1589 O O . ASP A 1 193 ? -4.898 -0.296 -5.773 1 95.75 193 ASP A O 1
ATOM 1593 N N . ILE A 1 194 ? -5.473 -2.473 -5.727 1 97.88 194 ILE A N 1
ATOM 1594 C CA . ILE A 1 194 ? -4.328 -2.879 -4.914 1 97.88 194 ILE A CA 1
ATOM 1595 C C . ILE A 1 194 ? -3.035 -2.641 -5.691 1 97.88 194 ILE A C 1
ATOM 1597 O O . ILE A 1 194 ? -2.045 -2.164 -5.133 1 97.88 194 ILE A O 1
ATOM 1601 N N . ARG A 1 195 ? -3.014 -2.963 -7.023 1 97.81 195 ARG A N 1
ATOM 1602 C CA . ARG A 1 195 ? -1.839 -2.693 -7.848 1 97.81 195 ARG A CA 1
ATOM 1603 C C . ARG A 1 195 ? -1.459 -1.218 -7.793 1 97.81 195 ARG A C 1
ATOM 1605 O O . ARG A 1 195 ? -0.301 -0.878 -7.539 1 97.81 195 ARG A O 1
ATOM 1612 N N . GLN A 1 196 ? -2.422 -0.337 -7.992 1 96.81 196 GLN A N 1
ATOM 1613 C CA . GLN A 1 196 ? -2.178 1.102 -8.008 1 96.81 196 GLN A CA 1
ATOM 1614 C C . GLN A 1 196 ? -1.643 1.582 -6.66 1 96.81 196 GLN A C 1
ATOM 1616 O O . GLN A 1 196 ? -0.689 2.361 -6.605 1 96.81 196 GLN A O 1
ATOM 1621 N N . THR A 1 197 ? -2.291 1.075 -5.602 1 97.94 197 THR A N 1
ATOM 1622 C CA . THR A 1 197 ? -1.881 1.572 -4.297 1 97.94 197 THR A CA 1
ATOM 1623 C C . THR A 1 197 ? -0.493 1.053 -3.93 1 97.94 197 THR A C 1
ATOM 1625 O O . THR A 1 197 ? 0.288 1.753 -3.283 1 97.94 197 THR A O 1
ATOM 1628 N N . LEU A 1 198 ? -0.116 -0.223 -4.32 1 98.56 198 LEU A N 1
ATOM 1629 C CA . LEU A 1 198 ? 1.228 -0.734 -4.07 1 98.56 198 LEU A CA 1
ATOM 1630 C C . LEU A 1 198 ? 2.271 0.105 -4.801 1 98.56 198 LEU A C 1
ATOM 1632 O O . LEU A 1 198 ? 3.34 0.387 -4.254 1 98.56 198 LEU A O 1
ATOM 1636 N N . MET A 1 199 ? 1.963 0.549 -6 1 97.81 199 MET A N 1
ATOM 1637 C CA . MET A 1 199 ? 2.852 1.425 -6.758 1 97.81 199 MET A CA 1
ATOM 1638 C C . MET A 1 199 ? 2.896 2.82 -6.145 1 97.81 199 MET A C 1
ATOM 1640 O O . MET A 1 199 ? 3.967 3.42 -6.031 1 97.81 199 MET A O 1
ATOM 1644 N N . CYS A 1 200 ? 1.725 3.34 -5.742 1 97.38 200 CYS A N 1
ATOM 1645 C CA . CYS A 1 200 ? 1.583 4.68 -5.184 1 97.38 200 CYS A CA 1
ATOM 1646 C C . CYS A 1 200 ? 2.393 4.82 -3.9 1 97.38 200 CYS A C 1
ATOM 1648 O O . CYS A 1 200 ? 3.021 5.855 -3.67 1 97.38 200 CYS A O 1
ATOM 1650 N N . HIS A 1 201 ? 2.354 3.816 -3.104 1 97.06 201 HIS A N 1
ATOM 1651 C CA . HIS A 1 201 ? 3.074 3.803 -1.834 1 97.06 201 HIS A CA 1
ATOM 1652 C C . HIS A 1 201 ? 4.215 2.791 -1.856 1 97.06 201 HIS A C 1
ATOM 1654 O O . HIS A 1 201 ? 4.328 1.959 -0.954 1 97.06 201 HIS A O 1
ATOM 1660 N N . ALA A 1 202 ? 5.055 2.963 -2.859 1 97.88 202 ALA A N 1
ATOM 1661 C CA . ALA A 1 202 ? 6.121 2.004 -3.129 1 97.88 202 ALA A CA 1
ATOM 1662 C C . ALA A 1 202 ? 7.043 1.856 -1.922 1 97.88 202 ALA A C 1
ATOM 1664 O O . ALA A 1 202 ? 7.598 2.844 -1.433 1 97.88 202 ALA A O 1
ATOM 1665 N N . ASP A 1 203 ? 7.18 0.643 -1.427 1 97.69 203 ASP A N 1
ATOM 1666 C CA . ASP A 1 203 ? 8.062 0.292 -0.322 1 97.69 203 ASP A CA 1
ATOM 1667 C C . ASP A 1 203 ? 9.492 0.077 -0.812 1 97.69 203 ASP A C 1
ATOM 1669 O O . ASP A 1 203 ? 9.781 -0.909 -1.495 1 97.69 203 ASP A O 1
ATOM 1673 N N . ILE A 1 204 ? 10.414 0.952 -0.367 1 97.44 204 ILE A N 1
ATOM 1674 C CA . ILE A 1 204 ? 11.758 0.916 -0.935 1 97.44 204 ILE A CA 1
ATOM 1675 C C . ILE A 1 204 ? 12.703 0.166 0.008 1 97.44 204 ILE A C 1
ATOM 1677 O O . ILE A 1 204 ? 13.922 0.216 -0.153 1 97.44 204 ILE A O 1
ATOM 1681 N N . SER A 1 205 ? 12.117 -0.53 0.993 1 97.31 205 SER A N 1
ATOM 1682 C CA . SER A 1 205 ? 12.945 -1.382 1.839 1 97.31 205 SER A CA 1
ATOM 1683 C C . SER A 1 205 ? 13.578 -2.512 1.033 1 97.31 205 SER A C 1
ATOM 1685 O O . SER A 1 205 ? 12.938 -3.092 0.157 1 97.31 205 SER A O 1
ATOM 1687 N N . ILE A 1 206 ? 14.805 -2.869 1.431 1 97.69 206 ILE A N 1
ATOM 1688 C CA . ILE A 1 206 ? 15.562 -3.879 0.695 1 97.69 206 ILE A CA 1
ATOM 1689 C C . ILE A 1 206 ? 15.367 -5.246 1.347 1 97.69 206 ILE A C 1
ATOM 1691 O O . ILE A 1 206 ? 15.516 -5.387 2.562 1 97.69 206 ILE A O 1
ATOM 1695 N N . TYR A 1 207 ? 14.961 -6.25 0.535 1 96.25 207 TYR A N 1
ATOM 1696 C CA . TYR A 1 207 ? 15.047 -7.629 1.008 1 96.25 207 TYR A CA 1
ATOM 1697 C C . TYR A 1 207 ? 16.219 -8.352 0.374 1 96.25 207 TYR A C 1
ATOM 1699 O O . TYR A 1 207 ? 16.734 -7.926 -0.664 1 96.25 207 TYR A O 1
ATOM 1707 N N . THR A 1 208 ? 16.703 -9.344 1.037 1 96.81 208 THR A N 1
ATOM 1708 C CA . THR A 1 208 ? 17.953 -10.016 0.665 1 96.81 208 THR A CA 1
ATOM 1709 C C . THR A 1 208 ? 17.703 -11.5 0.411 1 96.81 208 THR A C 1
ATOM 1711 O O . THR A 1 208 ? 16.562 -11.953 0.412 1 96.81 208 THR A O 1
ATOM 1714 N N . TYR A 1 209 ? 18.812 -12.18 0.125 1 96.5 209 TYR A N 1
ATOM 1715 C CA . TYR A 1 209 ? 18.734 -13.594 -0.233 1 96.5 209 TYR A CA 1
ATOM 1716 C C . TYR A 1 209 ? 19.797 -14.398 0.499 1 96.5 209 TYR A C 1
ATOM 1718 O O . TYR A 1 209 ? 20.844 -13.859 0.868 1 96.5 209 TYR A O 1
ATOM 1726 N N . ASP A 1 210 ? 19.453 -15.664 0.638 1 95.44 210 ASP A N 1
ATOM 1727 C CA . ASP A 1 210 ? 20.391 -16.609 1.215 1 95.44 210 ASP A CA 1
ATOM 1728 C C . ASP A 1 210 ? 20.516 -17.859 0.345 1 95.44 210 ASP A C 1
ATOM 1730 O O . ASP A 1 210 ? 19.594 -18.203 -0.404 1 95.44 210 ASP A O 1
ATOM 1734 N N . TRP A 1 211 ? 21.703 -18.453 0.416 1 95.31 211 TRP A N 1
ATOM 1735 C CA . TRP A 1 211 ? 21.797 -19.844 -0.052 1 95.31 211 TRP A CA 1
ATOM 1736 C C . TRP A 1 211 ? 21.312 -20.812 1.016 1 95.31 211 TRP A C 1
ATOM 1738 O O . TRP A 1 211 ? 21.641 -20.656 2.197 1 95.31 211 TRP A O 1
ATOM 1748 N N . ILE A 1 212 ? 20.469 -21.703 0.604 1 91.31 212 ILE A N 1
ATOM 1749 C CA . ILE A 1 212 ? 20.078 -22.75 1.547 1 91.31 212 ILE A CA 1
ATOM 1750 C C . ILE A 1 212 ? 20.562 -24.109 1.046 1 91.31 212 ILE A C 1
ATOM 1752 O O . ILE A 1 212 ? 20.75 -24.297 -0.159 1 91.31 212 ILE A O 1
ATOM 1756 N N . PRO A 1 213 ? 20.812 -25.031 1.959 1 90.06 213 PRO A N 1
ATOM 1757 C CA . PRO A 1 213 ? 21.344 -26.344 1.565 1 90.06 213 PRO A CA 1
ATOM 1758 C C . PRO A 1 213 ? 20.438 -27.078 0.582 1 90.06 213 PRO A C 1
ATOM 1760 O O . PRO A 1 213 ? 19.203 -27.016 0.704 1 90.06 213 PRO A O 1
ATOM 1763 N N . ASN A 1 214 ? 21.031 -27.703 -0.399 1 90 214 ASN A N 1
ATOM 1764 C CA . ASN A 1 214 ? 20.375 -28.609 -1.352 1 90 214 ASN A CA 1
ATOM 1765 C C . ASN A 1 214 ? 19.328 -27.875 -2.189 1 90 214 ASN A C 1
ATOM 1767 O O . ASN A 1 214 ? 18.359 -28.484 -2.637 1 90 214 ASN A O 1
ATOM 1771 N N . TYR A 1 215 ? 19.516 -26.625 -2.266 1 89.81 215 TYR A N 1
ATOM 1772 C CA . TYR A 1 215 ? 18.641 -25.828 -3.113 1 89.81 215 TYR A CA 1
ATOM 1773 C C . TYR A 1 215 ? 19.438 -24.859 -3.979 1 89.81 215 TYR A C 1
ATOM 1775 O O . TYR A 1 215 ? 20.109 -23.969 -3.459 1 89.81 215 TYR A O 1
ATOM 1783 N N . ARG A 1 216 ? 19.328 -24.938 -5.234 1 91.5 216 ARG A N 1
ATOM 1784 C CA . ARG A 1 216 ? 20.219 -24.297 -6.199 1 91.5 216 ARG A CA 1
ATOM 1785 C C . ARG A 1 216 ? 19.875 -22.812 -6.367 1 91.5 216 ARG A C 1
ATOM 1787 O O . ARG A 1 216 ? 20.734 -22.016 -6.715 1 91.5 216 ARG A O 1
ATOM 1794 N N . LYS A 1 217 ? 18.672 -22.469 -6.098 1 91.62 217 LYS A N 1
ATOM 1795 C CA . LYS A 1 217 ? 18.203 -21.109 -6.363 1 91.62 217 LYS A CA 1
ATOM 1796 C C . LYS A 1 217 ? 18.281 -20.25 -5.105 1 91.62 217 LYS A C 1
ATOM 1798 O O . LYS A 1 217 ? 18.203 -20.766 -3.986 1 91.62 217 LYS A O 1
ATOM 1803 N N . PRO A 1 218 ? 18.484 -18.906 -5.266 1 94.19 218 PRO A N 1
ATOM 1804 C CA . PRO A 1 218 ? 18.469 -18.031 -4.098 1 94.19 218 PRO A CA 1
ATOM 1805 C C . PRO A 1 218 ? 17.172 -18.109 -3.309 1 94.19 218 PRO A C 1
ATOM 1807 O O . PRO A 1 218 ? 16.094 -18.219 -3.898 1 94.19 218 PRO A O 1
ATOM 1810 N N . TRP A 1 219 ? 17.328 -18.141 -2.027 1 91.56 219 TRP A N 1
ATOM 1811 C CA . TRP A 1 219 ? 16.188 -18.156 -1.124 1 91.56 219 TRP A CA 1
ATOM 1812 C C . TRP A 1 219 ? 15.953 -16.766 -0.517 1 91.56 219 TRP A C 1
ATOM 1814 O O . TRP A 1 219 ? 16.828 -16.234 0.178 1 91.56 219 TRP A O 1
ATOM 1824 N N . PRO A 1 220 ? 14.742 -16.219 -0.781 1 91.44 220 PRO A N 1
ATOM 1825 C CA . PRO A 1 220 ? 14.508 -14.859 -0.268 1 91.44 220 PRO A CA 1
ATOM 1826 C C . PRO A 1 220 ? 14.344 -14.828 1.249 1 91.44 220 PRO A C 1
ATOM 1828 O O . PRO A 1 220 ? 13.742 -15.734 1.827 1 91.44 220 PRO A O 1
ATOM 1831 N N . ASN A 1 221 ? 14.938 -13.867 1.841 1 91.38 221 ASN A N 1
ATOM 1832 C CA . ASN A 1 221 ? 14.758 -13.555 3.256 1 91.38 221 ASN A CA 1
ATOM 1833 C C . ASN A 1 221 ? 13.812 -12.383 3.455 1 91.38 221 ASN A C 1
ATOM 1835 O O . ASN A 1 221 ? 14.195 -11.227 3.262 1 91.38 221 ASN A O 1
ATOM 1839 N N . PHE A 1 222 ? 12.555 -12.648 3.904 1 86.69 222 PHE A N 1
ATOM 1840 C CA . PHE A 1 222 ? 11.516 -11.625 3.936 1 86.69 222 PHE A CA 1
ATOM 1841 C C . PHE A 1 222 ? 11.367 -11.047 5.336 1 86.69 222 PHE A C 1
ATOM 1843 O O . PHE A 1 222 ? 10.367 -10.391 5.645 1 86.69 222 PHE A O 1
ATOM 1850 N N . ARG A 1 223 ? 12.273 -11.391 6.207 1 88.88 223 ARG A N 1
ATOM 1851 C CA . ARG A 1 223 ? 12.312 -10.648 7.461 1 88.88 223 ARG A CA 1
ATOM 1852 C C . ARG A 1 223 ? 12.953 -9.281 7.262 1 88.88 223 ARG A C 1
ATOM 1854 O O . ARG A 1 223 ? 14.164 -9.117 7.445 1 88.88 223 ARG A O 1
ATOM 1861 N N . VAL A 1 224 ? 12.203 -8.352 6.895 1 93.31 224 VAL A N 1
ATOM 1862 C CA . VAL A 1 224 ? 12.656 -7.039 6.449 1 93.31 224 VAL A CA 1
ATOM 1863 C C . VAL A 1 224 ? 12.031 -5.953 7.328 1 93.31 224 VAL A C 1
ATOM 1865 O O . VAL A 1 224 ? 10.852 -6.02 7.664 1 93.31 224 VAL A O 1
ATOM 1868 N N . ASP A 1 225 ? 12.867 -4.988 7.754 1 95.38 225 ASP A N 1
ATOM 1869 C CA . ASP A 1 225 ? 12.352 -3.791 8.414 1 95.38 225 ASP A CA 1
ATOM 1870 C C . ASP A 1 225 ? 11.719 -2.834 7.406 1 95.38 225 ASP A C 1
ATOM 1872 O O . ASP A 1 225 ? 12.281 -2.588 6.34 1 95.38 225 ASP A O 1
ATOM 1876 N N . HIS A 1 226 ? 10.562 -2.404 7.758 1 96.25 226 HIS A N 1
ATOM 1877 C CA . HIS A 1 226 ? 9.828 -1.444 6.938 1 96.25 226 HIS A CA 1
ATOM 1878 C C . HIS A 1 226 ? 9.508 -0.179 7.727 1 96.25 226 HIS A C 1
ATOM 1880 O O . HIS A 1 226 ? 9.477 -0.202 8.961 1 96.25 226 HIS A O 1
ATOM 1886 N N . GLU A 1 227 ? 9.359 0.958 7.027 1 94.56 227 GLU A N 1
ATOM 1887 C CA . GLU A 1 227 ? 8.859 2.197 7.609 1 94.56 227 GLU A CA 1
ATOM 1888 C C . GLU A 1 227 ? 7.336 2.277 7.504 1 94.56 227 GLU A C 1
ATOM 1890 O O . GLU A 1 227 ? 6.797 2.467 6.41 1 94.56 227 GLU A O 1
ATOM 1895 N N . CYS A 1 228 ? 6.723 2.16 8.672 1 95.81 228 CYS A N 1
ATOM 1896 C CA . CYS A 1 228 ? 5.281 1.959 8.633 1 95.81 228 CYS A CA 1
ATOM 1897 C C . CYS A 1 228 ? 4.555 3.035 9.43 1 95.81 228 CYS A C 1
ATOM 1899 O O . CYS A 1 228 ? 5.082 3.533 10.43 1 95.81 228 CYS A O 1
ATOM 1901 N N . VAL A 1 229 ? 3.379 3.344 8.945 1 95 229 VAL A N 1
ATOM 1902 C CA . VAL A 1 229 ? 2.418 4.102 9.742 1 95 229 VAL A CA 1
ATOM 1903 C C . VAL A 1 229 ? 2.076 3.326 11.016 1 95 229 VAL A C 1
ATOM 1905 O O . VAL A 1 229 ? 1.879 2.109 10.969 1 95 229 VAL A O 1
ATOM 1908 N N . ASN A 1 230 ? 2.104 4.07 12.125 1 95.88 230 ASN A N 1
ATOM 1909 C CA . ASN A 1 230 ? 1.56 3.471 13.336 1 95.88 230 ASN A CA 1
ATOM 1910 C C . ASN A 1 230 ? 0.066 3.186 13.203 1 95.88 230 ASN A C 1
ATOM 1912 O O . ASN A 1 230 ? -0.76 4.082 13.375 1 95.88 230 ASN A O 1
ATOM 1916 N N . TRP A 1 231 ? -0.292 1.956 12.945 1 97.12 231 TRP A N 1
ATOM 1917 C CA . TRP A 1 231 ? -1.66 1.56 12.625 1 97.12 231 TRP A CA 1
ATOM 1918 C C . TRP A 1 231 ? -2.596 1.85 13.797 1 97.12 231 TRP A C 1
ATOM 1920 O O . TRP A 1 231 ? -3.73 2.293 13.594 1 97.12 231 TRP A O 1
ATOM 1930 N N . GLU A 1 232 ? -2.154 1.589 14.984 1 97.31 232 GLU A N 1
ATOM 1931 C CA . GLU A 1 232 ? -3.002 1.784 16.156 1 97.31 232 GLU A CA 1
ATOM 1932 C C . GLU A 1 232 ? -3.451 3.238 16.281 1 97.31 232 GLU A C 1
ATOM 1934 O O . GLU A 1 232 ? -4.621 3.51 16.547 1 97.31 232 GLU A O 1
ATOM 1939 N N . LEU A 1 233 ? -2.525 4.121 16.062 1 96.81 233 LEU A N 1
ATOM 1940 C CA . LEU A 1 233 ? -2.852 5.543 16.141 1 96.81 233 LEU A CA 1
ATOM 1941 C C . LEU A 1 233 ? -3.848 5.926 15.047 1 96.81 233 LEU A C 1
ATOM 1943 O O . LEU A 1 233 ? -4.805 6.66 15.312 1 96.81 233 LEU A O 1
ATOM 1947 N N . LEU A 1 234 ? -3.625 5.457 13.844 1 97.62 234 LEU A N 1
ATOM 1948 C CA . LEU A 1 234 ? -4.531 5.758 12.734 1 97.62 234 LEU A CA 1
ATOM 1949 C C . LEU A 1 234 ? -5.902 5.129 12.977 1 97.62 234 LEU A C 1
ATOM 1951 O O . LEU A 1 234 ? -6.93 5.754 12.711 1 97.62 234 LEU A O 1
ATOM 1955 N N . ASP A 1 235 ? -5.875 3.928 13.477 1 97.75 235 ASP A N 1
ATOM 1956 C CA . ASP A 1 235 ? -7.117 3.217 13.766 1 97.75 235 ASP A CA 1
ATOM 1957 C C . ASP A 1 235 ? -7.914 3.932 14.859 1 97.75 235 ASP A C 1
ATOM 1959 O O . ASP A 1 235 ? -9.148 3.969 14.805 1 97.75 235 ASP A O 1
ATOM 1963 N N . ASP A 1 236 ? -7.258 4.461 15.82 1 98.12 236 ASP A N 1
ATOM 1964 C CA . ASP A 1 236 ? -7.914 5.242 16.859 1 98.12 236 ASP A CA 1
ATOM 1965 C C . ASP A 1 236 ? -8.586 6.484 16.281 1 98.12 236 ASP A C 1
ATOM 1967 O O . ASP A 1 236 ? -9.695 6.84 16.672 1 98.12 236 ASP A O 1
ATOM 1971 N N . TRP A 1 237 ? -7.902 7.121 15.453 1 98.44 237 TRP A N 1
ATOM 1972 C CA . TRP A 1 237 ? -8.516 8.266 14.781 1 98.44 237 TRP A CA 1
ATOM 1973 C C . TRP A 1 237 ? -9.773 7.844 14.031 1 98.44 237 TRP A C 1
ATOM 1975 O O . TRP A 1 237 ? -10.805 8.516 14.102 1 98.44 237 TRP A O 1
ATOM 1985 N N . ALA A 1 238 ? -9.672 6.723 13.211 1 98.38 238 ALA A N 1
ATOM 1986 C CA . ALA A 1 238 ? -10.836 6.227 12.469 1 98.38 238 ALA A CA 1
ATOM 1987 C C . ALA A 1 238 ? -11.984 5.902 13.414 1 98.38 238 ALA A C 1
ATOM 1989 O O . ALA A 1 238 ? -13.141 6.215 13.125 1 98.38 238 ALA A O 1
ATOM 1990 N N . LYS A 1 239 ? -11.648 5.312 14.5 1 98.06 239 LYS A N 1
ATOM 1991 C CA . LYS A 1 239 ? -12.648 4.965 15.508 1 98.06 239 LYS A CA 1
ATOM 1992 C C . LYS A 1 239 ? -13.383 6.203 16 1 98.06 239 LYS A C 1
ATOM 1994 O O . LYS A 1 239 ? -14.617 6.223 16.062 1 98.06 239 LYS A O 1
ATOM 1999 N N . GLU A 1 240 ? -12.664 7.227 16.297 1 97.88 240 GLU A N 1
ATOM 2000 C CA . GLU A 1 240 ? -13.234 8.461 16.828 1 97.88 240 GLU A CA 1
ATOM 2001 C C . GLU A 1 240 ? -14.148 9.133 15.805 1 97.88 240 GLU A C 1
ATOM 2003 O O . GLU A 1 240 ? -15.062 9.875 16.172 1 97.88 240 GLU A O 1
ATOM 2008 N N . HIS A 1 241 ? -13.984 8.852 14.57 1 98.06 241 HIS A N 1
ATOM 2009 C CA . HIS A 1 241 ? -14.734 9.547 13.531 1 98.06 241 HIS A CA 1
ATOM 2010 C C . HIS A 1 241 ? -15.727 8.609 12.852 1 98.06 241 HIS A C 1
ATOM 2012 O O . HIS A 1 241 ? -16.438 9.016 11.93 1 98.06 241 HIS A O 1
ATOM 2018 N N . SER A 1 242 ? -15.766 7.414 13.305 1 97.75 242 SER A N 1
ATOM 2019 C CA . SER A 1 242 ? -16.594 6.414 12.648 1 97.75 242 SER A CA 1
ATOM 2020 C C . SER A 1 242 ? -18.047 6.531 13.094 1 97.75 242 SER A C 1
ATOM 2022 O O . SER A 1 242 ? -18.344 7.176 14.102 1 97.75 242 SER A O 1
ATOM 2024 N N . PHE A 1 243 ? -18.969 6.016 12.328 1 96.62 243 PHE A N 1
ATOM 2025 C CA . PHE A 1 243 ? -20.375 5.848 12.672 1 96.62 243 PHE A CA 1
ATOM 2026 C C . PHE A 1 243 ? -20.922 4.535 12.117 1 96.62 243 PHE A C 1
ATOM 2028 O O . PHE A 1 243 ? -20.312 3.936 11.227 1 96.62 243 PHE A O 1
ATOM 2035 N N . SER A 1 244 ? -21.984 4.07 12.672 1 93.69 244 SER A N 1
ATOM 2036 C CA . SER A 1 244 ? -22.609 2.852 12.18 1 93.69 244 SER A CA 1
ATOM 2037 C C . SER A 1 244 ? -23.547 3.148 11.008 1 93.69 244 SER A C 1
ATOM 2039 O O . SER A 1 244 ? -24.438 3.99 11.117 1 93.69 244 SER A O 1
ATOM 2041 N N . ILE A 1 245 ? -23.359 2.381 9.938 1 93 245 ILE A N 1
ATOM 2042 C CA . ILE A 1 245 ? -24.234 2.555 8.781 1 93 245 ILE A CA 1
ATOM 2043 C C . ILE A 1 245 ? -25.594 1.932 9.07 1 93 245 ILE A C 1
ATOM 2045 O O . ILE A 1 245 ? -26.547 2.148 8.32 1 93 245 ILE A O 1
ATOM 2049 N N . TYR A 1 246 ? -25.688 1.291 10.219 1 91 246 TYR A N 1
ATOM 2050 C CA . TYR A 1 246 ? -26.922 0.608 10.594 1 91 246 TYR A CA 1
ATOM 2051 C C . TYR A 1 246 ? -27.641 1.353 11.711 1 91 246 TYR A C 1
ATOM 2053 O O . TYR A 1 246 ? -28.516 0.797 12.367 1 91 246 TYR A O 1
ATOM 2061 N N . ASP A 1 247 ? -27.312 2.533 11.883 1 92.81 247 ASP A N 1
ATOM 2062 C CA . ASP A 1 247 ? -27.844 3.264 13.031 1 92.81 247 ASP A CA 1
ATOM 2063 C C . ASP A 1 247 ? -29.281 3.73 12.773 1 92.81 247 ASP A C 1
ATOM 2065 O O . ASP A 1 247 ? -29.891 4.367 13.633 1 92.81 247 ASP A O 1
ATOM 2069 N N . GLN A 1 248 ? -29.859 3.451 11.594 1 93.06 248 GLN A N 1
ATOM 2070 C CA . GLN A 1 248 ? -31.219 3.787 11.18 1 93.06 248 GLN A CA 1
ATOM 2071 C C . GLN A 1 248 ? -31.438 5.297 11.18 1 93.06 248 GLN A C 1
ATOM 2073 O O . GLN A 1 248 ? -32.562 5.77 11.344 1 93.06 248 GLN A O 1
ATOM 2078 N N . ALA A 1 249 ? -30.391 6.086 10.977 1 95.81 249 ALA A N 1
ATOM 2079 C CA . ALA A 1 249 ? -30.531 7.535 11.078 1 95.81 249 ALA A CA 1
ATOM 2080 C C . ALA A 1 249 ? -29.609 8.25 10.086 1 95.81 249 ALA A C 1
ATOM 2082 O O . ALA A 1 249 ? -30.031 9.172 9.398 1 95.81 249 ALA A O 1
ATOM 2083 N N . SER A 1 250 ? -28.406 7.84 9.93 1 97 250 SER A N 1
ATOM 2084 C CA . SER A 1 250 ? -27.375 8.594 9.242 1 97 250 SER A CA 1
ATOM 2085 C C . SER A 1 250 ? -27.547 8.523 7.727 1 97 250 SER A C 1
ATOM 2087 O O . SER A 1 250 ? -27.359 9.523 7.031 1 97 250 SER A O 1
ATOM 2089 N N . LEU A 1 251 ? -27.828 7.344 7.242 1 96.94 251 LEU A N 1
ATOM 2090 C CA . LEU A 1 251 ? -27.875 7.137 5.797 1 96.94 251 LEU A CA 1
ATOM 2091 C C . LEU A 1 251 ? -29.312 6.984 5.324 1 96.94 251 LEU A C 1
ATOM 2093 O O . LEU A 1 251 ? -29.906 5.906 5.434 1 96.94 251 LEU A O 1
ATOM 2097 N N . VAL A 1 252 ? -29.844 8.055 4.809 1 96.5 252 VAL A N 1
ATOM 2098 C CA . VAL A 1 252 ? -31.219 8.109 4.312 1 96.5 252 VAL A CA 1
ATOM 2099 C C . VAL A 1 252 ? -31.234 8.641 2.881 1 96.5 252 VAL A C 1
ATOM 2101 O O . VAL A 1 252 ? -30.953 9.82 2.648 1 96.5 252 VAL A O 1
ATOM 2104 N N . HIS A 1 253 ? -31.562 7.746 1.948 1 95.88 253 HIS A N 1
ATOM 2105 C CA . HIS A 1 253 ? -31.703 8.18 0.562 1 95.88 253 HIS A CA 1
ATOM 2106 C C . HIS A 1 253 ? -32.844 9.172 0.405 1 95.88 253 HIS A C 1
ATOM 2108 O O . HIS A 1 253 ? -33.906 9 0.998 1 95.88 253 HIS A O 1
ATOM 2114 N N . PRO A 1 254 ? -32.625 10.156 -0.41 1 95.12 254 PRO A N 1
ATOM 2115 C CA . PRO A 1 254 ? -33.625 11.211 -0.504 1 95.12 254 PRO A CA 1
ATOM 2116 C C . PRO A 1 254 ? -34.969 10.695 -1.003 1 95.12 254 PRO A C 1
ATOM 2118 O O . PRO A 1 254 ? -36.031 11.195 -0.591 1 95.12 254 PRO A O 1
ATOM 2121 N N . GLU A 1 255 ? -35 9.68 -1.794 1 95.06 255 GLU A N 1
ATOM 2122 C CA . GLU A 1 255 ? -36.219 9.203 -2.404 1 95.06 255 GLU A CA 1
ATOM 2123 C C . GLU A 1 255 ? -36.594 7.816 -1.884 1 95.06 255 GLU A C 1
ATOM 2125 O O . GLU A 1 255 ? -37.781 7.457 -1.856 1 95.06 255 GLU A O 1
ATOM 2130 N N . LEU A 1 256 ? -35.594 7.039 -1.465 1 94.19 256 LEU A N 1
ATOM 2131 C CA . LEU A 1 256 ? -35.844 5.621 -1.219 1 94.19 256 LEU A CA 1
ATOM 2132 C C . LEU A 1 256 ? -35.781 5.316 0.274 1 94.19 256 LEU A C 1
ATOM 2134 O O . LEU A 1 256 ? -36 4.172 0.682 1 94.19 256 LEU A O 1
ATOM 2138 N N . GLY A 1 257 ? -35.469 6.285 1.065 1 94.19 257 GLY A N 1
ATOM 2139 C CA . GLY A 1 257 ? -35.5 6.117 2.51 1 94.19 257 GLY A CA 1
ATOM 2140 C C . GLY A 1 257 ? -34.25 5.527 3.076 1 94.19 257 GLY A C 1
ATOM 2141 O O . GLY A 1 257 ? -33.156 5.754 2.539 1 94.19 257 GLY A O 1
ATOM 2142 N N . LEU A 1 258 ? -34.406 4.781 4.207 1 93.94 258 LEU A N 1
ATOM 2143 C CA . LEU A 1 258 ? -33.25 4.234 4.91 1 93.94 258 LEU A CA 1
ATOM 2144 C C . LEU A 1 258 ? -32.469 3.285 4.008 1 93.94 258 LEU A C 1
ATOM 2146 O O . LEU A 1 258 ? -33.062 2.43 3.34 1 93.94 258 LEU A O 1
ATOM 2150 N N . SER A 1 259 ? -31.141 3.506 4.031 1 93 259 SER A N 1
ATOM 2151 C CA . SER A 1 259 ? -30.297 2.674 3.191 1 93 259 SER A CA 1
ATOM 2152 C C . SER A 1 259 ? -30.281 1.229 3.68 1 93 259 SER A C 1
ATOM 2154 O O . SER A 1 259 ? -30.219 0.297 2.873 1 93 259 SER A O 1
ATOM 2156 N N . PHE A 1 260 ? -30.234 1.003 4.984 1 90.31 260 PHE A N 1
ATOM 2157 C CA . PHE A 1 260 ? -30.172 -0.316 5.602 1 90.31 260 PHE A CA 1
ATOM 2158 C C . PHE A 1 260 ? -31.266 -0.48 6.648 1 90.31 260 PHE A C 1
ATOM 2160 O O . PHE A 1 260 ? -30.984 -0.538 7.848 1 90.31 260 PHE A O 1
ATOM 2167 N N . PRO A 1 261 ? -32.469 -0.698 6.168 1 89.94 261 PRO A N 1
ATOM 2168 C CA . PRO A 1 261 ? -33.562 -0.803 7.117 1 89.94 261 PRO A CA 1
ATOM 2169 C C . PRO A 1 261 ? -33.531 -2.102 7.918 1 89.94 261 PRO A C 1
ATOM 2171 O O . PRO A 1 261 ? -33.125 -3.141 7.402 1 89.94 261 PRO A O 1
ATOM 2174 N N . SER A 1 262 ? -33.875 -1.985 9.172 1 87.12 262 SER A N 1
ATOM 2175 C CA . SER A 1 262 ? -34.031 -3.156 10.023 1 87.12 262 SER A CA 1
ATOM 2176 C C . SER A 1 262 ? -35.438 -3.748 9.883 1 87.12 262 SER A C 1
ATOM 2178 O O . SER A 1 262 ? -36.438 -3.055 10.086 1 87.12 262 SER A O 1
ATOM 2180 N N . VAL A 1 263 ? -35.438 -4.938 9.344 1 80.31 263 VAL A N 1
ATOM 2181 C CA . VAL A 1 263 ? -36.688 -5.66 9.227 1 80.31 263 VAL A CA 1
ATOM 2182 C C . VAL A 1 263 ? -36.656 -6.914 10.094 1 80.31 263 VAL A C 1
ATOM 2184 O O . VAL A 1 263 ? -35.844 -7.805 9.875 1 80.31 263 VAL A O 1
ATOM 2187 N N . ASN A 1 264 ? -37.594 -6.984 11.023 1 82.25 264 ASN A N 1
ATOM 2188 C CA . ASN A 1 264 ? -37.688 -8.102 11.953 1 82.25 264 ASN A CA 1
ATOM 2189 C C . ASN A 1 264 ? -36.344 -8.383 12.625 1 82.25 264 ASN A C 1
ATOM 2191 O O . ASN A 1 264 ? -35.906 -9.539 12.734 1 82.25 264 ASN A O 1
ATOM 2195 N N . GLY A 1 265 ? -35.562 -7.328 12.93 1 77.19 265 GLY A N 1
ATOM 2196 C CA . GLY A 1 265 ? -34.312 -7.465 13.664 1 77.19 265 GLY A CA 1
ATOM 2197 C C . GLY A 1 265 ? -33.125 -7.699 12.766 1 77.19 265 GLY A C 1
ATOM 2198 O O . GLY A 1 265 ? -32 -7.777 13.242 1 77.19 265 GLY A O 1
ATOM 2199 N N . GLU A 1 266 ? -33.406 -7.848 11.453 1 79.38 266 GLU A N 1
ATOM 2200 C CA . GLU A 1 266 ? -32.312 -8.062 10.5 1 79.38 266 GLU A CA 1
ATOM 2201 C C . GLU A 1 266 ? -32.188 -6.891 9.531 1 79.38 266 GLU A C 1
ATOM 2203 O O . GLU A 1 266 ? -33.219 -6.344 9.078 1 79.38 266 GLU A O 1
ATOM 2208 N N . PHE A 1 267 ? -31 -6.555 9.383 1 79.06 267 PHE A N 1
ATOM 2209 C CA . PHE A 1 267 ? -30.797 -5.457 8.445 1 79.06 267 PHE A CA 1
ATOM 2210 C C . PHE A 1 267 ? -30.812 -5.953 7.008 1 79.06 267 PHE A C 1
ATOM 2212 O O . PHE A 1 267 ? -30.25 -7.008 6.703 1 79.06 267 PHE A O 1
ATOM 2219 N N . GLU A 1 268 ? -31.516 -5.34 6.25 1 73.75 268 GLU A N 1
ATOM 2220 C CA . GLU A 1 268 ? -31.516 -5.641 4.824 1 73.75 268 GLU A CA 1
ATOM 2221 C C . GLU A 1 268 ? -30.234 -5.176 4.156 1 73.75 268 GLU A C 1
ATOM 2223 O O . GLU A 1 268 ? -29.953 -3.979 4.094 1 73.75 268 GLU A O 1
ATOM 2228 N N . THR A 1 269 ? -29.328 -6.121 3.949 1 65.69 269 THR A N 1
ATOM 2229 C CA . THR A 1 269 ? -28.047 -5.77 3.352 1 65.69 269 THR A CA 1
ATOM 2230 C C . THR A 1 269 ? -28.016 -6.137 1.871 1 65.69 269 THR A C 1
ATOM 2232 O O . THR A 1 269 ? -27.062 -5.812 1.163 1 65.69 269 THR A O 1
ATOM 2235 N N . SER A 1 270 ? -29 -7.031 1.433 1 55.38 270 SER A N 1
ATOM 2236 C CA . SER A 1 270 ? -28.969 -7.582 0.081 1 55.38 270 SER A CA 1
ATOM 2237 C C . SER A 1 270 ? -29.281 -6.512 -0.958 1 55.38 270 SER A C 1
ATOM 2239 O O . SER A 1 270 ? -30.281 -5.797 -0.84 1 55.38 270 SER A O 1
ATOM 2241 N N . ALA A 1 271 ? -28.453 -5.59 -1.266 1 45.72 271 ALA A N 1
ATOM 2242 C CA . ALA A 1 271 ? -28.906 -4.844 -2.439 1 45.72 271 ALA A CA 1
ATOM 2243 C C . ALA A 1 271 ? -29.125 -5.773 -3.631 1 45.72 271 ALA A C 1
ATOM 2245 O O . ALA A 1 271 ? -28.297 -6.664 -3.881 1 45.72 271 ALA A O 1
ATOM 2246 N N . SER A 1 272 ? -30.188 -5.93 -4.051 1 38.28 272 SER A N 1
ATOM 2247 C CA . SER A 1 272 ? -30.453 -6.312 -5.434 1 38.28 272 SER A CA 1
ATOM 2248 C C . SER A 1 272 ? -29.578 -5.539 -6.398 1 38.28 272 SER A C 1
ATOM 2250 O O . SER A 1 272 ? -29.531 -4.309 -6.359 1 38.28 272 SER A O 1
ATOM 2252 N N . GLY A 1 273 ? -28.188 -6.125 -6.883 1 39.72 273 GLY A N 1
ATOM 2253 C CA . GLY A 1 273 ? -27.297 -5.66 -7.941 1 39.72 273 GLY A CA 1
ATOM 2254 C C . GLY A 1 273 ? -25.859 -5.496 -7.488 1 39.72 273 GLY A C 1
ATOM 2255 O O . GLY A 1 273 ? -25.406 -6.191 -6.578 1 39.72 273 GLY A O 1
ATOM 2256 N N . ASN A 1 274 ? -25.156 -4.309 -7.98 1 41.53 274 ASN 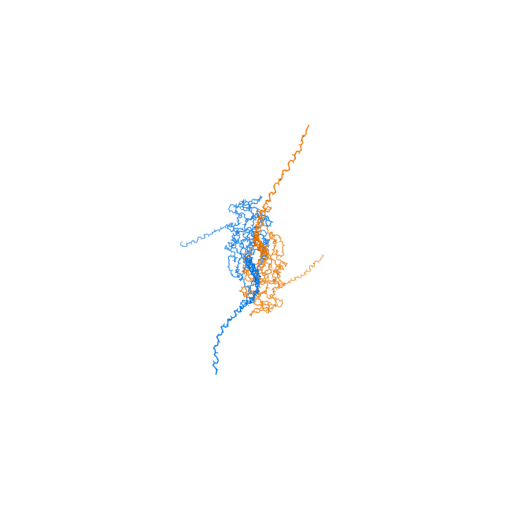A N 1
ATOM 2257 C CA . ASN A 1 274 ? -23.734 -4.016 -7.848 1 41.53 274 ASN A CA 1
ATOM 2258 C C . ASN A 1 274 ? -23.359 -3.719 -6.398 1 41.53 274 ASN A C 1
ATOM 2260 O O . ASN A 1 274 ? -23.781 -2.711 -5.836 1 41.53 274 ASN A O 1
ATOM 2264 N N . HIS A 1 275 ? -23.297 -4.746 -5.555 1 41.94 275 HIS A N 1
ATOM 2265 C CA . HIS A 1 275 ? -23.094 -4.59 -4.117 1 41.94 275 HIS A CA 1
ATOM 2266 C C . HIS A 1 275 ? -21.734 -3.965 -3.826 1 41.94 275 HIS A C 1
ATOM 2268 O O . HIS A 1 275 ? -20.688 -4.496 -4.234 1 41.94 275 HIS A O 1
ATOM 2274 N N . VAL A 1 276 ? -21.641 -2.672 -3.822 1 43.22 276 VAL A N 1
ATOM 2275 C CA . VAL A 1 276 ? -20.516 -2.107 -3.096 1 43.22 276 VAL A CA 1
ATOM 2276 C C . VAL A 1 276 ? -20.609 -2.482 -1.618 1 43.22 276 VAL A C 1
ATOM 2278 O O . VAL A 1 276 ? -21.578 -2.123 -0.941 1 43.22 276 VAL A O 1
ATOM 2281 N N . HIS A 1 277 ? -20.094 -3.674 -1.297 1 42.22 277 HIS A N 1
ATOM 2282 C CA . HIS A 1 277 ? -20.188 -4.133 0.083 1 42.22 277 HIS A CA 1
ATOM 2283 C C . HIS A 1 277 ? -19.5 -3.164 1.039 1 42.22 277 HIS A C 1
ATOM 2285 O O . HIS A 1 277 ? -18.375 -2.738 0.792 1 42.22 277 HIS A O 1
ATOM 2291 N N . PHE A 1 278 ? -20.312 -2.463 1.679 1 44.16 278 PHE A N 1
ATOM 2292 C CA . PHE A 1 278 ? -19.906 -1.704 2.852 1 44.16 278 PHE A CA 1
ATOM 2293 C C . PHE A 1 278 ? -19.312 -2.625 3.91 1 44.16 278 PHE A C 1
ATOM 2295 O O . PHE A 1 278 ? -19.672 -3.801 3.994 1 44.16 278 PHE A O 1
ATOM 2302 N N . VAL A 1 279 ? -18.109 -2.414 4.258 1 42.09 279 VAL A N 1
ATOM 2303 C CA . VAL A 1 279 ? -17.547 -3.174 5.367 1 42.09 279 VAL A CA 1
ATOM 2304 C C . VAL A 1 279 ? -18.594 -3.326 6.473 1 42.09 279 VAL A C 1
ATOM 2306 O O . VAL A 1 279 ? -19.078 -2.332 7.023 1 42.09 279 VAL A O 1
ATOM 2309 N N . HIS A 1 280 ? -19.281 -4.578 6.434 1 42.34 280 HIS A N 1
ATOM 2310 C CA . HIS A 1 280 ? -20.297 -4.863 7.449 1 42.34 280 HIS A CA 1
ATOM 2311 C C . HIS A 1 280 ? -19.641 -5.125 8.805 1 42.34 280 HIS A C 1
ATOM 2313 O O . HIS A 1 280 ? -18.609 -5.785 8.883 1 42.34 280 HIS A O 1
ATOM 2319 N N . PRO A 1 281 ? -19.797 -4.387 9.688 1 34.81 281 PRO A N 1
ATOM 2320 C CA . PRO A 1 281 ? -19.344 -4.824 11.008 1 34.81 281 PRO A CA 1
ATOM 2321 C C . PRO A 1 281 ? -19.797 -6.242 11.352 1 34.81 281 PRO A C 1
ATOM 2323 O O . PRO A 1 281 ? -20.828 -6.699 10.852 1 34.81 281 PRO A O 1
ATOM 2326 N N . ASP A 1 282 ? -18.906 -7.219 11.656 1 36.22 282 ASP A N 1
ATOM 2327 C CA . ASP A 1 282 ? -19.047 -8.648 11.906 1 36.22 282 ASP A CA 1
ATOM 2328 C C . ASP A 1 282 ? -20.406 -8.977 12.484 1 36.22 282 ASP A C 1
ATOM 2330 O O . ASP A 1 282 ? -20.922 -10.094 12.305 1 36.22 282 ASP A O 1
ATOM 2334 N N . GLY A 1 283 ? -20.781 -8.547 13.703 1 34.97 283 GLY A N 1
ATOM 2335 C CA . GLY A 1 283 ? -21.672 -9.414 14.461 1 34.97 283 GLY A CA 1
ATOM 2336 C C . GLY A 1 283 ? -22.969 -9.719 13.727 1 34.97 283 GLY A C 1
ATOM 2337 O O . GLY A 1 283 ? -23.766 -10.539 14.188 1 34.97 283 GLY A O 1
ATOM 2338 N N . GLN A 1 284 ? -23.516 -8.844 13.125 1 31.52 284 GLN A N 1
ATOM 2339 C CA . GLN A 1 284 ? -24.891 -9.094 12.719 1 31.52 284 GLN A CA 1
ATOM 2340 C C . GLN A 1 284 ? -24.953 -9.82 11.383 1 31.52 284 GLN A C 1
ATOM 2342 O O . GLN A 1 284 ? -25.359 -9.242 10.375 1 31.52 284 GLN A O 1
ATOM 2347 N N . ASN A 1 285 ? -23.953 -10.539 11.078 1 33.16 285 ASN A N 1
ATOM 2348 C CA . ASN A 1 285 ? -24.344 -11.383 9.953 1 33.16 285 ASN A CA 1
ATOM 2349 C C . ASN A 1 285 ? -25.562 -12.227 10.281 1 33.16 285 ASN A C 1
ATOM 2351 O O . ASN A 1 285 ? -25.688 -12.766 11.383 1 33.16 285 ASN A O 1
ATOM 2355 N N . GLY A 1 286 ? -26.703 -11.953 9.898 1 29.52 286 GLY A N 1
ATOM 2356 C CA . GLY A 1 286 ? -27.906 -12.766 9.938 1 29.52 286 GLY A CA 1
ATOM 2357 C C . GLY A 1 286 ? -27.656 -14.234 9.656 1 29.52 286 GLY A C 1
ATOM 2358 O O . GLY A 1 286 ? -28.578 -14.977 9.32 1 29.52 286 GLY A O 1
ATOM 2359 N N . SER A 1 287 ? -26.422 -14.703 9.516 1 29.11 287 SER A N 1
ATOM 2360 C CA . SER A 1 287 ? -26.562 -16.141 9.383 1 29.11 287 SER A CA 1
ATOM 2361 C C . SER A 1 287 ? -27.141 -16.766 10.648 1 29.11 287 SER A C 1
ATOM 2363 O O . SER A 1 287 ? -26.781 -16.391 11.758 1 29.11 287 SER A O 1
ATOM 2365 N N . GLY A 1 288 ? -28.422 -17.328 10.68 1 25 288 GLY A N 1
ATOM 2366 C CA . GLY A 1 288 ? -29.094 -18.312 11.531 1 25 288 GLY A CA 1
ATOM 2367 C C . GLY A 1 288 ? -28.156 -19.391 12.031 1 25 288 GLY A C 1
ATOM 2368 O O . GLY A 1 288 ? -27.422 -20 11.25 1 25 288 GLY A O 1
ATOM 2369 N N . MET A 1 289 ? -27.531 -19.312 13.219 1 25.73 289 MET A N 1
ATOM 2370 C CA . MET A 1 289 ? -27.016 -20.375 14.086 1 25.73 289 MET A CA 1
ATOM 2371 C C . MET A 1 289 ? -27.969 -21.578 14.078 1 25.73 289 MET A C 1
ATOM 2373 O O . MET A 1 289 ? -29.078 -21.5 14.609 1 25.73 289 MET A O 1
ATOM 2377 N N . ASP A 1 290 ? -28.234 -22.406 13.031 1 22.47 290 ASP A N 1
ATOM 2378 C CA . ASP A 1 290 ? -28.812 -23.703 13.367 1 22.47 290 ASP A CA 1
ATOM 2379 C C . ASP A 1 290 ? -27.938 -24.453 14.367 1 22.47 290 ASP A C 1
ATOM 2381 O O . ASP A 1 290 ? -26.812 -24.859 14.039 1 22.47 290 ASP A O 1
ATOM 2385 N N . HIS A 1 291 ? -27.75 -24 15.609 1 24.08 291 HIS A N 1
ATOM 2386 C CA . HIS A 1 291 ? -27.344 -24.844 16.719 1 24.08 291 HIS A CA 1
ATOM 2387 C C . HIS A 1 291 ? -28.141 -26.125 16.781 1 24.08 291 HIS A C 1
ATOM 2389 O O . HIS A 1 291 ? -29.281 -26.141 17.25 1 24.08 291 HIS A O 1
ATOM 2395 N N . GLY A 1 292 ? -28.172 -26.953 15.688 1 20.73 292 GLY A N 1
ATOM 2396 C CA . GLY A 1 292 ? -28.812 -28.25 15.883 1 20.73 292 GLY A CA 1
ATOM 2397 C C . GLY A 1 292 ? -28.391 -28.938 17.172 1 20.73 292 GLY A C 1
ATOM 2398 O O . GLY A 1 292 ? -27.781 -28.312 18.031 1 20.73 292 GLY A O 1
ATOM 2399 N N . GLY A 1 293 ? -27.922 -30.312 17.062 1 20.94 293 GLY A N 1
ATOM 2400 C CA . GLY A 1 293 ? -28.25 -31.562 17.719 1 20.94 293 GLY A CA 1
ATOM 2401 C C . GLY A 1 293 ? -27.484 -31.766 19.016 1 20.94 293 GLY A C 1
ATOM 2402 O O . GLY A 1 293 ? -26.266 -31.688 19.031 1 20.94 293 GLY A O 1
ATOM 2403 N N . LYS A 1 294 ? -27.984 -31.266 20.094 1 23.66 294 LYS A N 1
ATOM 2404 C CA . LYS A 1 294 ? -27.672 -31.797 21.422 1 23.66 294 LYS A CA 1
ATOM 2405 C C . LYS A 1 294 ? -27.688 -33.312 21.422 1 23.66 294 LYS A C 1
ATOM 2407 O O . LYS A 1 294 ? -28.75 -33.938 21.344 1 23.66 294 LYS A O 1
ATOM 2412 N N . GLY A 1 295 ? -26.891 -34 20.625 1 18.27 295 GLY A N 1
ATOM 2413 C CA . GLY A 1 295 ? -26.938 -35.438 20.844 1 18.27 295 GLY A CA 1
ATOM 2414 C C . GLY A 1 295 ? -26.688 -35.844 22.297 1 18.27 295 GLY A C 1
ATOM 2415 O O . GLY A 1 295 ? -25.734 -35.344 22.922 1 18.27 295 GLY A O 1
ATOM 2416 N N . LYS A 1 296 ? -27.781 -36.062 23.031 1 23.27 296 LYS A N 1
ATOM 2417 C CA . LYS A 1 296 ? -27.906 -36.781 24.312 1 23.27 296 LYS A CA 1
ATOM 2418 C C . LYS A 1 296 ? -27.062 -38.031 24.328 1 23.27 296 LYS A C 1
ATOM 2420 O O . LYS A 1 296 ? -27.25 -38.938 23.5 1 23.27 296 LYS A O 1
ATOM 2425 N N . HIS A 1 297 ? -25.719 -37.875 24.5 1 20.11 297 HIS A N 1
ATOM 2426 C CA . HIS A 1 297 ? -25.062 -39.094 24.938 1 20.11 297 HIS A CA 1
ATOM 2427 C C . HIS A 1 297 ? -25.812 -39.75 26.094 1 20.11 297 HIS A C 1
ATOM 2429 O O . HIS A 1 297 ? -26.047 -39.125 27.125 1 20.11 297 HIS A O 1
ATOM 2435 N N . GLU A 1 298 ? -26.938 -40.469 25.844 1 22 298 GLU A N 1
ATOM 2436 C CA . GLU A 1 298 ? -27.484 -41.5 26.734 1 22 298 GLU A CA 1
ATOM 2437 C C . GLU A 1 298 ? -26.359 -42.312 27.391 1 22 298 GLU A C 1
ATOM 2439 O O . GLU A 1 298 ? -25.422 -42.719 26.719 1 22 298 GLU A O 1
ATOM 2444 N N . GLY A 1 299 ? -25.953 -41.812 28.672 1 22.33 299 GLY A N 1
ATOM 2445 C CA . GLY A 1 299 ? -25.328 -42.656 29.672 1 22.33 299 GLY A CA 1
ATOM 2446 C C . GLY A 1 299 ? -25.891 -44.062 29.703 1 22.33 299 GLY A C 1
ATOM 2447 O O . GLY A 1 299 ? -27.109 -44.25 29.547 1 22.33 299 GLY A O 1
ATOM 2448 N N . HIS A 1 300 ? -25.297 -45.094 29.141 1 20.58 300 HIS A N 1
ATOM 2449 C CA . HIS A 1 300 ? -25.453 -46.5 29.438 1 20.58 300 HIS A CA 1
ATOM 2450 C C . HIS A 1 300 ? -25.5 -46.75 30.953 1 20.58 300 HIS A C 1
ATOM 2452 O O . HIS A 1 300 ? -25.875 -47.844 31.391 1 20.58 300 HIS A O 1
ATOM 2458 N N . MET A 1 301 ? -25.422 -45.938 32.031 1 19.94 301 MET A N 1
ATOM 2459 C CA . MET A 1 301 ? -26.219 -46.625 33.031 1 19.94 301 MET A CA 1
ATOM 2460 C C . MET A 1 301 ? -27.703 -46.375 32.812 1 19.94 301 MET A C 1
ATOM 2462 O O . MET A 1 301 ? -28.094 -45.312 32.344 1 19.94 301 MET A O 1
ATOM 2466 N N . MET B 1 1 ? 0.195 147.75 24.016 1 22.2 1 MET B N 1
ATOM 2467 C CA . MET B 1 1 ? 1.458 148.125 24.656 1 22.2 1 MET B CA 1
ATOM 2468 C C . MET B 1 1 ? 2.32 146.875 24.859 1 22.2 1 MET B C 1
ATOM 2470 O O . MET B 1 1 ? 1.818 145.75 24.828 1 22.2 1 MET B O 1
ATOM 2474 N N . SER B 1 2 ? 3.484 147 25.438 1 23.69 2 SER B N 1
ATOM 2475 C CA . SER B 1 2 ? 4.91 146.75 25.281 1 23.69 2 SER B CA 1
ATOM 2476 C C . SER B 1 2 ? 5.32 145.5 25.984 1 23.69 2 SER B C 1
ATOM 2478 O O . SER B 1 2 ? 5.371 145.375 27.219 1 23.69 2 SER B O 1
ATOM 2480 N N . LEU B 1 3 ? 4.805 144.25 25.516 1 26.11 3 LEU B N 1
ATOM 2481 C CA . LEU B 1 3 ? 4.668 142.875 25.969 1 26.11 3 LEU B CA 1
ATOM 2482 C C . LEU B 1 3 ? 6.035 142.25 26.203 1 26.11 3 LEU B C 1
ATOM 2484 O O . LEU B 1 3 ? 6.172 141 26.172 1 26.11 3 LEU B O 1
ATOM 2488 N N . ASP B 1 4 ? 6.957 143.25 26.484 1 22.91 4 ASP B N 1
ATOM 2489 C CA . ASP B 1 4 ? 8.305 143 25.953 1 22.91 4 ASP B CA 1
ATOM 2490 C C . ASP B 1 4 ? 8.93 141.75 26.484 1 22.91 4 ASP B C 1
ATOM 2492 O O . ASP B 1 4 ? 8.438 141.125 27.438 1 22.91 4 ASP B O 1
ATOM 2496 N N . GLU B 1 5 ? 10.242 141.625 26.766 1 22.91 5 GLU B N 1
ATOM 2497 C CA . GLU B 1 5 ? 11.406 141 26.172 1 22.91 5 GLU B CA 1
ATOM 2498 C C . GLU B 1 5 ? 11.883 139.75 27.016 1 22.91 5 GLU B C 1
ATOM 2500 O O . GLU B 1 5 ? 12.375 138.75 26.5 1 22.91 5 GLU B O 1
ATOM 2505 N N . SER B 1 6 ? 11.938 139.875 28.453 1 27.02 6 SER B N 1
ATOM 2506 C CA . SER B 1 6 ? 13.289 139.75 28.984 1 27.02 6 SER B CA 1
ATOM 2507 C C . SER B 1 6 ? 13.641 138.375 29.297 1 27.02 6 SER B C 1
ATOM 2509 O O . SER B 1 6 ? 12.992 137.75 30.141 1 27.02 6 SER B O 1
ATOM 2511 N N . HIS B 1 7 ? 14.164 137.5 28.359 1 30.3 7 HIS B N 1
ATOM 2512 C CA . HIS B 1 7 ? 14.344 136 28 1 30.3 7 HIS B CA 1
ATOM 2513 C C . HIS B 1 7 ? 15.383 135.375 28.891 1 30.3 7 HIS B C 1
ATOM 2515 O O . HIS B 1 7 ? 16.594 135.5 28.672 1 30.3 7 HIS B O 1
ATOM 2521 N N . SER B 1 8 ? 15.172 135.375 30.266 1 27.08 8 SER B N 1
ATOM 2522 C CA . SER B 1 8 ? 16.281 135.25 31.219 1 27.08 8 SER B CA 1
ATOM 2523 C C . SER B 1 8 ? 16.906 133.875 31.078 1 27.08 8 SER B C 1
ATOM 2525 O O . SER B 1 8 ? 16.203 132.875 30.984 1 27.08 8 SER B O 1
ATOM 2527 N N . SER B 1 9 ? 18.203 133.625 30.625 1 27.59 9 SER B N 1
ATOM 2528 C CA . SER B 1 9 ? 19.234 132.75 30.109 1 27.59 9 SER B CA 1
ATOM 2529 C C . SER B 1 9 ? 19.656 131.75 31.156 1 27.59 9 SER B C 1
ATOM 2531 O O . SER B 1 9 ? 20.406 132.125 32.062 1 27.59 9 SER B O 1
ATOM 2533 N N . GLN B 1 10 ? 18.641 131 31.672 1 25.44 10 GLN B N 1
ATOM 2534 C CA . GLN B 1 10 ? 18.859 130.125 32.875 1 25.44 10 GLN B CA 1
ATOM 2535 C C . GLN B 1 10 ? 19.984 129.125 32.656 1 25.44 10 GLN B C 1
ATOM 2537 O O . GLN B 1 10 ? 19.969 128.375 31.703 1 25.44 10 GLN B O 1
ATOM 2542 N N . ASP B 1 11 ? 21.219 129.25 33.125 1 28.83 11 ASP B N 1
ATOM 2543 C CA . ASP B 1 11 ? 22.531 128.75 33 1 28.83 11 ASP B CA 1
ATOM 2544 C C . ASP B 1 11 ? 22.547 127.25 33.469 1 28.83 11 ASP B C 1
ATOM 2546 O O . ASP B 1 11 ? 22.234 127 34.625 1 28.83 11 ASP B O 1
ATOM 2550 N N . PRO B 1 12 ? 22.141 126.25 32.625 1 31.77 12 PRO B N 1
ATOM 2551 C CA . PRO B 1 12 ? 21.828 124.875 33 1 31.77 12 PRO B CA 1
ATOM 2552 C C . PRO B 1 12 ? 23.047 124.062 33.469 1 31.77 12 PRO B C 1
ATOM 2554 O O . PRO B 1 12 ? 24.125 124.188 32.875 1 31.77 12 PRO B O 1
ATOM 2557 N N . ASP B 1 13 ? 23.266 123.938 34.781 1 27.34 13 ASP B N 1
ATOM 2558 C CA . ASP B 1 13 ? 24.406 123.438 35.531 1 27.34 13 ASP B CA 1
ATOM 2559 C C . ASP B 1 13 ? 24.781 122 35.062 1 27.34 13 ASP B C 1
ATOM 2561 O O . ASP B 1 13 ? 23.906 121.188 34.844 1 27.34 13 ASP B O 1
ATOM 2565 N N . ASN B 1 14 ? 25.953 121.75 34.438 1 28.41 14 ASN B N 1
ATOM 2566 C CA . ASN B 1 14 ? 26.703 120.75 33.688 1 28.41 14 ASN B CA 1
ATOM 2567 C C . ASN B 1 14 ? 26.984 119.5 34.531 1 28.41 14 ASN B C 1
ATOM 2569 O O . ASN B 1 14 ? 28.031 119.375 35.156 1 28.41 14 ASN B O 1
ATOM 2573 N N . SER B 1 15 ? 26.172 119.125 35.562 1 31.42 15 SER B N 1
ATOM 2574 C CA . SER B 1 15 ? 26.812 118.188 36.5 1 31.42 15 SER B CA 1
ATOM 2575 C C . SER B 1 15 ? 27.125 116.875 35.844 1 31.42 15 SER B C 1
ATOM 2577 O O . SER B 1 15 ? 26.297 116.25 35.156 1 31.42 15 SER B O 1
ATOM 2579 N N . ARG B 1 16 ? 28.453 116.5 35.625 1 31.59 16 ARG B N 1
ATOM 2580 C CA . ARG B 1 16 ? 29.141 115.438 34.906 1 31.59 16 ARG B CA 1
ATOM 2581 C C . ARG B 1 16 ? 28.875 114.062 35.531 1 31.59 16 ARG B C 1
ATOM 2583 O O . ARG B 1 16 ? 29.203 113.812 36.688 1 31.59 16 ARG B O 1
ATOM 2590 N N . PRO B 1 17 ? 27.75 113.375 35.25 1 35.94 17 PRO B N 1
ATOM 2591 C CA . PRO B 1 17 ? 27.469 112.188 36 1 35.94 17 PRO B CA 1
ATOM 2592 C C . PRO B 1 17 ? 28.516 111.062 35.781 1 35.94 17 PRO B C 1
ATOM 2594 O O . PRO B 1 17 ? 29.016 110.938 34.688 1 35.94 17 PRO B O 1
ATOM 2597 N N . LEU B 1 18 ? 29.375 110.812 36.719 1 33.06 18 LEU B N 1
ATOM 2598 C CA . LEU B 1 18 ? 30.469 109.812 36.688 1 33.06 18 LEU B CA 1
ATOM 2599 C C . LEU B 1 18 ? 29.953 108.438 36.25 1 33.06 18 LEU B C 1
ATOM 2601 O O . LEU B 1 18 ? 28.969 107.938 36.812 1 33.06 18 LEU B O 1
ATOM 2605 N N . LEU B 1 19 ? 30.062 108.062 35 1 33.5 19 LEU B N 1
ATOM 2606 C CA . LEU B 1 19 ? 29.688 106.812 34.281 1 33.5 19 LEU B CA 1
ATOM 2607 C C . LEU B 1 19 ? 30.312 105.625 34.938 1 33.5 19 LEU B C 1
ATOM 2609 O O . LEU B 1 19 ? 31.547 105.5 35.031 1 33.5 19 LEU B O 1
ATOM 2613 N N . PHE B 1 20 ? 29.797 105.125 36.094 1 33.38 20 PHE B N 1
ATOM 2614 C CA . PHE B 1 20 ? 30.328 103.938 36.75 1 33.38 20 PHE B CA 1
ATOM 2615 C C . PHE B 1 20 ? 30.375 102.75 35.781 1 33.38 20 PHE B C 1
ATOM 2617 O O . PHE B 1 20 ? 29.391 102.5 35.062 1 33.38 20 PHE B O 1
ATOM 2624 N N . LYS B 1 21 ? 31.531 102.312 35.281 1 34.47 21 LYS B N 1
ATOM 2625 C CA . LYS B 1 21 ? 31.891 101.188 34.375 1 34.47 21 LYS B CA 1
ATOM 2626 C C . LYS B 1 21 ? 31.453 99.875 34.938 1 34.47 21 LYS B C 1
ATOM 2628 O O . LYS B 1 21 ? 32 99.375 35.969 1 34.47 21 LYS B O 1
ATOM 2633 N N . GLU B 1 22 ? 30.203 99.562 35.156 1 35.84 22 GLU B N 1
ATOM 2634 C CA . GLU B 1 22 ? 29.859 98.188 35.625 1 35.84 22 GLU B CA 1
ATOM 2635 C C . GLU B 1 22 ? 30.484 97.125 34.75 1 35.84 22 GLU B C 1
ATOM 2637 O O . GLU B 1 22 ? 30.328 97.125 33.531 1 35.84 22 GLU B O 1
ATOM 2642 N N . ASP B 1 23 ? 31.594 96.5 35.125 1 35.28 23 ASP B N 1
ATOM 2643 C CA . ASP B 1 23 ? 32.312 95.312 34.562 1 35.28 23 ASP B CA 1
ATOM 2644 C C . ASP B 1 23 ? 31.344 94.188 34.312 1 35.28 23 ASP B C 1
ATOM 2646 O O . ASP B 1 23 ? 30.656 93.688 35.25 1 35.28 23 ASP B O 1
ATOM 2650 N N . ASP B 1 24 ? 30.703 94 33.188 1 37.25 24 ASP B N 1
ATOM 2651 C CA . ASP B 1 24 ? 29.875 92.938 32.656 1 37.25 24 ASP B CA 1
ATOM 2652 C C . ASP B 1 24 ? 30.609 91.562 32.781 1 37.25 24 ASP B C 1
ATOM 2654 O O . ASP B 1 24 ? 31.625 91.375 32.156 1 37.25 24 ASP B O 1
ATOM 2658 N N . GLU B 1 25 ? 30.812 91 34 1 38.56 25 GLU B N 1
ATOM 2659 C CA . GLU B 1 25 ? 31.281 89.625 34.062 1 38.56 25 GLU B CA 1
ATOM 2660 C C . GLU B 1 25 ? 30.469 88.688 33.156 1 38.56 25 GLU B C 1
ATOM 2662 O O . GLU B 1 25 ? 29.234 88.625 33.281 1 38.56 25 GLU B O 1
ATOM 2667 N N . GLU B 1 26 ? 30.828 88.562 31.875 1 39.06 26 GLU B N 1
ATOM 2668 C CA . GLU B 1 26 ? 30.328 87.625 30.906 1 39.06 26 GLU B CA 1
ATOM 2669 C C . GLU B 1 26 ? 30.266 86.188 31.531 1 39.06 26 GLU B C 1
ATOM 2671 O O . GLU B 1 26 ? 31.281 85.688 31.969 1 39.06 26 GLU B O 1
ATOM 2676 N N . GLN B 1 27 ? 29.234 85.875 32.406 1 41.31 27 GLN B N 1
ATOM 2677 C CA . GLN B 1 27 ? 28.984 84.5 32.75 1 41.31 27 GLN B CA 1
ATOM 2678 C C . GLN B 1 27 ? 29.125 83.562 31.516 1 41.31 27 GLN B C 1
ATOM 2680 O O . GLN B 1 27 ? 28.375 83.75 30.547 1 41.31 27 GLN B O 1
ATOM 2685 N N . ARG B 1 28 ? 30.344 83.25 31.156 1 40.75 28 ARG B N 1
ATOM 2686 C CA . ARG B 1 28 ? 30.562 82.188 30.172 1 40.75 28 ARG B CA 1
ATOM 2687 C C . ARG B 1 28 ? 29.672 80.938 30.469 1 40.75 28 ARG B C 1
ATOM 2689 O O . ARG B 1 28 ? 29.828 80.312 31.516 1 40.75 28 ARG B O 1
ATOM 2696 N N . TYR B 1 29 ? 28.344 81.062 30.188 1 43.44 29 TYR B N 1
ATOM 2697 C CA . TYR B 1 29 ? 27.578 79.875 30.109 1 43.44 29 TYR B CA 1
ATOM 2698 C C . TYR B 1 29 ? 28.359 78.75 29.406 1 43.44 29 TYR B C 1
ATOM 2700 O O . TYR B 1 29 ? 28.766 78.938 28.25 1 43.44 29 TYR B O 1
ATOM 2708 N N . HIS B 1 30 ? 29.328 78.125 30.125 1 42.75 30 HIS B N 1
ATOM 2709 C CA . HIS B 1 30 ? 29.812 76.938 29.547 1 42.75 30 HIS B CA 1
ATOM 2710 C C . HIS B 1 30 ? 28.672 76.062 28.984 1 42.75 30 HIS B C 1
ATOM 2712 O O . HIS B 1 30 ? 27.734 75.75 29.703 1 42.75 30 HIS B O 1
ATOM 2718 N N . SER B 1 31 ? 28.234 76.438 27.766 1 46.75 31 SER B N 1
ATOM 2719 C CA . SER B 1 31 ? 27.359 75.5 27.031 1 46.75 31 SER B CA 1
ATOM 2720 C C . SER B 1 31 ? 27.766 74.062 27.219 1 46.75 31 SER B C 1
ATOM 2722 O O . SER B 1 31 ? 28.906 73.688 26.906 1 46.75 31 SER B O 1
ATOM 2724 N N . TYR B 1 32 ? 27.359 73.438 28.359 1 49.22 32 TYR B N 1
ATOM 2725 C CA . TYR B 1 32 ? 27.547 72 28.406 1 49.22 32 TYR B CA 1
ATOM 2726 C C . TYR B 1 32 ? 27.25 71.375 27.047 1 49.22 32 TYR B C 1
ATOM 2728 O O . TYR B 1 32 ? 26.297 71.75 26.375 1 49.22 32 TYR B O 1
ATOM 2736 N N . PRO B 1 33 ? 28.312 71 26.359 1 52.66 33 PRO B N 1
ATOM 2737 C CA . PRO B 1 33 ? 27.953 70.25 25.125 1 52.66 33 PRO B CA 1
ATOM 2738 C C . PRO B 1 33 ? 26.719 69.375 25.266 1 52.66 33 PRO B C 1
ATOM 2740 O O . PRO B 1 33 ? 26.438 68.938 26.359 1 52.66 33 PRO B O 1
ATOM 2743 N N . PRO B 1 34 ? 25.688 69.688 24.578 1 51.62 34 PRO B N 1
ATOM 2744 C CA . PRO B 1 34 ? 24.531 68.812 24.672 1 51.62 34 PRO B CA 1
ATOM 2745 C C . PRO B 1 34 ? 24.938 67.312 24.781 1 51.62 34 PRO B C 1
ATOM 2747 O O . PRO B 1 34 ? 25.969 66.938 24.25 1 51.62 34 PRO B O 1
ATOM 2750 N N . LYS B 1 35 ? 24.703 66.688 25.875 1 49.75 35 LYS B N 1
ATOM 2751 C CA . LYS B 1 35 ? 24.797 65.25 25.922 1 49.75 35 LYS B CA 1
ATOM 2752 C C . LYS B 1 35 ? 24.344 64.625 24.609 1 49.75 35 LYS B C 1
ATOM 2754 O O . LYS B 1 35 ? 23.203 64.875 24.172 1 49.75 35 LYS B O 1
ATOM 2759 N N . ARG B 1 36 ? 25.203 64.375 23.672 1 50.34 36 ARG B N 1
ATOM 2760 C CA . ARG B 1 36 ? 24.875 63.594 22.516 1 50.34 36 ARG B CA 1
ATOM 2761 C C . ARG B 1 36 ? 23.969 62.406 22.906 1 50.34 36 ARG B C 1
ATOM 2763 O O . ARG B 1 36 ? 24.312 61.656 23.812 1 50.34 36 ARG B O 1
ATOM 2770 N N . LYS B 1 37 ? 22.719 62.5 22.734 1 51.03 37 LYS B N 1
ATOM 2771 C CA . LYS B 1 37 ? 21.766 61.406 22.812 1 51.03 37 LYS B CA 1
ATOM 2772 C C . LYS B 1 37 ? 22.359 60.125 22.25 1 51.03 37 LYS B C 1
ATOM 2774 O O . LYS B 1 37 ? 22.25 59.844 21.047 1 51.03 37 LYS B O 1
ATOM 2779 N N . GLN B 1 38 ? 23.516 59.688 22.656 1 51.69 38 GLN B N 1
ATOM 2780 C CA . GLN B 1 38 ? 24.094 58.375 22.344 1 51.69 38 GLN B CA 1
ATOM 2781 C C . GLN B 1 38 ? 23.078 57.25 22.531 1 51.69 38 GLN B C 1
ATOM 2783 O O . GLN B 1 38 ? 23.297 56.125 22.078 1 51.69 38 GLN B O 1
ATOM 2788 N N . GLY B 1 39 ? 22 57.594 23.281 1 53.31 39 GLY B N 1
ATOM 2789 C CA . GLY B 1 39 ? 21.047 56.531 23.547 1 53.31 39 GLY B CA 1
ATOM 2790 C C . GLY B 1 39 ? 20.297 56.062 22.312 1 53.31 39 GLY B C 1
ATOM 2791 O O . GLY B 1 39 ? 19.875 54.906 22.234 1 53.31 39 GLY B O 1
ATOM 2792 N N . PHE B 1 40 ? 20.047 57.062 21.391 1 59.62 40 PHE B N 1
ATOM 2793 C CA . PHE B 1 40 ? 19.219 56.75 20.219 1 59.62 40 PHE B CA 1
ATOM 2794 C C . PHE B 1 40 ? 19.969 55.844 19.25 1 59.62 40 PHE B C 1
ATOM 2796 O O . PHE B 1 40 ? 19.359 55 18.594 1 59.62 40 PHE B O 1
ATOM 2803 N N . ARG B 1 41 ? 21.328 55.969 19.281 1 63.25 41 ARG B N 1
ATOM 2804 C CA . ARG B 1 41 ? 22.094 55.219 18.297 1 63.25 41 ARG B CA 1
ATOM 2805 C C . ARG B 1 41 ? 22.141 53.719 18.656 1 63.25 41 ARG B C 1
ATOM 2807 O O . ARG B 1 41 ? 22.094 52.875 17.781 1 63.25 41 ARG B O 1
ATOM 2814 N N . TRP B 1 42 ? 22.125 53.562 19.938 1 63.66 42 TRP B N 1
ATOM 2815 C CA . TRP B 1 42 ? 22.172 52.156 20.359 1 63.66 42 TRP B CA 1
ATOM 2816 C C . TRP B 1 42 ? 20.828 51.469 20.125 1 63.66 42 TRP B C 1
ATOM 2818 O O . TRP B 1 42 ? 20.766 50.312 19.766 1 63.66 42 TRP B O 1
ATOM 2828 N N . ASN B 1 43 ? 19.766 52.344 20.094 1 74.38 43 ASN B N 1
ATOM 2829 C CA . ASN B 1 43 ? 18.422 51.781 19.875 1 74.38 43 ASN B CA 1
ATOM 2830 C C . ASN B 1 43 ? 18.234 51.375 18.406 1 74.38 43 ASN B C 1
ATOM 2832 O O . ASN B 1 43 ? 17.656 50.312 18.141 1 74.38 43 ASN B O 1
ATOM 2836 N N . TRP B 1 44 ? 18.828 52.25 17.578 1 77.62 44 TRP B N 1
ATOM 2837 C CA . TRP B 1 44 ? 18.688 51.906 16.172 1 77.62 44 TRP B CA 1
ATOM 2838 C C . TRP B 1 44 ? 19.516 50.656 15.828 1 77.62 44 TRP B C 1
ATOM 2840 O O . TRP B 1 44 ? 19.094 49.844 15.016 1 77.62 44 TRP B O 1
ATOM 2850 N N . ALA B 1 45 ? 20.688 50.438 16.469 1 74.81 45 ALA B N 1
ATOM 2851 C CA . ALA B 1 45 ? 21.5 49.219 16.25 1 74.81 45 ALA B CA 1
ATOM 2852 C C . ALA B 1 45 ? 20.766 47.969 16.734 1 74.81 45 ALA B C 1
ATOM 2854 O O . ALA B 1 45 ? 20.797 46.938 16.062 1 74.81 45 ALA B O 1
ATOM 2855 N N . PHE B 1 46 ? 20.047 48.125 17.828 1 77.69 46 PHE B N 1
ATOM 2856 C CA . PHE B 1 46 ? 19.281 47 18.359 1 77.69 46 PHE B CA 1
ATOM 2857 C C . PHE B 1 46 ? 18.109 46.688 17.438 1 77.69 46 PHE B C 1
ATOM 2859 O O . PHE B 1 46 ? 17.797 45.531 17.203 1 77.69 46 PHE B O 1
ATOM 2866 N N . ILE B 1 47 ? 17.484 47.719 16.906 1 81 47 ILE B N 1
ATOM 2867 C CA . ILE B 1 47 ? 16.375 47.531 15.992 1 81 47 ILE B CA 1
ATOM 2868 C C . ILE B 1 47 ? 16.875 46.875 14.703 1 81 47 ILE B C 1
ATOM 2870 O O . ILE B 1 47 ? 16.234 45.938 14.18 1 81 47 ILE B O 1
ATOM 2874 N N . LEU B 1 48 ? 18.031 47.281 14.203 1 80.06 48 LEU B N 1
ATOM 2875 C CA . LEU B 1 48 ? 18.594 46.719 12.984 1 80.06 48 LEU B CA 1
ATOM 2876 C C . LEU B 1 48 ? 19 45.281 13.203 1 80.06 48 LEU B C 1
ATOM 2878 O O . LEU B 1 48 ? 18.75 44.406 12.352 1 80.06 48 LEU B O 1
ATOM 2882 N N . HIS B 1 49 ? 19.594 44.969 14.352 1 80.25 49 HIS B N 1
ATOM 2883 C CA . HIS B 1 49 ? 19.969 43.594 14.672 1 80.25 49 HIS B CA 1
ATOM 2884 C C . HIS B 1 49 ? 18.734 42.719 14.867 1 80.25 49 HIS B C 1
ATOM 2886 O O . HIS B 1 49 ? 18.688 41.562 14.406 1 80.25 49 HIS B O 1
ATOM 2892 N N . GLY B 1 50 ? 17.766 43.312 15.539 1 79.75 50 GLY B N 1
ATOM 2893 C CA . GLY B 1 50 ? 16.516 42.562 15.719 1 79.75 50 GLY B CA 1
ATOM 2894 C C . GLY B 1 50 ? 15.82 42.25 14.414 1 79.75 50 GLY B C 1
ATOM 2895 O O . GLY B 1 50 ? 15.352 41.125 14.219 1 79.75 50 GLY B O 1
ATOM 2896 N N . SER B 1 51 ? 15.836 43.281 13.555 1 83.12 51 SER B N 1
ATOM 2897 C CA . SER B 1 51 ? 15.219 43.062 12.242 1 83.12 51 SER B CA 1
ATOM 2898 C C . SER B 1 51 ? 16 42.062 11.422 1 83.12 51 SER B C 1
ATOM 2900 O O . SER B 1 51 ? 15.414 41.188 10.75 1 83.12 51 SER B O 1
ATOM 2902 N N . ALA B 1 52 ? 17.312 42.125 11.461 1 80.56 52 ALA B N 1
ATOM 2903 C CA . ALA B 1 52 ? 18.156 41.188 10.742 1 80.56 52 ALA B CA 1
ATOM 2904 C C . ALA B 1 52 ? 17.938 39.75 11.266 1 80.56 52 ALA B C 1
ATOM 2906 O O . ALA B 1 52 ? 17.859 38.812 10.492 1 80.56 52 ALA B O 1
ATOM 2907 N N . PHE B 1 53 ? 17.812 39.688 12.625 1 80.62 53 PHE B N 1
ATOM 2908 C CA . PHE B 1 53 ? 17.562 38.375 13.242 1 80.62 53 PHE B CA 1
ATOM 2909 C C . PHE B 1 53 ? 16.188 37.844 12.852 1 80.62 53 PHE B C 1
ATOM 2911 O O . PHE B 1 53 ? 16.047 36.656 12.57 1 80.62 53 PHE B O 1
ATOM 2918 N N . ALA B 1 54 ? 15.273 38.75 12.789 1 82 54 ALA B N 1
ATOM 2919 C CA . ALA B 1 54 ? 13.922 38.344 12.414 1 82 54 ALA B CA 1
ATOM 2920 C C . ALA B 1 54 ? 13.875 37.906 10.961 1 82 54 ALA B C 1
ATOM 2922 O O . ALA B 1 54 ? 13.281 36.844 10.641 1 82 54 ALA B O 1
ATOM 2923 N N . ILE B 1 55 ? 14.5 38.594 10.094 1 82.75 55 ILE B N 1
ATOM 2924 C CA . ILE B 1 55 ? 14.531 38.25 8.672 1 82.75 55 ILE B CA 1
ATOM 2925 C C . ILE B 1 55 ? 15.266 36.938 8.484 1 82.75 55 ILE B C 1
ATOM 2927 O O . ILE B 1 55 ? 14.812 36.062 7.742 1 82.75 55 ILE B O 1
ATOM 2931 N N . TYR B 1 56 ? 16.375 36.812 9.156 1 80.75 56 TYR B N 1
ATOM 2932 C CA . TYR B 1 56 ? 17.141 35.562 9.102 1 80.75 56 TYR B CA 1
ATOM 2933 C C . TYR B 1 56 ? 16.312 34.375 9.57 1 80.75 56 TYR B C 1
ATOM 2935 O O . TYR B 1 56 ? 16.328 33.312 8.945 1 80.75 56 TYR B O 1
ATOM 2943 N N . THR B 1 57 ? 15.57 34.562 10.617 1 79.62 57 THR B N 1
ATOM 2944 C CA . THR B 1 57 ? 14.727 33.531 11.156 1 79.62 57 THR B CA 1
ATOM 2945 C C . THR B 1 57 ? 13.594 33.188 10.188 1 79.62 57 THR B C 1
ATOM 2947 O O . THR B 1 57 ? 13.281 32 9.977 1 79.62 57 THR B O 1
ATOM 2950 N N . ILE B 1 58 ? 13.055 34.125 9.555 1 78.94 58 ILE B N 1
ATOM 2951 C CA . ILE B 1 58 ? 11.961 33.938 8.609 1 78.94 58 ILE B CA 1
ATOM 2952 C C . ILE B 1 58 ? 12.477 33.188 7.383 1 78.94 58 ILE B C 1
ATOM 2954 O O . ILE B 1 58 ? 11.844 32.219 6.914 1 78.94 58 ILE B O 1
ATOM 2958 N N . ILE B 1 59 ? 13.609 33.562 6.895 1 76.12 59 ILE B N 1
ATOM 2959 C CA . ILE B 1 59 ? 14.211 32.906 5.738 1 76.12 59 ILE B CA 1
ATOM 2960 C C . ILE B 1 59 ? 14.555 31.453 6.078 1 76.12 59 ILE B C 1
ATOM 2962 O O . ILE B 1 59 ? 14.32 30.547 5.277 1 76.12 59 ILE B O 1
ATOM 2966 N N . PHE B 1 60 ? 15 31.266 7.238 1 73 60 PHE B N 1
ATOM 2967 C CA . PHE B 1 60 ? 15.367 29.922 7.68 1 73 60 PHE B CA 1
ATOM 2968 C C . PHE B 1 60 ? 14.141 29.047 7.848 1 73 60 PHE B C 1
ATOM 2970 O O . PHE B 1 60 ? 14.125 27.891 7.414 1 73 60 PHE B O 1
ATOM 2977 N N . LEU B 1 61 ? 13.172 29.609 8.43 1 71.19 61 LEU B N 1
ATOM 2978 C CA . LEU B 1 61 ? 11.945 28.844 8.602 1 71.19 61 LEU B CA 1
ATOM 2979 C C . LEU B 1 61 ? 11.297 28.531 7.258 1 71.19 61 LEU B C 1
ATOM 2981 O O . LEU B 1 61 ? 10.812 27.406 7.039 1 71.19 61 LEU B O 1
ATOM 2985 N N . ALA B 1 62 ? 11.297 29.438 6.43 1 70.19 62 ALA B N 1
ATOM 2986 C CA . ALA B 1 62 ? 10.75 29.219 5.094 1 70.19 62 ALA B CA 1
ATOM 2987 C C . ALA B 1 62 ? 11.57 28.188 4.328 1 70.19 62 ALA B C 1
ATOM 2989 O O . ALA B 1 62 ? 11.008 27.297 3.666 1 70.19 62 ALA B O 1
ATOM 2990 N N . GLY B 1 63 ? 12.828 28.266 4.434 1 66.75 63 GLY B N 1
ATOM 2991 C CA . GLY B 1 63 ? 13.695 27.281 3.799 1 66.75 63 GLY B CA 1
ATOM 2992 C C . GLY B 1 63 ? 13.531 25.891 4.371 1 66.75 63 GLY B C 1
ATOM 2993 O O . GLY B 1 63 ? 13.5 24.906 3.629 1 66.75 63 GLY B O 1
ATOM 2994 N N . SER B 1 64 ? 13.469 25.828 5.668 1 62.78 64 SER B N 1
ATOM 2995 C CA . SER B 1 64 ? 13.281 24.547 6.328 1 62.78 64 SER B CA 1
ATOM 2996 C C . SER B 1 64 ? 11.938 23.922 5.949 1 62.78 64 SER B C 1
ATOM 2998 O O . SER B 1 64 ? 11.852 22.703 5.738 1 62.78 64 SER B O 1
ATOM 3000 N N . SER B 1 65 ? 10.953 24.703 5.91 1 61.12 65 SER B N 1
ATOM 3001 C CA . SER B 1 65 ? 9.648 24.203 5.504 1 61.12 65 SER B CA 1
ATOM 3002 C C . SER B 1 65 ? 9.688 23.656 4.078 1 61.12 65 SER B C 1
ATOM 3004 O O . SER B 1 65 ? 9.094 22.609 3.791 1 61.12 65 SER B O 1
ATOM 3006 N N . LEU B 1 66 ? 10.383 24.391 3.299 1 59.53 66 LEU B N 1
ATOM 3007 C CA . LEU B 1 66 ? 10.523 23.953 1.919 1 59.53 66 LEU B CA 1
ATOM 3008 C C . LEU B 1 66 ? 11.328 22.656 1.849 1 59.53 66 LEU B C 1
ATOM 3010 O O . LEU B 1 66 ? 11.016 21.766 1.054 1 59.53 66 LEU B O 1
ATOM 3014 N N . ALA B 1 67 ? 12.328 22.641 2.648 1 56.72 67 ALA B N 1
ATOM 3015 C CA . ALA B 1 67 ? 13.172 21.438 2.674 1 56.72 67 ALA B CA 1
ATOM 3016 C C . ALA B 1 67 ? 12.406 20.25 3.234 1 56.72 67 ALA B C 1
ATOM 3018 O O . ALA B 1 67 ? 12.547 19.125 2.738 1 56.72 67 ALA B O 1
ATOM 3019 N N . VAL B 1 68 ? 11.68 20.516 4.293 1 54.25 68 VAL B N 1
ATOM 3020 C CA . VAL B 1 68 ? 10.922 19.438 4.922 1 54.25 68 VAL B CA 1
ATOM 3021 C C . VAL B 1 68 ? 9.891 18.891 3.938 1 54.25 68 VAL B C 1
ATOM 3023 O O . VAL B 1 68 ? 9.711 17.672 3.838 1 54.25 68 VAL B O 1
ATOM 3026 N N . THR B 1 69 ? 9.18 19.781 3.256 1 53.47 69 THR B N 1
ATOM 3027 C CA . THR B 1 69 ? 8.156 19.312 2.332 1 53.47 69 THR B CA 1
ATOM 3028 C C . THR B 1 69 ? 8.773 18.5 1.199 1 53.47 69 THR B C 1
ATOM 3030 O O . THR B 1 69 ? 8.195 17.5 0.762 1 53.47 69 THR B O 1
ATOM 3033 N N . LYS B 1 70 ? 9.836 19.062 0.569 1 52.34 70 LYS B N 1
ATOM 3034 C CA . LYS B 1 70 ? 10.398 18.406 -0.613 1 52.34 70 LYS B CA 1
ATOM 3035 C C . LYS B 1 70 ? 11.062 17.078 -0.249 1 52.34 70 LYS B C 1
ATOM 3037 O O . LYS B 1 70 ? 11.047 16.141 -1.036 1 52.34 70 LYS B O 1
ATOM 3042 N N . GLY B 1 71 ? 11.656 17.109 0.854 1 52.5 71 GLY B N 1
ATOM 3043 C CA . GLY B 1 71 ? 12.539 15.992 1.179 1 52.5 71 GLY B CA 1
ATOM 3044 C C . GLY B 1 71 ? 12.055 15.172 2.357 1 52.5 71 GLY B C 1
ATOM 3045 O O . GLY B 1 71 ? 12.859 14.586 3.086 1 52.5 71 GLY B O 1
ATOM 3046 N N . CYS B 1 72 ? 10.711 15.336 2.547 1 58.31 72 CYS B N 1
ATOM 3047 C CA . CYS B 1 72 ? 10.312 14.609 3.748 1 58.31 72 CYS B CA 1
ATOM 3048 C C . CYS B 1 72 ? 10.414 13.102 3.533 1 58.31 72 CYS B C 1
ATOM 3050 O O . CYS B 1 72 ? 9.594 12.516 2.828 1 58.31 72 CYS B O 1
ATOM 3052 N N . HIS B 1 73 ? 11.664 12.711 3.572 1 62.41 73 HIS B N 1
ATOM 3053 C CA . HIS B 1 73 ? 11.867 11.266 3.586 1 62.41 73 HIS B CA 1
ATOM 3054 C C . HIS B 1 73 ? 12.039 10.75 5.012 1 62.41 73 HIS B C 1
ATOM 3056 O O . HIS B 1 73 ? 12.742 11.359 5.816 1 62.41 73 HIS B O 1
ATOM 3062 N N . ARG B 1 74 ? 11.219 9.867 5.246 1 71.5 74 ARG B N 1
ATOM 3063 C CA . ARG B 1 74 ? 11.438 9.148 6.5 1 71.5 74 ARG B CA 1
ATOM 3064 C C . ARG B 1 74 ? 12.727 8.344 6.453 1 71.5 74 ARG B C 1
ATOM 3066 O O . ARG B 1 74 ? 13.156 7.91 5.383 1 71.5 74 ARG B O 1
ATOM 3073 N N . ASP B 1 75 ? 13.562 8.398 7.523 1 79.25 75 ASP B N 1
ATOM 3074 C CA . ASP B 1 75 ? 14.836 7.691 7.508 1 79.25 75 ASP B CA 1
ATOM 3075 C C . ASP B 1 75 ? 14.906 6.652 8.625 1 79.25 75 ASP B C 1
ATOM 3077 O O . ASP B 1 75 ? 15.938 6.492 9.273 1 79.25 75 ASP B O 1
ATOM 3081 N N . LEU B 1 76 ? 13.812 6.035 8.812 1 88.44 76 LEU B N 1
ATOM 3082 C CA . LEU B 1 76 ? 13.781 5.004 9.836 1 88.44 76 LEU B CA 1
ATOM 3083 C C . LEU B 1 76 ? 14.469 3.732 9.359 1 88.44 76 LEU B C 1
ATOM 3085 O O . LEU B 1 76 ? 15.023 2.977 10.156 1 88.44 76 LEU B O 1
ATOM 3089 N N . VAL B 1 77 ? 14.328 3.457 8.07 1 93.56 77 VAL B N 1
ATOM 3090 C CA . VAL B 1 77 ? 14.984 2.324 7.43 1 93.56 77 VAL B CA 1
ATOM 3091 C C . VAL B 1 77 ? 15.773 2.807 6.215 1 93.56 77 VAL B C 1
ATOM 3093 O O . VAL B 1 77 ? 15.227 3.492 5.344 1 93.56 77 VAL B O 1
ATOM 3096 N N . TYR B 1 78 ? 17.031 2.469 6.215 1 94.44 78 TYR B N 1
ATOM 3097 C CA . TYR B 1 78 ? 17.875 2.926 5.117 1 94.44 78 TYR B CA 1
ATOM 3098 C C . TYR B 1 78 ? 17.5 2.225 3.816 1 94.44 78 TYR B C 1
ATOM 3100 O O . TYR B 1 78 ? 17.188 1.03 3.812 1 94.44 78 TYR B O 1
ATOM 3108 N N . SER B 1 79 ? 17.562 2.934 2.781 1 96.5 79 SER B N 1
ATOM 3109 C CA . SER B 1 79 ? 17.438 2.406 1.426 1 96.5 79 SER B CA 1
ATOM 3110 C C . SER B 1 79 ? 18.25 3.24 0.436 1 9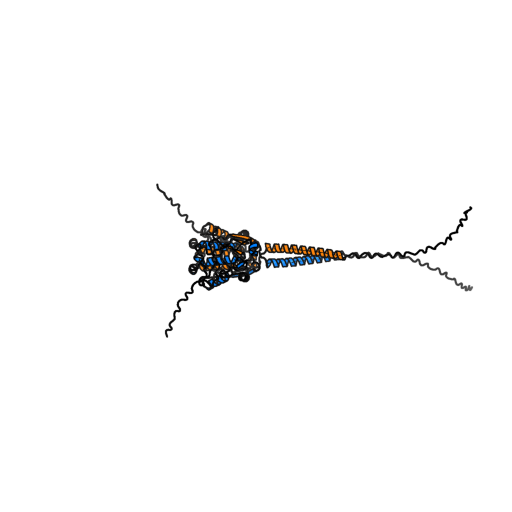6.5 79 SER B C 1
ATOM 3112 O O . SER B 1 79 ? 18.172 4.473 0.448 1 96.5 79 SER B O 1
ATOM 3114 N N . PRO B 1 80 ? 19.031 2.557 -0.416 1 97 80 PRO B N 1
ATOM 3115 C CA . PRO B 1 80 ? 19.766 3.314 -1.433 1 97 80 PRO B CA 1
ATOM 3116 C C . PRO B 1 80 ? 18.844 3.965 -2.461 1 97 80 PRO B C 1
ATOM 3118 O O . PRO B 1 80 ? 19.266 4.84 -3.217 1 97 80 PRO B O 1
ATOM 3121 N N . ALA B 1 81 ? 17.594 3.547 -2.496 1 96.69 81 ALA B N 1
ATOM 3122 C CA . ALA B 1 81 ? 16.641 4.078 -3.477 1 96.69 81 ALA B CA 1
ATOM 3123 C C . ALA B 1 81 ? 16 5.371 -2.975 1 96.69 81 ALA B C 1
ATOM 3125 O O . ALA B 1 81 ? 15.266 6.031 -3.711 1 96.69 81 ALA B O 1
ATOM 3126 N N . ARG B 1 82 ? 16.281 5.777 -1.8 1 93.19 82 ARG B N 1
ATOM 3127 C CA . ARG B 1 82 ? 15.586 6.883 -1.141 1 93.19 82 ARG B CA 1
ATOM 3128 C C . ARG B 1 82 ? 15.703 8.164 -1.958 1 93.19 82 ARG B C 1
ATOM 3130 O O . ARG B 1 82 ? 14.742 8.93 -2.064 1 93.19 82 ARG B O 1
ATOM 3137 N N . PHE B 1 83 ? 16.828 8.383 -2.529 1 87.25 83 PHE B N 1
ATOM 3138 C CA . PHE B 1 83 ? 17.078 9.633 -3.234 1 87.25 83 PHE B CA 1
ATOM 3139 C C . PHE B 1 83 ? 16.328 9.672 -4.555 1 87.25 83 PHE B C 1
ATOM 3141 O O . PHE B 1 83 ? 16.203 10.727 -5.184 1 87.25 83 PHE B O 1
ATOM 3148 N N . SER B 1 84 ? 15.797 8.555 -4.945 1 91.56 84 SER B N 1
ATOM 3149 C CA . SER B 1 84 ? 15.039 8.492 -6.191 1 91.56 84 SER B CA 1
ATOM 3150 C C . SER B 1 84 ? 13.531 8.531 -5.926 1 91.56 84 SER B C 1
ATOM 3152 O O . SER B 1 84 ? 12.734 8.227 -6.812 1 91.56 84 SER B O 1
ATOM 3154 N N . VAL B 1 85 ? 13.148 8.883 -4.762 1 92.31 85 VAL B N 1
ATOM 3155 C CA . VAL B 1 85 ? 11.727 8.93 -4.418 1 92.31 85 VAL B CA 1
ATOM 3156 C C . VAL B 1 85 ? 11.25 10.375 -4.402 1 92.31 85 VAL B C 1
ATOM 3158 O O . VAL B 1 85 ? 11.758 11.195 -3.635 1 92.31 85 VAL B O 1
ATOM 3161 N N . GLU B 1 86 ? 10.469 10.711 -5.332 1 90 86 GLU B N 1
ATOM 3162 C CA . GLU B 1 86 ? 9.68 11.938 -5.359 1 90 86 GLU B CA 1
ATOM 3163 C C . GLU B 1 86 ? 8.188 11.641 -5.32 1 90 86 GLU B C 1
ATOM 3165 O O . GLU B 1 86 ? 7.75 10.578 -5.754 1 90 86 GLU B O 1
ATOM 3170 N N . TYR B 1 87 ? 7.527 12.57 -4.758 1 90.75 87 TYR B N 1
ATOM 3171 C CA . TYR B 1 87 ? 6.094 12.352 -4.613 1 90.75 87 TYR B CA 1
ATOM 3172 C C . TYR B 1 87 ? 5.301 13.258 -5.547 1 90.75 87 TYR B C 1
ATOM 3174 O O . TYR B 1 87 ? 5.762 14.344 -5.906 1 90.75 87 TYR B O 1
ATOM 3182 N N . GLN B 1 88 ? 4.168 12.75 -5.957 1 93.56 88 GLN B N 1
ATOM 3183 C CA . GLN B 1 88 ? 3.248 13.484 -6.82 1 93.56 88 GLN B CA 1
ATOM 3184 C C . GLN B 1 88 ? 1.797 13.133 -6.504 1 93.56 88 GLN B C 1
ATOM 3186 O O . GLN B 1 88 ? 1.523 12.117 -5.863 1 93.56 88 GLN B O 1
ATOM 3191 N N . LYS B 1 89 ? 0.932 14.031 -6.891 1 94.56 89 LYS B N 1
ATOM 3192 C CA . LYS B 1 89 ? -0.502 13.773 -6.789 1 94.56 89 LYS B CA 1
ATOM 3193 C C . LYS B 1 89 ? -1.002 12.969 -7.984 1 94.56 89 LYS B C 1
ATOM 3195 O O . LYS B 1 89 ? -0.738 13.32 -9.133 1 94.56 89 LYS B O 1
ATOM 3200 N N . ILE B 1 90 ? -1.624 11.844 -7.754 1 95.38 90 ILE B N 1
ATOM 3201 C CA . ILE B 1 90 ? -2.191 11.008 -8.805 1 95.38 90 ILE B CA 1
ATOM 3202 C C . ILE B 1 90 ? -3.66 10.727 -8.5 1 95.38 90 ILE B C 1
ATOM 3204 O O . ILE B 1 90 ? -4.012 10.375 -7.371 1 95.38 90 ILE B O 1
ATOM 3208 N N . ALA B 1 91 ? -4.492 10.906 -9.508 1 93.19 91 ALA B N 1
ATOM 3209 C CA . ALA B 1 91 ? -5.891 10.5 -9.383 1 93.19 91 ALA B CA 1
ATOM 3210 C C . ALA B 1 91 ? -6.078 9.047 -9.797 1 93.19 91 ALA B C 1
ATOM 3212 O O . ALA B 1 91 ? -5.797 8.672 -10.938 1 93.19 91 ALA B O 1
ATOM 3213 N N . PHE B 1 92 ? -6.418 8.234 -8.773 1 91.06 92 PHE B N 1
ATOM 3214 C CA . PHE B 1 92 ? -6.75 6.863 -9.141 1 91.06 92 PHE B CA 1
ATOM 3215 C C . PHE B 1 92 ? -8.031 6.816 -9.969 1 91.06 92 PHE B C 1
ATOM 3217 O O . PHE B 1 92 ? -8.969 7.57 -9.711 1 91.06 92 PHE B O 1
ATOM 3224 N N . ASP B 1 93 ? -7.969 6.125 -11.07 1 78.12 93 ASP B N 1
ATOM 3225 C CA . ASP B 1 93 ? -9.234 5.844 -11.75 1 78.12 93 ASP B CA 1
ATOM 3226 C C . ASP B 1 93 ? -9.758 4.457 -11.391 1 78.12 93 ASP B C 1
ATOM 3228 O O . ASP B 1 93 ? -9.438 3.471 -12.055 1 78.12 93 ASP B O 1
ATOM 3232 N N . GLY B 1 94 ? -10.492 4.375 -10.328 1 75.75 94 GLY B N 1
ATOM 3233 C CA . GLY B 1 94 ? -10.961 3.113 -9.773 1 75.75 94 GLY B CA 1
ATOM 3234 C C . GLY B 1 94 ? -12.391 2.781 -10.156 1 75.75 94 GLY B C 1
ATOM 3235 O O . GLY B 1 94 ? -13.047 1.986 -9.492 1 75.75 94 GLY B O 1
ATOM 3236 N N . ASP B 1 95 ? -12.797 3.432 -11.281 1 74.69 95 ASP B N 1
ATOM 3237 C CA . ASP B 1 95 ? -14.148 3.119 -11.727 1 74.69 95 ASP B CA 1
ATOM 3238 C C . ASP B 1 95 ? -14.289 1.634 -12.055 1 74.69 95 ASP B C 1
ATOM 3240 O O . ASP B 1 95 ? -13.445 1.061 -12.742 1 74.69 95 ASP B O 1
ATOM 3244 N N . LEU B 1 96 ? -15.312 1.082 -11.562 1 68.88 96 LEU B N 1
ATOM 3245 C CA . LEU B 1 96 ? -15.539 -0.354 -11.672 1 68.88 96 LEU B CA 1
ATOM 3246 C C . LEU B 1 96 ? -15.562 -0.792 -13.133 1 68.88 96 LEU B C 1
ATOM 3248 O O . LEU B 1 96 ? -15.141 -1.904 -13.453 1 68.88 96 LEU B O 1
ATOM 3252 N N . GLU B 1 97 ? -15.93 0.096 -14.039 1 70 97 GLU B N 1
ATOM 3253 C CA . GLU B 1 97 ? -16.172 -0.318 -15.422 1 70 97 GLU B CA 1
ATOM 3254 C C . GLU B 1 97 ? -15 0.076 -16.328 1 70 97 GLU B C 1
ATOM 3256 O O . GLU B 1 97 ? -14.938 -0.334 -17.484 1 70 97 GLU B O 1
ATOM 3261 N N . LYS B 1 98 ? -14.102 0.781 -15.828 1 76 98 LYS B N 1
ATOM 3262 C CA . LYS B 1 98 ? -13.008 1.258 -16.672 1 76 98 LYS B CA 1
ATOM 3263 C C . LYS B 1 98 ? -11.938 0.182 -16.844 1 76 98 LYS B C 1
ATOM 3265 O O . LYS B 1 98 ? -11.57 -0.502 -15.891 1 76 98 LYS B O 1
ATOM 3270 N N . MET B 1 99 ? -11.508 0.065 -18.109 1 79.56 99 MET B N 1
ATOM 3271 C CA . MET B 1 99 ? -10.492 -0.929 -18.453 1 79.56 99 MET B CA 1
ATOM 3272 C C . MET B 1 99 ? -9.125 -0.277 -18.594 1 79.56 99 MET B C 1
ATOM 3274 O O . MET B 1 99 ? -9.023 0.904 -18.938 1 79.56 99 MET B O 1
ATOM 3278 N N . ASN B 1 100 ? -8.148 -0.973 -18.188 1 86.94 100 ASN B N 1
ATOM 3279 C CA . ASN B 1 100 ? -6.746 -0.634 -18.406 1 86.94 100 ASN B CA 1
ATOM 3280 C C . ASN B 1 100 ? -5.895 -1.88 -18.641 1 86.94 100 ASN B C 1
ATOM 3282 O O . ASN B 1 100 ? -6.41 -3 -18.625 1 86.94 100 ASN B O 1
ATOM 3286 N N . PRO B 1 101 ? -4.633 -1.782 -18.938 1 90.44 101 PRO B N 1
ATOM 3287 C CA . PRO B 1 101 ? -3.812 -2.945 -19.281 1 90.44 101 PRO B CA 1
ATOM 3288 C C . PRO B 1 101 ? -3.732 -3.969 -18.156 1 90.44 101 PRO B C 1
ATOM 3290 O O . PRO B 1 101 ? -3.303 -5.105 -18.375 1 90.44 101 PRO B O 1
ATOM 3293 N N . TYR B 1 102 ? -4.184 -3.627 -16.984 1 92.69 102 TYR B N 1
ATOM 3294 C CA . TYR B 1 102 ? -4.023 -4.516 -15.836 1 92.69 102 TYR B CA 1
ATOM 3295 C C . TYR B 1 102 ? -5.363 -5.117 -15.422 1 92.69 102 TYR B C 1
ATOM 3297 O O . TYR B 1 102 ? -5.43 -5.902 -14.477 1 92.69 102 TYR B O 1
ATOM 3305 N N . ARG B 1 103 ? -6.41 -4.773 -16.172 1 91.44 103 ARG B N 1
ATOM 3306 C CA . ARG B 1 103 ? -7.738 -5.273 -15.844 1 91.44 103 ARG B CA 1
ATOM 3307 C C . ARG B 1 103 ? -8.258 -6.207 -16.938 1 91.44 103 ARG B C 1
ATOM 3309 O O . ARG B 1 103 ? -7.82 -6.129 -18.078 1 91.44 103 ARG B O 1
ATOM 3316 N N . GLY B 1 104 ? -9.164 -7.102 -16.516 1 89.06 104 GLY B N 1
ATOM 3317 C CA . GLY B 1 104 ? -9.82 -7.992 -17.469 1 89.06 104 GLY B CA 1
ATOM 3318 C C . GLY B 1 104 ? -9.227 -9.391 -17.484 1 89.06 104 GLY B C 1
ATOM 3319 O O . GLY B 1 104 ? -8.305 -9.688 -16.719 1 89.06 104 GLY B O 1
ATOM 3320 N N . PRO B 1 105 ? -9.773 -10.242 -18.312 1 90 105 PRO B N 1
ATOM 3321 C CA . PRO B 1 105 ? -9.266 -11.609 -18.391 1 90 105 PRO B CA 1
ATOM 3322 C C . PRO B 1 105 ? -7.828 -11.68 -18.906 1 90 105 PRO B C 1
ATOM 3324 O O . PRO B 1 105 ? -7.34 -10.719 -19.5 1 90 105 PRO B O 1
ATOM 3327 N N . PRO B 1 106 ? -7.273 -12.867 -18.609 1 92.06 106 PRO B N 1
ATOM 3328 C CA . PRO B 1 106 ? -5.902 -13.047 -19.094 1 92.06 106 PRO B CA 1
ATOM 3329 C C . PRO B 1 106 ? -5.777 -12.852 -20.609 1 92.06 106 PRO B C 1
ATOM 3331 O O . PRO B 1 106 ? -6.648 -13.281 -21.359 1 92.06 106 PRO B O 1
ATOM 3334 N N . ARG B 1 107 ? -4.816 -12.172 -21.062 1 92.25 107 ARG B N 1
ATOM 3335 C CA . ARG B 1 107 ? -4.453 -11.906 -22.438 1 92.25 107 ARG B CA 1
ATOM 3336 C C . ARG B 1 107 ? -2.996 -11.469 -22.562 1 92.25 107 ARG B C 1
ATOM 3338 O O . ARG B 1 107 ? -2.412 -10.984 -21.594 1 92.25 107 ARG B O 1
ATOM 3345 N N . PRO B 1 108 ? -2.365 -11.586 -23.672 1 91.56 108 PRO B N 1
ATOM 3346 C CA . PRO B 1 108 ? -0.942 -11.281 -23.828 1 91.56 108 PRO B CA 1
ATOM 3347 C C . PRO B 1 108 ? -0.59 -9.859 -23.406 1 91.56 108 PRO B C 1
ATOM 3349 O O . PRO B 1 108 ? 0.465 -9.633 -22.797 1 91.56 108 PRO B O 1
ATOM 3352 N N . GLU B 1 109 ? -1.443 -8.938 -23.703 1 91.75 109 GLU B N 1
ATOM 3353 C CA . GLU B 1 109 ? -1.19 -7.555 -23.312 1 91.75 109 GLU B CA 1
ATOM 3354 C C . GLU B 1 109 ? -1.111 -7.414 -21.797 1 91.75 109 GLU B C 1
ATOM 3356 O O . GLU B 1 109 ? -0.295 -6.648 -21.281 1 91.75 109 GLU B O 1
ATOM 3361 N N . HIS B 1 110 ? -1.955 -8.133 -21.141 1 91.81 110 HIS B N 1
ATOM 3362 C CA . HIS B 1 110 ? -1.969 -8.148 -19.688 1 91.81 110 HIS B CA 1
ATOM 3363 C C . HIS B 1 110 ? -0.667 -8.719 -19.125 1 91.81 110 HIS B C 1
ATOM 3365 O O . HIS B 1 110 ? -0.071 -8.141 -18.219 1 91.81 110 HIS B O 1
ATOM 3371 N N . ASP B 1 111 ? -0.247 -9.758 -19.719 1 91 111 ASP B N 1
ATOM 3372 C CA . ASP B 1 111 ? 0.989 -10.406 -19.281 1 91 111 ASP B CA 1
ATOM 3373 C C . ASP B 1 111 ? 2.197 -9.516 -19.562 1 91 111 ASP B C 1
ATOM 3375 O O . ASP B 1 111 ? 3.109 -9.422 -18.734 1 91 111 ASP B O 1
ATOM 3379 N N . ALA B 1 112 ? 2.191 -8.883 -20.641 1 92.94 112 ALA B N 1
ATOM 3380 C CA . ALA B 1 112 ? 3.281 -7.977 -21 1 92.94 112 ALA B CA 1
ATOM 3381 C C . ALA B 1 112 ? 3.35 -6.805 -20.016 1 92.94 112 ALA B C 1
ATOM 3383 O O . ALA B 1 112 ? 4.438 -6.371 -19.641 1 92.94 112 ALA B O 1
ATOM 3384 N N . ALA B 1 113 ? 2.203 -6.258 -19.625 1 94.44 113 ALA B N 1
ATOM 3385 C CA . ALA B 1 113 ? 2.156 -5.137 -18.688 1 94.44 113 ALA B CA 1
ATOM 3386 C C . ALA B 1 113 ? 2.748 -5.523 -17.344 1 94.44 113 ALA B C 1
ATOM 3388 O O . ALA B 1 113 ? 3.545 -4.773 -16.766 1 94.44 113 ALA B O 1
ATOM 3389 N N . TRP B 1 114 ? 2.379 -6.688 -16.875 1 94.5 114 TRP B N 1
ATOM 3390 C CA . TRP B 1 114 ? 2.9 -7.156 -15.594 1 94.5 114 TRP B CA 1
ATOM 3391 C C . TRP B 1 114 ? 4.395 -7.453 -15.688 1 94.5 114 TRP B C 1
ATOM 3393 O O . TRP B 1 114 ? 5.145 -7.211 -14.742 1 94.5 114 TRP B O 1
ATOM 3403 N N . HIS B 1 115 ? 4.801 -7.953 -16.812 1 92.25 115 HIS B N 1
ATOM 3404 C CA . HIS B 1 115 ? 6.227 -8.172 -17.031 1 92.25 115 HIS B CA 1
ATOM 3405 C C . HIS B 1 115 ? 7.004 -6.863 -16.953 1 92.25 115 HIS B C 1
ATOM 3407 O O . HIS B 1 115 ? 8.039 -6.789 -16.281 1 92.25 115 HIS B O 1
ATOM 3413 N N . GLU B 1 116 ? 6.535 -5.914 -17.609 1 93.5 116 GLU B N 1
ATOM 3414 C CA . GLU B 1 116 ? 7.191 -4.609 -17.609 1 93.5 116 GLU B CA 1
ATOM 3415 C C . GLU B 1 116 ? 7.277 -4.031 -16.203 1 93.5 116 GLU B C 1
ATOM 3417 O O . GLU B 1 116 ? 8.289 -3.434 -15.828 1 93.5 116 GLU B O 1
ATOM 3422 N N . LEU B 1 117 ? 6.277 -4.23 -15.438 1 95.25 117 LEU B N 1
ATOM 3423 C CA . LEU B 1 117 ? 6.203 -3.707 -14.078 1 95.25 117 LEU B CA 1
ATOM 3424 C C . LEU B 1 117 ? 7.266 -4.352 -13.188 1 95.25 117 LEU B C 1
ATOM 3426 O O . LEU B 1 117 ? 7.793 -3.707 -12.281 1 95.25 117 LEU B O 1
ATOM 3430 N N . LEU B 1 118 ? 7.656 -5.625 -13.523 1 96.44 118 LEU B N 1
ATOM 3431 C CA . LEU B 1 118 ? 8.445 -6.395 -12.57 1 96.44 118 LEU B CA 1
ATOM 3432 C C . LEU B 1 118 ? 9.828 -6.703 -13.133 1 96.44 118 LEU B C 1
ATOM 3434 O O . LEU B 1 118 ? 10.656 -7.324 -12.461 1 96.44 118 LEU B O 1
ATOM 3438 N N . GLN B 1 119 ? 10.156 -6.238 -14.328 1 94.06 119 GLN B N 1
ATOM 3439 C CA . GLN B 1 119 ? 11.336 -6.684 -15.062 1 94.06 119 GLN B CA 1
ATOM 3440 C C . GLN B 1 119 ? 12.617 -6.246 -14.367 1 94.06 119 GLN B C 1
ATOM 3442 O O . GLN B 1 119 ? 13.672 -6.855 -14.555 1 94.06 119 GLN B O 1
ATOM 3447 N N . TYR B 1 120 ? 12.562 -5.238 -13.5 1 96.75 120 TYR B N 1
ATOM 3448 C CA . TYR B 1 120 ? 13.773 -4.75 -12.844 1 96.75 120 TYR B CA 1
ATOM 3449 C C . TYR B 1 120 ? 13.758 -5.078 -11.359 1 96.75 120 TYR B C 1
ATOM 3451 O O . TYR B 1 120 ? 14.281 -4.316 -10.547 1 96.75 120 TYR B O 1
ATOM 3459 N N . SER B 1 121 ? 13.141 -6.219 -10.977 1 97 121 SER B N 1
ATOM 3460 C CA . SER B 1 121 ? 12.945 -6.586 -9.578 1 97 121 SER B CA 1
ATOM 3461 C C . SER B 1 121 ? 14.234 -7.109 -8.953 1 97 121 SER B C 1
ATOM 3463 O O . SER B 1 121 ? 14.383 -7.094 -7.73 1 97 121 SER B O 1
ATOM 3465 N N . ASN B 1 122 ? 15.188 -7.656 -9.758 1 97.5 122 ASN B N 1
ATOM 3466 C CA . ASN B 1 122 ? 16.469 -8.164 -9.281 1 97.5 122 ASN B CA 1
ATOM 3467 C C . ASN B 1 122 ? 17.547 -7.102 -9.344 1 97.5 122 ASN B C 1
ATOM 3469 O O . ASN B 1 122 ? 17.938 -6.676 -10.438 1 97.5 122 ASN B O 1
ATOM 3473 N N . ILE B 1 123 ? 18.062 -6.75 -8.141 1 98.19 123 ILE B N 1
ATOM 3474 C CA . ILE B 1 123 ? 18.969 -5.605 -8.164 1 98.19 123 ILE B CA 1
ATOM 3475 C C . ILE B 1 123 ? 20.266 -5.969 -7.473 1 98.19 123 ILE B C 1
ATOM 3477 O O . ILE B 1 123 ? 20.312 -6.898 -6.668 1 98.19 123 ILE B O 1
ATOM 3481 N N . ARG B 1 124 ? 21.297 -5.172 -7.789 1 98.12 124 ARG B N 1
ATOM 3482 C CA . ARG B 1 124 ? 22.578 -5.176 -7.113 1 98.12 124 ARG B CA 1
ATOM 3483 C C . ARG B 1 124 ? 22.578 -4.219 -5.926 1 98.12 124 ARG B C 1
ATOM 3485 O O . ARG B 1 124 ? 22.125 -3.076 -6.043 1 98.12 124 ARG B O 1
ATOM 3492 N N . VAL B 1 125 ? 23.031 -4.754 -4.848 1 98.31 125 VAL B N 1
ATOM 3493 C CA . VAL B 1 125 ? 23.141 -3.951 -3.633 1 98.31 125 VAL B CA 1
ATOM 3494 C C . VAL B 1 125 ? 24.594 -3.918 -3.154 1 98.31 125 VAL B C 1
ATOM 3496 O O . VAL B 1 125 ? 25.266 -4.945 -3.133 1 98.31 125 VAL B O 1
ATOM 3499 N N . GLY B 1 126 ? 25.047 -2.73 -2.785 1 98 126 GLY B N 1
ATOM 3500 C CA . GLY B 1 126 ? 26.406 -2.596 -2.299 1 98 126 GLY B CA 1
ATOM 3501 C C . GLY B 1 126 ? 26.594 -3.107 -0.882 1 98 126 GLY B C 1
ATOM 3502 O O . GLY B 1 126 ? 25.641 -3.164 -0.109 1 98 126 GLY B O 1
ATOM 3503 N N . LYS B 1 127 ? 27.859 -3.432 -0.563 1 97.88 127 LYS B N 1
ATOM 3504 C CA . LYS B 1 127 ? 28.203 -3.879 0.784 1 97.88 127 LYS B CA 1
ATOM 3505 C C . LYS B 1 127 ? 27.844 -2.822 1.822 1 97.88 127 LYS B C 1
ATOM 3507 O O . LYS B 1 127 ? 27.391 -3.154 2.922 1 97.88 127 LYS B O 1
ATOM 3512 N N . ASP B 1 128 ? 28.016 -1.632 1.475 1 97.19 128 ASP B N 1
ATOM 3513 C CA . ASP B 1 128 ? 27.703 -0.536 2.385 1 97.19 128 ASP B CA 1
ATOM 3514 C C . ASP B 1 128 ? 26.219 -0.56 2.781 1 97.19 128 ASP B C 1
ATOM 3516 O O . ASP B 1 128 ? 25.891 -0.345 3.947 1 97.19 128 ASP B O 1
ATOM 3520 N N . THR B 1 129 ? 25.406 -0.777 1.84 1 96.94 129 THR B N 1
ATOM 3521 C CA . THR B 1 129 ? 23.984 -0.868 2.105 1 96.94 129 THR B CA 1
ATOM 3522 C C . THR B 1 129 ? 23.688 -1.995 3.09 1 96.94 129 THR B C 1
ATOM 3524 O O . THR B 1 129 ? 22.969 -1.795 4.074 1 96.94 129 THR B O 1
ATOM 3527 N N . LEU B 1 130 ? 24.234 -3.156 2.859 1 98.06 130 LEU B N 1
ATOM 3528 C CA . LEU B 1 130 ? 24 -4.305 3.725 1 98.06 130 LEU B CA 1
ATOM 3529 C C . LEU B 1 130 ? 24.531 -4.051 5.129 1 98.06 130 LEU B C 1
ATOM 3531 O O . LEU B 1 130 ? 23.906 -4.434 6.117 1 98.06 130 LEU B O 1
ATOM 3535 N N . ASP B 1 131 ? 25.656 -3.355 5.207 1 97.75 131 ASP B N 1
ATOM 3536 C CA . ASP B 1 131 ? 26.219 -3.006 6.508 1 97.75 131 ASP B CA 1
ATOM 3537 C C . ASP B 1 131 ? 25.281 -2.072 7.277 1 97.75 131 ASP B C 1
ATOM 3539 O O . ASP B 1 131 ? 25.047 -2.262 8.469 1 97.75 131 ASP B O 1
ATOM 3543 N N . ARG B 1 132 ? 24.766 -1.138 6.605 1 95.75 132 ARG B N 1
ATOM 3544 C CA . ARG B 1 132 ? 23.859 -0.181 7.238 1 95.75 132 ARG B CA 1
ATOM 3545 C C . ARG B 1 132 ? 22.578 -0.862 7.695 1 95.75 132 ARG B C 1
ATOM 3547 O O . ARG B 1 132 ? 21.984 -0.472 8.711 1 95.75 132 ARG B O 1
ATOM 3554 N N . LEU B 1 133 ? 22.188 -1.859 6.977 1 96.31 133 LEU B N 1
ATOM 3555 C CA . LEU B 1 133 ? 20.969 -2.576 7.305 1 96.31 133 LEU B CA 1
ATOM 3556 C C . LEU B 1 133 ? 21.234 -3.699 8.297 1 96.31 133 LEU B C 1
ATOM 3558 O O . LEU B 1 133 ? 20.312 -4.316 8.82 1 96.31 133 LEU B O 1
ATOM 3562 N N . ASN B 1 134 ? 22.484 -3.939 8.562 1 96.25 134 ASN B N 1
ATOM 3563 C CA . ASN B 1 134 ? 22.906 -5.078 9.375 1 96.25 134 ASN B CA 1
ATOM 3564 C C . ASN B 1 134 ? 22.328 -6.387 8.844 1 96.25 134 ASN B C 1
ATOM 3566 O O . ASN B 1 134 ? 21.703 -7.145 9.594 1 96.25 134 ASN B O 1
ATOM 3570 N N . ARG B 1 135 ? 22.531 -6.539 7.504 1 96.56 135 ARG B N 1
ATOM 3571 C CA . ARG B 1 135 ? 22.047 -7.738 6.824 1 96.56 135 ARG B CA 1
ATOM 3572 C C . ARG B 1 135 ? 23.109 -8.297 5.887 1 96.56 135 ARG B C 1
ATOM 3574 O O . ARG B 1 135 ? 24.047 -7.582 5.496 1 96.56 135 ARG B O 1
ATOM 3581 N N . SER B 1 136 ? 22.953 -9.57 5.668 1 97.19 136 SER B N 1
ATOM 3582 C CA . SER B 1 136 ? 23.766 -10.234 4.648 1 97.19 136 SER B CA 1
ATOM 3583 C C . SER B 1 136 ? 22.906 -10.648 3.451 1 97.19 136 SER B C 1
ATOM 3585 O O . SER B 1 136 ? 21.688 -10.602 3.51 1 97.19 136 SER B O 1
ATOM 3587 N N . SER B 1 137 ? 23.625 -10.922 2.342 1 98.25 137 SER B N 1
ATOM 3588 C CA . SER B 1 137 ? 22.969 -11.469 1.158 1 98.25 137 SER B CA 1
ATOM 3589 C C . SER B 1 137 ? 23.953 -12.258 0.299 1 98.25 137 SER B C 1
ATOM 3591 O O . SER B 1 137 ? 25.125 -12.422 0.673 1 98.25 137 SER B O 1
ATOM 3593 N N . ILE B 1 138 ? 23.438 -12.797 -0.739 1 98.25 138 ILE B N 1
ATOM 3594 C CA . ILE B 1 138 ? 24.25 -13.539 -1.692 1 98.25 138 ILE B CA 1
ATOM 3595 C C . ILE B 1 138 ? 25.172 -12.578 -2.443 1 98.25 138 ILE B C 1
ATOM 3597 O O . ILE B 1 138 ? 24.703 -11.633 -3.08 1 98.25 138 ILE B O 1
ATOM 3601 N N . LYS B 1 139 ? 26.469 -12.844 -2.301 1 98.44 139 LYS B N 1
ATOM 3602 C CA . LYS B 1 139 ? 27.422 -12.094 -3.119 1 98.44 139 LYS B CA 1
ATOM 3603 C C . LYS B 1 139 ? 27.375 -12.547 -4.578 1 98.44 139 LYS B C 1
ATOM 3605 O O . LYS B 1 139 ? 27.453 -13.742 -4.863 1 98.44 139 LYS B O 1
ATOM 3610 N N . LEU B 1 140 ? 27.203 -11.578 -5.469 1 98.38 140 LEU B N 1
ATOM 3611 C CA . LEU B 1 140 ? 27.156 -11.914 -6.887 1 98.38 140 LEU B CA 1
ATOM 3612 C C . LEU B 1 140 ? 28.516 -12.398 -7.379 1 98.38 140 LEU B C 1
ATOM 3614 O O . LEU B 1 140 ? 29.547 -11.852 -6.996 1 98.38 140 LEU B O 1
ATOM 3618 N N . ALA B 1 141 ? 28.484 -13.375 -8.195 1 97.94 141 ALA B N 1
ATOM 3619 C CA . ALA B 1 141 ? 29.719 -14.039 -8.625 1 97.94 141 ALA B CA 1
ATOM 3620 C C . ALA B 1 141 ? 30.297 -13.375 -9.867 1 97.94 141 ALA B C 1
ATOM 3622 O O . ALA B 1 141 ? 31.328 -13.812 -10.391 1 97.94 141 ALA B O 1
ATOM 3623 N N . ASP B 1 142 ? 29.781 -12.344 -10.32 1 96.25 142 ASP B N 1
ATOM 3624 C CA . ASP B 1 142 ? 30.172 -11.719 -11.586 1 96.25 142 ASP B CA 1
ATOM 3625 C C . ASP B 1 142 ? 31.391 -10.812 -11.398 1 96.25 142 ASP B C 1
ATOM 3627 O O . ASP B 1 142 ? 31.766 -10.086 -12.32 1 96.25 142 ASP B O 1
ATOM 3631 N N . GLY B 1 143 ? 31.953 -10.727 -10.227 1 95.94 143 GLY B N 1
ATOM 3632 C CA . GLY B 1 143 ? 33.156 -9.953 -9.969 1 95.94 143 GLY B CA 1
ATOM 3633 C C . GLY B 1 143 ? 32.875 -8.516 -9.562 1 95.94 143 GLY B C 1
ATOM 3634 O O . GLY B 1 143 ? 33.781 -7.762 -9.25 1 95.94 143 GLY B O 1
ATOM 3635 N N . SER B 1 144 ? 31.656 -8.086 -9.516 1 95.5 144 SER B N 1
ATOM 3636 C CA . SER B 1 144 ? 31.297 -6.715 -9.195 1 95.5 144 SER B CA 1
ATOM 3637 C C . SER B 1 144 ? 31.516 -6.406 -7.719 1 95.5 144 SER B C 1
ATOM 3639 O O . SER B 1 144 ? 31.719 -5.25 -7.34 1 95.5 144 SER B O 1
ATOM 3641 N N . GLY B 1 145 ? 31.438 -7.438 -6.859 1 97.06 145 GLY B N 1
ATOM 3642 C CA . GLY B 1 145 ? 31.484 -7.242 -5.418 1 97.06 145 GLY B CA 1
ATOM 3643 C C . GLY B 1 145 ? 30.141 -6.887 -4.82 1 97.06 145 GLY B C 1
ATOM 3644 O O . GLY B 1 145 ? 30.016 -6.766 -3.602 1 97.06 145 GLY B O 1
ATOM 3645 N N . ASP B 1 146 ? 29.172 -6.805 -5.676 1 98.44 146 ASP B N 1
ATOM 3646 C CA . ASP B 1 146 ? 27.828 -6.469 -5.219 1 98.44 146 ASP B CA 1
ATOM 3647 C C . ASP B 1 146 ? 27.094 -7.707 -4.711 1 98.44 146 ASP B C 1
ATOM 3649 O O . ASP B 1 146 ? 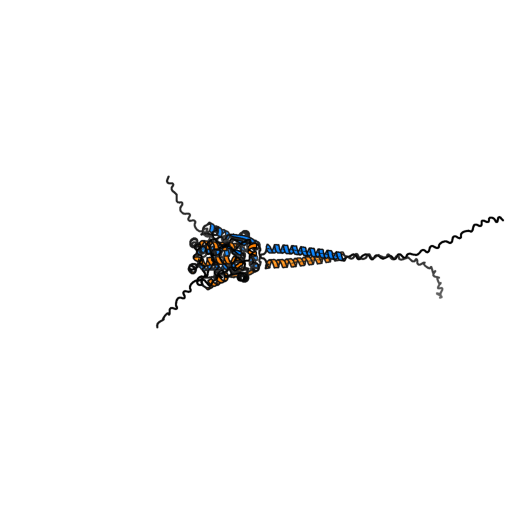27.594 -8.82 -4.82 1 98.44 146 ASP B O 1
ATOM 3653 N N . TYR B 1 147 ? 25.984 -7.453 -4.125 1 98.75 147 TYR B N 1
ATOM 3654 C CA . TYR B 1 147 ? 25.156 -8.5 -3.539 1 98.75 147 TYR B CA 1
ATOM 3655 C C . TYR B 1 147 ? 23.766 -8.492 -4.148 1 98.75 147 TYR B C 1
ATOM 3657 O O . TYR B 1 147 ? 23.328 -7.484 -4.719 1 98.75 147 TYR B O 1
ATOM 3665 N N . PHE B 1 148 ? 23.062 -9.664 -4.016 1 98.56 148 PHE B N 1
ATOM 3666 C CA . PHE B 1 148 ? 21.719 -9.82 -4.562 1 98.56 148 PHE B CA 1
ATOM 3667 C C . PHE B 1 148 ? 20.688 -9.227 -3.615 1 98.56 148 PHE B C 1
ATOM 3669 O O . PHE B 1 148 ? 20.703 -9.5 -2.412 1 98.56 148 PHE B O 1
ATOM 3676 N N . GLY B 1 149 ? 19.812 -8.359 -4.152 1 98.19 149 GLY B N 1
ATOM 3677 C CA . GLY B 1 149 ? 18.703 -7.824 -3.383 1 98.19 149 GLY B CA 1
ATOM 3678 C C . GLY B 1 149 ? 17.5 -7.465 -4.238 1 98.19 149 GLY B C 1
ATOM 3679 O O . GLY B 1 149 ? 17.453 -7.797 -5.426 1 98.19 149 GLY B O 1
ATOM 3680 N N . GLY B 1 150 ? 16.484 -6.934 -3.609 1 97.56 150 GLY B N 1
ATOM 3681 C CA . GLY B 1 150 ? 15.281 -6.414 -4.25 1 97.56 150 GLY B CA 1
ATOM 3682 C C . GLY B 1 150 ? 14.57 -5.359 -3.426 1 97.56 150 GLY B C 1
ATOM 3683 O O . GLY B 1 150 ? 14.797 -5.254 -2.217 1 97.56 150 GLY B O 1
ATOM 3684 N N . LEU B 1 151 ? 13.789 -4.543 -4.07 1 98.25 151 LEU B N 1
ATOM 3685 C CA . LEU B 1 151 ? 12.898 -3.631 -3.363 1 98.25 151 LEU B CA 1
ATOM 3686 C C . LEU B 1 151 ? 11.617 -4.348 -2.93 1 98.25 151 LEU B C 1
ATOM 3688 O O . LEU B 1 151 ? 11.062 -5.141 -3.689 1 98.25 151 LEU B O 1
ATOM 3692 N N . SER B 1 152 ? 11.164 -4.031 -1.776 1 97.69 152 SER B N 1
ATOM 3693 C CA . SER B 1 152 ? 9.992 -4.703 -1.236 1 97.69 152 SER B CA 1
ATOM 3694 C C . SER B 1 152 ? 8.758 -4.449 -2.105 1 97.69 152 SER B C 1
ATOM 3696 O O . SER B 1 152 ? 7.891 -5.312 -2.221 1 97.69 152 SER B O 1
ATOM 3698 N N . VAL B 1 153 ? 8.633 -3.312 -2.764 1 98.38 153 VAL B N 1
ATOM 3699 C CA . VAL B 1 153 ? 7.488 -3.027 -3.621 1 98.38 153 VAL B CA 1
ATOM 3700 C C . VAL B 1 153 ? 7.391 -4.078 -4.723 1 98.38 153 VAL B C 1
ATOM 3702 O O . VAL B 1 153 ? 6.293 -4.492 -5.102 1 98.38 153 VAL B O 1
ATOM 3705 N N . HIS B 1 154 ? 8.539 -4.48 -5.262 1 97.88 154 HIS B N 1
ATOM 3706 C CA . HIS B 1 154 ? 8.516 -5.492 -6.312 1 97.88 154 HIS B CA 1
ATOM 3707 C C . HIS B 1 154 ? 8.031 -6.832 -5.777 1 97.88 154 HIS B C 1
ATOM 3709 O O . HIS B 1 154 ? 7.336 -7.57 -6.48 1 97.88 154 HIS B O 1
ATOM 3715 N N . HIS B 1 155 ? 8.445 -7.137 -4.586 1 96.56 155 HIS B N 1
ATOM 3716 C CA . HIS B 1 155 ? 7.934 -8.352 -3.973 1 96.56 155 HIS B CA 1
ATOM 3717 C C . HIS B 1 155 ? 6.422 -8.281 -3.793 1 96.56 155 HIS B C 1
ATOM 3719 O O . HIS B 1 155 ? 5.707 -9.234 -4.113 1 96.56 155 HIS B O 1
ATOM 3725 N N . HIS B 1 156 ? 5.918 -7.156 -3.268 1 97.81 156 HIS B N 1
ATOM 3726 C CA . HIS B 1 156 ? 4.484 -6.984 -3.072 1 97.81 156 HIS B CA 1
ATOM 3727 C C . HIS B 1 156 ? 3.727 -7.137 -4.391 1 97.81 156 HIS B C 1
ATOM 3729 O O . HIS B 1 156 ? 2.697 -7.812 -4.445 1 97.81 156 HIS B O 1
ATOM 3735 N N . LEU B 1 157 ? 4.238 -6.492 -5.402 1 98.06 157 LEU B N 1
ATOM 3736 C CA . LEU B 1 157 ? 3.611 -6.562 -6.719 1 98.06 157 LEU B CA 1
ATOM 3737 C C . LEU B 1 157 ? 3.693 -7.973 -7.289 1 98.06 157 LEU B C 1
ATOM 3739 O O . LEU B 1 157 ? 2.764 -8.438 -7.957 1 98.06 157 LEU B O 1
ATOM 3743 N N . HIS B 1 158 ? 4.781 -8.648 -7.043 1 95.88 158 HIS B N 1
ATOM 3744 C CA . HIS B 1 158 ? 4.918 -10.039 -7.453 1 95.88 158 HIS B CA 1
ATOM 3745 C C . HIS B 1 158 ? 3.877 -10.922 -6.77 1 95.88 158 HIS B C 1
ATOM 3747 O O . HIS B 1 158 ? 3.275 -11.789 -7.41 1 95.88 158 HIS B O 1
ATOM 3753 N N . CYS B 1 159 ? 3.721 -10.703 -5.5 1 95.62 159 CYS B N 1
ATOM 3754 C CA . CYS B 1 159 ? 2.68 -11.422 -4.77 1 95.62 159 CYS B CA 1
ATOM 3755 C C . CYS B 1 159 ? 1.312 -11.18 -5.398 1 95.62 159 CYS B C 1
ATOM 3757 O O . CYS B 1 159 ? 0.531 -12.117 -5.566 1 95.62 159 CYS B O 1
ATOM 3759 N N . LEU B 1 160 ? 1.003 -9.938 -5.719 1 97.5 160 LEU B N 1
ATOM 3760 C CA . LEU B 1 160 ? -0.288 -9.625 -6.324 1 97.5 160 LEU B CA 1
ATOM 3761 C C . LEU B 1 160 ? -0.442 -10.328 -7.668 1 97.5 160 LEU B C 1
ATOM 3763 O O . LEU B 1 160 ? -1.515 -10.852 -7.98 1 97.5 160 LEU B O 1
ATOM 3767 N N . LYS B 1 161 ? 0.608 -10.32 -8.445 1 94.88 161 LYS B N 1
ATOM 3768 C CA . LYS B 1 161 ? 0.592 -11.039 -9.711 1 94.88 161 LYS B CA 1
ATOM 3769 C C . LYS B 1 161 ? 0.294 -12.523 -9.5 1 94.88 161 LYS B C 1
ATOM 3771 O O . LYS B 1 161 ? -0.484 -13.117 -10.242 1 94.88 161 LYS B O 1
ATOM 3776 N N . TYR B 1 162 ? 0.912 -13.07 -8.484 1 92.75 162 TYR B N 1
ATOM 3777 C CA . TYR B 1 162 ? 0.705 -14.477 -8.164 1 92.75 162 TYR B CA 1
ATOM 3778 C C . TYR B 1 162 ? -0.755 -14.75 -7.824 1 92.75 162 TYR B C 1
ATOM 3780 O O . TYR B 1 162 ? -1.338 -15.727 -8.305 1 92.75 162 TYR B O 1
ATOM 3788 N N . VAL B 1 163 ? -1.329 -13.922 -7.039 1 94.62 163 VAL B N 1
ATOM 3789 C CA . VAL B 1 163 ? -2.734 -14.047 -6.668 1 94.62 163 VAL B CA 1
ATOM 3790 C C . VAL B 1 163 ? -3.607 -13.977 -7.922 1 94.62 163 VAL B C 1
ATOM 3792 O O . VAL B 1 163 ? -4.527 -14.781 -8.086 1 94.62 163 VAL B O 1
ATOM 3795 N N . ARG B 1 164 ? -3.324 -13.031 -8.805 1 94.19 164 ARG B N 1
ATOM 3796 C CA . ARG B 1 164 ? -4.078 -12.914 -10.055 1 94.19 164 ARG B CA 1
ATOM 3797 C C . ARG B 1 164 ? -3.98 -14.195 -10.875 1 94.19 164 ARG B C 1
ATOM 3799 O O . ARG B 1 164 ? -4.988 -14.68 -11.398 1 94.19 164 ARG B O 1
ATOM 3806 N N . HIS B 1 165 ? -2.766 -14.742 -10.984 1 92.44 165 HIS B N 1
ATOM 3807 C CA . HIS B 1 165 ? -2.574 -15.969 -11.742 1 92.44 165 HIS B CA 1
ATOM 3808 C C . HIS B 1 165 ? -3.35 -17.125 -11.125 1 92.44 165 HIS B C 1
ATOM 3810 O O . HIS B 1 165 ? -3.908 -17.953 -11.844 1 92.44 165 HIS B O 1
ATOM 3816 N N . TYR B 1 166 ? -3.334 -17.141 -9.852 1 91.38 166 TYR B N 1
ATOM 3817 C CA . TYR B 1 166 ? -4.078 -18.188 -9.172 1 91.38 166 TYR B CA 1
ATOM 3818 C C . TYR B 1 166 ? -5.574 -18.062 -9.445 1 91.38 166 TYR B C 1
ATOM 3820 O O . TYR B 1 166 ? -6.258 -19.078 -9.641 1 91.38 166 TYR B O 1
ATOM 3828 N N . LEU B 1 167 ? -6.082 -16.844 -9.445 1 91.31 167 LEU B N 1
ATOM 3829 C CA . LEU B 1 167 ? -7.496 -16.609 -9.703 1 91.31 167 LEU B CA 1
ATOM 3830 C C . LEU B 1 167 ? -7.871 -17.016 -11.125 1 91.31 167 LEU B C 1
ATOM 3832 O O . LEU B 1 167 ? -9.031 -17.344 -11.398 1 91.31 167 LEU B O 1
ATOM 3836 N N . HIS B 1 168 ? -6.926 -17.016 -12.008 1 90.94 168 HIS B N 1
ATOM 3837 C CA . HIS B 1 168 ? -7.137 -17.406 -13.398 1 90.94 168 HIS B CA 1
ATOM 3838 C C . HIS B 1 168 ? -6.383 -18.688 -13.727 1 90.94 168 HIS B C 1
ATOM 3840 O O . HIS B 1 168 ? -5.754 -18.797 -14.781 1 90.94 168 HIS B O 1
ATOM 3846 N N . ARG B 1 169 ? -6.387 -19.578 -12.812 1 88.12 169 ARG B N 1
ATOM 3847 C CA . ARG B 1 169 ? -5.559 -20.781 -12.922 1 88.12 169 ARG B CA 1
ATOM 3848 C C . ARG B 1 169 ? -5.965 -21.609 -14.133 1 88.12 169 ARG B C 1
ATOM 3850 O O . ARG B 1 169 ? -5.141 -22.328 -14.703 1 88.12 169 ARG B O 1
ATOM 3857 N N . ASP B 1 170 ? -7.16 -21.547 -14.625 1 87.12 170 ASP B N 1
ATOM 3858 C CA . ASP B 1 170 ? -7.555 -22.266 -15.836 1 87.12 170 ASP B CA 1
ATOM 3859 C C . ASP B 1 170 ? -6.699 -21.844 -17.031 1 87.12 170 ASP B C 1
ATOM 3861 O O . ASP B 1 170 ? -6.383 -22.656 -17.891 1 87.12 170 ASP B O 1
ATOM 3865 N N . TYR B 1 171 ? -6.402 -20.578 -17.047 1 88.38 171 TYR B N 1
ATOM 3866 C CA . TYR B 1 171 ? -5.57 -20.047 -18.109 1 88.38 171 TYR B CA 1
ATOM 3867 C C . TYR B 1 171 ? -4.09 -20.281 -17.812 1 88.38 171 TYR B C 1
ATOM 3869 O O . TYR B 1 171 ? -3.318 -20.609 -18.719 1 88.38 171 TYR B O 1
ATOM 3877 N N . TYR B 1 172 ? -3.738 -20.234 -16.5 1 86.38 172 TYR B N 1
ATOM 3878 C CA . TYR B 1 172 ? -2.322 -20.219 -16.156 1 86.38 172 TYR B CA 1
ATOM 3879 C C . TYR B 1 172 ? -1.862 -21.578 -15.641 1 86.38 172 TYR B C 1
ATOM 3881 O O . TYR B 1 172 ? -0.703 -21.734 -15.258 1 86.38 172 TYR B O 1
ATOM 3889 N N . ASN B 1 173 ? -2.658 -22.562 -15.523 1 77.06 173 ASN B N 1
ATOM 3890 C CA . ASN B 1 173 ? -2.369 -23.859 -14.93 1 77.06 173 ASN B CA 1
ATOM 3891 C C . ASN B 1 173 ? -1.111 -24.484 -15.523 1 77.06 173 ASN B C 1
ATOM 3893 O O . ASN B 1 173 ? -0.439 -25.281 -14.875 1 77.06 173 ASN B O 1
ATOM 3897 N N . ALA B 1 174 ? -0.776 -24.078 -16.625 1 65.62 174 ALA B N 1
ATOM 3898 C CA . ALA B 1 174 ? 0.38 -24.688 -17.281 1 65.62 174 ALA B CA 1
ATOM 3899 C C . ALA B 1 174 ? 1.676 -24.016 -16.844 1 65.62 174 ALA B C 1
ATOM 3901 O O . ALA B 1 174 ? 2.77 -24.516 -17.109 1 65.62 174 ALA B O 1
ATOM 3902 N N . THR B 1 175 ? 1.509 -23.031 -16.047 1 66.5 175 THR B N 1
ATOM 3903 C CA . THR B 1 175 ? 2.719 -22.312 -15.672 1 66.5 175 THR B CA 1
ATOM 3904 C C . THR B 1 175 ? 3.41 -23 -14.492 1 66.5 175 THR B C 1
ATOM 3906 O O . THR B 1 175 ? 2.752 -23.609 -13.656 1 66.5 175 THR B O 1
ATOM 3909 N N . ASP B 1 176 ? 4.707 -22.906 -14.469 1 61.88 176 ASP B N 1
ATOM 3910 C CA . ASP B 1 176 ? 5.523 -23.469 -13.406 1 61.88 176 ASP B CA 1
ATOM 3911 C C . ASP B 1 176 ? 5.148 -22.875 -12.047 1 61.88 176 ASP B C 1
ATOM 3913 O O . ASP B 1 176 ? 5.215 -23.562 -11.031 1 61.88 176 ASP B O 1
ATOM 3917 N N . GLU B 1 177 ? 4.695 -21.703 -12.062 1 65.81 177 GLU B N 1
ATOM 3918 C CA . GLU B 1 177 ? 4.34 -21 -10.828 1 65.81 177 GLU B CA 1
ATOM 3919 C C . GLU B 1 177 ? 3.215 -21.734 -10.094 1 65.81 177 GLU B C 1
ATOM 3921 O O . GLU B 1 177 ? 3.264 -21.875 -8.867 1 65.81 177 GLU B O 1
ATOM 3926 N N . LEU B 1 178 ? 2.312 -22.219 -10.805 1 68.62 178 LEU B N 1
ATOM 3927 C CA . LEU B 1 178 ? 1.128 -22.766 -10.164 1 68.62 178 LEU B CA 1
ATOM 3928 C C . LEU B 1 178 ? 1.249 -24.281 -10.016 1 68.62 178 LEU B C 1
ATOM 3930 O O . LEU B 1 178 ? 0.327 -24.938 -9.516 1 68.62 178 LEU B O 1
ATOM 3934 N N . LYS B 1 179 ? 2.426 -24.859 -10.367 1 68.25 179 LYS B N 1
ATOM 3935 C CA . LYS B 1 179 ? 2.66 -26.281 -10.188 1 68.25 179 LYS B CA 1
ATOM 3936 C C . LYS B 1 179 ? 3.379 -26.562 -8.875 1 68.25 179 LYS B C 1
ATOM 3938 O O . LYS B 1 179 ? 3.631 -27.719 -8.531 1 68.25 179 LYS B O 1
ATOM 3943 N N . GLU B 1 180 ? 3.506 -25.547 -8.125 1 70.75 180 GLU B N 1
ATOM 3944 C CA . GLU B 1 180 ? 4.223 -25.719 -6.867 1 70.75 180 GLU B CA 1
ATOM 3945 C C . GLU B 1 180 ? 3.4 -26.516 -5.867 1 70.75 180 GLU B C 1
ATOM 3947 O O . GLU B 1 180 ? 2.172 -26.422 -5.844 1 70.75 180 GLU B O 1
ATOM 3952 N N . SER B 1 181 ? 4.082 -27.328 -5.074 1 70.12 181 SER B N 1
ATOM 3953 C CA . SER B 1 181 ? 3.438 -28.172 -4.074 1 70.12 181 SER B CA 1
ATOM 3954 C C . SER B 1 181 ? 2.855 -27.328 -2.939 1 70.12 181 SER B C 1
ATOM 3956 O O . SER B 1 181 ? 1.884 -27.734 -2.299 1 70.12 181 SER B O 1
ATOM 3958 N N . ASN B 1 182 ? 3.412 -26.188 -2.736 1 78.44 182 ASN B N 1
ATOM 3959 C CA . ASN B 1 182 ? 2.977 -25.344 -1.625 1 78.44 182 ASN B CA 1
ATOM 3960 C C . ASN B 1 182 ? 2.209 -24.125 -2.113 1 78.44 182 ASN B C 1
ATOM 3962 O O . ASN B 1 182 ? 2.381 -23.031 -1.583 1 78.44 182 ASN B O 1
ATOM 3966 N N . LEU B 1 183 ? 1.358 -24.391 -3.057 1 81.06 183 LEU B N 1
ATOM 3967 C CA . LEU B 1 183 ? 0.636 -23.312 -3.723 1 81.06 183 LEU B CA 1
ATOM 3968 C C . LEU B 1 183 ? -0.241 -22.562 -2.732 1 81.06 183 LEU B C 1
ATOM 3970 O O . LEU B 1 183 ? -0.245 -21.328 -2.719 1 81.06 183 LEU B O 1
ATOM 3974 N N . GLU B 1 184 ? -0.929 -23.281 -1.86 1 82.75 184 GLU B N 1
ATOM 3975 C CA . GLU B 1 184 ? -1.839 -22.641 -0.908 1 82.75 184 GLU B CA 1
ATOM 3976 C C . GLU B 1 184 ? -1.077 -21.797 0.103 1 82.75 184 GLU B C 1
ATOM 3978 O O . GLU B 1 184 ? -1.514 -20.688 0.449 1 82.75 184 GLU B O 1
ATOM 3983 N N . GLU B 1 185 ? 0.043 -22.297 0.554 1 84.31 185 GLU B N 1
ATOM 3984 C CA . GLU B 1 185 ? 0.874 -21.547 1.491 1 84.31 185 GLU B CA 1
ATOM 3985 C C . GLU B 1 185 ? 1.434 -20.281 0.846 1 84.31 185 GLU B C 1
ATOM 3987 O O . GLU B 1 185 ? 1.562 -19.25 1.503 1 84.31 185 GLU B O 1
ATOM 3992 N N . HIS B 1 186 ? 1.74 -20.453 -0.413 1 88.06 186 HIS B N 1
ATOM 3993 C CA . HIS B 1 186 ? 2.27 -19.297 -1.127 1 88.06 186 HIS B CA 1
ATOM 3994 C C . HIS B 1 186 ? 1.213 -18.203 -1.274 1 88.06 186 HIS B C 1
ATOM 3996 O O . HIS B 1 186 ? 1.498 -17.016 -1.062 1 88.06 186 HIS B O 1
ATOM 4002 N N . ILE B 1 187 ? 0.012 -18.641 -1.589 1 90.88 187 ILE B N 1
ATOM 4003 C CA . ILE B 1 187 ? -1.08 -17.688 -1.726 1 90.88 187 ILE B CA 1
ATOM 4004 C C . ILE B 1 187 ? -1.332 -17 -0.388 1 90.88 187 ILE B C 1
ATOM 4006 O O . ILE B 1 187 ? -1.522 -15.773 -0.337 1 90.88 187 ILE B O 1
ATOM 4010 N N . ASP B 1 188 ? -1.252 -17.766 0.645 1 90.62 188 ASP B N 1
ATOM 4011 C CA . ASP B 1 188 ? -1.436 -17.219 1.981 1 90.62 188 ASP B CA 1
ATOM 4012 C C . ASP B 1 188 ? -0.345 -16.203 2.307 1 90.62 188 ASP B C 1
ATOM 4014 O O . ASP B 1 188 ? -0.624 -15.141 2.883 1 90.62 188 ASP B O 1
ATOM 4018 N N . HIS B 1 189 ? 0.844 -16.531 1.997 1 91.5 189 HIS B N 1
ATOM 4019 C CA . HIS B 1 189 ? 1.964 -15.609 2.154 1 91.5 189 HIS B CA 1
ATOM 4020 C C . HIS B 1 189 ? 1.711 -14.305 1.412 1 91.5 189 HIS B C 1
ATOM 4022 O O . HIS B 1 189 ? 1.922 -13.219 1.963 1 91.5 189 HIS B O 1
ATOM 4028 N N . CYS B 1 190 ? 1.269 -14.461 0.155 1 94.88 190 CYS B N 1
ATOM 4029 C CA . CYS B 1 190 ? 1.041 -13.289 -0.687 1 94.88 190 CYS B CA 1
ATOM 4030 C C . CYS B 1 190 ? -0.038 -12.391 -0.092 1 94.88 190 CYS B C 1
ATOM 4032 O O . CYS B 1 190 ? 0.148 -11.18 0.015 1 94.88 190 CYS B O 1
ATOM 4034 N N . LEU B 1 191 ? -1.16 -12.984 0.35 1 96 191 LEU B N 1
ATOM 4035 C CA . LEU B 1 191 ? -2.264 -12.211 0.905 1 96 191 LEU B CA 1
ATOM 4036 C C . LEU B 1 191 ? -1.839 -11.492 2.184 1 96 191 LEU B C 1
ATOM 4038 O O . LEU B 1 191 ? -2.166 -10.32 2.383 1 96 191 LEU B O 1
ATOM 4042 N N . ASP B 1 192 ? -1.109 -12.164 2.994 1 95.62 192 ASP B N 1
ATOM 4043 C CA . ASP B 1 192 ? -0.661 -11.562 4.25 1 95.62 192 ASP B CA 1
ATOM 4044 C C . ASP B 1 192 ? 0.374 -10.469 3.996 1 95.62 192 ASP B C 1
ATOM 4046 O O . ASP B 1 192 ? 0.399 -9.453 4.699 1 95.62 192 ASP B O 1
ATOM 4050 N N . ASP B 1 193 ? 1.296 -10.734 3.086 1 95.81 193 ASP B N 1
ATOM 4051 C CA . ASP B 1 193 ? 2.281 -9.727 2.717 1 95.81 193 ASP B CA 1
ATOM 4052 C C . ASP B 1 193 ? 1.601 -8.445 2.244 1 95.81 193 ASP B C 1
ATOM 4054 O O . ASP B 1 193 ? 1.95 -7.348 2.691 1 95.81 193 ASP B O 1
ATOM 4058 N N . ILE B 1 194 ? 0.603 -8.57 1.371 1 97.94 194 ILE B N 1
ATOM 4059 C CA . ILE B 1 194 ? -0.123 -7.422 0.841 1 97.94 194 ILE B CA 1
ATOM 4060 C C . ILE B 1 194 ? -0.899 -6.738 1.965 1 97.94 194 ILE B C 1
ATOM 4062 O O . ILE B 1 194 ? -0.931 -5.508 2.047 1 97.94 194 ILE B O 1
ATOM 4066 N N . ARG B 1 195 ? -1.546 -7.527 2.875 1 97.88 195 ARG B N 1
ATOM 4067 C CA . ARG B 1 195 ? -2.242 -6.945 4.02 1 97.88 195 ARG B CA 1
ATOM 4068 C C . ARG B 1 195 ? -1.305 -6.074 4.848 1 97.88 195 ARG B C 1
ATOM 4070 O O . ARG B 1 195 ? -1.624 -4.926 5.156 1 97.88 195 ARG B O 1
ATOM 4077 N N . GLN B 1 196 ? -0.144 -6.598 5.188 1 96.81 196 GLN B N 1
ATOM 4078 C CA . GLN B 1 196 ? 0.822 -5.883 6.016 1 96.81 196 GLN B CA 1
ATOM 4079 C C . GLN B 1 196 ? 1.282 -4.594 5.336 1 96.81 196 GLN B C 1
ATOM 4081 O O . GLN B 1 196 ? 1.358 -3.543 5.973 1 96.81 196 GLN B O 1
ATOM 4086 N N . THR B 1 197 ? 1.577 -4.742 4.035 1 98 197 THR B N 1
ATOM 4087 C CA . THR B 1 197 ? 2.107 -3.562 3.359 1 98 197 THR B CA 1
ATOM 4088 C C . THR B 1 197 ? 1.027 -2.498 3.199 1 98 197 THR B C 1
ATOM 4090 O O . THR B 1 197 ? 1.312 -1.3 3.268 1 98 197 THR B O 1
ATOM 4093 N N . LEU B 1 198 ? -0.282 -2.879 2.959 1 98.56 198 LEU B N 1
ATOM 4094 C CA . LEU B 1 198 ? -1.365 -1.905 2.887 1 98.56 198 LEU B CA 1
ATOM 4095 C C . LEU B 1 198 ? -1.521 -1.166 4.211 1 98.56 198 LEU B C 1
ATOM 4097 O O . LEU B 1 198 ? -1.744 0.047 4.23 1 98.56 198 LEU B O 1
ATOM 4101 N N . MET B 1 199 ? -1.356 -1.859 5.312 1 97.81 199 MET B N 1
ATOM 4102 C CA . MET B 1 199 ? -1.407 -1.244 6.637 1 97.81 199 MET B CA 1
ATOM 4103 C C . MET B 1 199 ? -0.177 -0.375 6.879 1 97.81 199 MET B C 1
ATOM 4105 O O . MET B 1 199 ? -0.289 0.731 7.41 1 97.81 199 MET B O 1
ATOM 4109 N N . CYS B 1 200 ? 1.004 -0.875 6.488 1 97.44 200 CYS B N 1
ATOM 4110 C CA . CYS B 1 200 ? 2.279 -0.199 6.691 1 97.44 200 CYS B CA 1
ATOM 4111 C C . CYS B 1 200 ? 2.307 1.144 5.969 1 97.44 200 CYS B C 1
ATOM 4113 O O . CYS B 1 200 ? 2.822 2.129 6.504 1 97.44 200 CYS B O 1
ATOM 4115 N N . HIS B 1 201 ? 1.786 1.159 4.789 1 97.12 201 HIS B N 1
ATOM 4116 C CA . HIS B 1 201 ? 1.738 2.369 3.977 1 97.12 201 HIS B CA 1
ATOM 4117 C C . HIS B 1 201 ? 0.307 2.867 3.811 1 97.12 201 HIS B C 1
ATOM 4119 O O . HIS B 1 201 ? -0.141 3.123 2.691 1 97.12 201 HIS B O 1
ATOM 4125 N N . ALA B 1 202 ? -0.332 3.051 4.949 1 97.81 202 ALA B N 1
ATOM 4126 C CA . ALA B 1 202 ? -1.754 3.383 4.984 1 97.81 202 ALA B CA 1
ATOM 4127 C C . ALA B 1 202 ? -2.039 4.664 4.207 1 97.81 202 ALA B C 1
ATOM 4129 O O . ALA B 1 202 ? -1.45 5.711 4.488 1 97.81 202 ALA B O 1
ATOM 4130 N N . ASP B 1 203 ? -2.904 4.578 3.215 1 97.69 203 ASP B N 1
ATOM 4131 C CA . ASP B 1 203 ? -3.355 5.703 2.4 1 97.69 203 ASP B CA 1
ATOM 4132 C C . ASP B 1 203 ? -4.473 6.473 3.102 1 97.69 203 ASP B C 1
ATOM 4134 O O . ASP B 1 203 ? -5.594 5.977 3.225 1 97.69 203 ASP B O 1
ATOM 4138 N N . ILE B 1 204 ? -4.184 7.734 3.463 1 97.44 204 ILE B N 1
ATOM 4139 C CA . ILE B 1 204 ? -5.137 8.461 4.293 1 97.44 204 ILE B CA 1
ATOM 4140 C C . ILE B 1 204 ? -5.973 9.398 3.42 1 97.44 204 ILE B C 1
ATOM 4142 O O . ILE B 1 204 ? -6.668 10.281 3.93 1 97.44 204 ILE B O 1
ATOM 4146 N N . SER B 1 205 ? -5.902 9.195 2.1 1 97.31 205 SER B N 1
ATOM 4147 C CA . SER B 1 205 ? -6.781 9.953 1.221 1 97.31 205 SER B CA 1
ATOM 4148 C C . SER B 1 205 ? -8.242 9.609 1.469 1 97.31 205 SER B C 1
ATOM 4150 O O . SER B 1 205 ? -8.586 8.445 1.685 1 97.31 205 SER B O 1
ATOM 4152 N N . ILE B 1 206 ? -9.094 10.633 1.328 1 97.62 206 ILE B N 1
ATOM 4153 C CA . ILE B 1 206 ? -10.516 10.453 1.617 1 97.62 206 ILE B CA 1
ATOM 4154 C C . ILE B 1 206 ? -11.273 10.133 0.328 1 97.62 206 ILE B C 1
ATOM 4156 O O . ILE B 1 206 ? -11.109 10.828 -0.681 1 97.62 206 ILE B O 1
ATOM 4160 N N . TYR B 1 207 ? -12.062 9.016 0.347 1 96.19 207 TYR B N 1
ATOM 4161 C CA . TYR B 1 207 ? -13.031 8.82 -0.723 1 96.19 207 TYR B CA 1
ATOM 4162 C C . TYR B 1 207 ? -14.445 9.133 -0.245 1 96.19 207 TYR B C 1
ATOM 4164 O O . TYR B 1 207 ? -14.711 9.148 0.959 1 96.19 207 TYR B O 1
ATOM 4172 N N . THR B 1 208 ? -15.289 9.492 -1.152 1 96.69 208 THR B N 1
ATOM 4173 C CA . THR B 1 208 ? -16.609 10 -0.839 1 96.69 208 THR B CA 1
ATOM 4174 C C . THR B 1 208 ? -17.703 9.133 -1.474 1 96.69 208 THR B C 1
ATOM 4176 O O . THR B 1 208 ? -17.391 8.078 -2.043 1 96.69 208 THR B O 1
ATOM 4179 N N . TYR B 1 209 ? -18.922 9.578 -1.269 1 96.38 209 TYR B N 1
ATOM 4180 C CA . TYR B 1 209 ? -20.078 8.812 -1.732 1 96.38 209 TYR B CA 1
ATOM 4181 C C . TYR B 1 209 ? -21.094 9.719 -2.426 1 96.38 209 TYR B C 1
ATOM 4183 O O . TYR B 1 209 ? -21.172 10.914 -2.139 1 96.38 209 TYR B O 1
ATOM 4191 N N . ASP B 1 210 ? -21.844 9.055 -3.291 1 95.44 210 ASP B N 1
ATOM 4192 C CA . ASP B 1 210 ? -22.938 9.734 -3.969 1 95.44 210 ASP B CA 1
ATOM 4193 C C . ASP B 1 210 ? -24.219 8.914 -3.881 1 95.44 210 ASP B C 1
ATOM 4195 O O . ASP B 1 210 ? -24.172 7.691 -3.721 1 95.44 210 ASP B O 1
ATOM 4199 N N . TRP B 1 211 ? -25.328 9.648 -3.9 1 95.38 211 TRP B N 1
ATOM 4200 C CA . TRP B 1 211 ? -26.594 8.977 -4.207 1 95.38 211 TRP B CA 1
ATOM 4201 C C . TRP B 1 211 ? -26.766 8.797 -5.711 1 95.38 211 TRP B C 1
ATOM 4203 O O . TRP B 1 211 ? -26.484 9.711 -6.484 1 95.38 211 TRP B O 1
ATOM 4213 N N . ILE B 1 212 ? -27.094 7.594 -6.086 1 91.44 212 ILE B N 1
ATOM 4214 C CA . ILE B 1 212 ? -27.406 7.398 -7.5 1 91.44 212 ILE B CA 1
ATOM 4215 C C . ILE B 1 212 ? -28.875 7.012 -7.652 1 91.44 212 ILE B C 1
ATOM 4217 O O . ILE B 1 212 ? -29.484 6.449 -6.734 1 91.44 212 ILE B O 1
ATOM 4221 N N . PRO B 1 213 ? -29.469 7.336 -8.797 1 90.38 213 PRO B N 1
ATOM 4222 C CA . PRO B 1 213 ? -30.891 7.062 -8.992 1 90.38 213 PRO B CA 1
ATOM 4223 C C . PRO B 1 213 ? -31.234 5.582 -8.859 1 90.38 213 PRO B C 1
ATOM 4225 O O . PRO B 1 213 ? -30.453 4.723 -9.289 1 90.38 213 PRO B O 1
ATOM 4228 N N . ASN B 1 214 ? -32.344 5.285 -8.211 1 90.06 214 ASN B N 1
ATOM 4229 C CA . ASN B 1 214 ? -32.938 3.961 -8.109 1 90.06 214 ASN B CA 1
ATOM 4230 C C . ASN B 1 214 ? -32.031 2.986 -7.363 1 90.06 214 ASN B C 1
ATOM 4232 O O . ASN B 1 214 ? -32.062 1.78 -7.613 1 90.06 214 ASN B O 1
ATOM 4236 N N . TYR B 1 215 ? -31.188 3.555 -6.594 1 89.75 215 TYR B N 1
ATOM 4237 C CA . TYR B 1 215 ? -30.328 2.729 -5.766 1 89.75 215 TYR B CA 1
ATOM 4238 C C . TYR B 1 215 ? -30.281 3.252 -4.336 1 89.75 215 TYR B C 1
ATOM 4240 O O . TYR B 1 215 ? -29.812 4.371 -4.09 1 89.75 215 TYR B O 1
ATOM 4248 N N . ARG B 1 216 ? -30.625 2.492 -3.406 1 91.5 216 ARG B N 1
ATOM 4249 C CA . ARG B 1 216 ? -30.922 2.91 -2.037 1 91.5 216 ARG B CA 1
ATOM 4250 C C . ARG B 1 216 ? -29.625 3.105 -1.242 1 91.5 216 ARG B C 1
ATOM 4252 O O . ARG B 1 216 ? -29.594 3.889 -0.292 1 91.5 216 ARG B O 1
ATOM 4259 N N . LYS B 1 217 ? -28.609 2.451 -1.622 1 91.56 217 LYS B N 1
ATOM 4260 C CA . LYS B 1 217 ? -27.375 2.459 -0.843 1 91.56 217 LYS B CA 1
ATOM 4261 C C . LYS B 1 217 ? -26.375 3.49 -1.386 1 91.56 217 LYS B C 1
ATOM 4263 O O . LYS B 1 217 ? -26.406 3.82 -2.572 1 91.56 217 LYS B O 1
ATOM 4268 N N . PRO B 1 218 ? -25.516 4.059 -0.506 1 94.25 218 PRO B N 1
ATOM 4269 C CA . PRO B 1 218 ? -24.484 4.977 -0.988 1 94.25 218 PRO B CA 1
ATOM 4270 C C . PRO B 1 218 ? -23.578 4.352 -2.047 1 94.25 218 PRO B C 1
ATOM 4272 O O . PRO B 1 218 ? -23.234 3.172 -1.946 1 94.25 218 PRO B O 1
ATOM 4275 N N . TRP B 1 219 ? -23.328 5.121 -3.049 1 91.38 219 TRP B N 1
ATOM 4276 C CA . TRP B 1 219 ? -22.422 4.699 -4.117 1 91.38 219 TRP B CA 1
ATOM 4277 C C . TRP B 1 219 ? -21.062 5.352 -3.961 1 91.38 219 TRP B C 1
ATOM 4279 O O . TRP B 1 219 ? -20.938 6.578 -3.988 1 91.38 219 TRP B O 1
ATOM 4289 N N . PRO B 1 220 ? -20.016 4.484 -3.82 1 91.31 220 PRO B N 1
ATOM 4290 C CA . PRO B 1 220 ? -18.688 5.074 -3.604 1 91.31 220 PRO B CA 1
ATOM 4291 C C . PRO B 1 220 ? -18.125 5.742 -4.859 1 91.31 220 PRO B C 1
ATOM 4293 O O . PRO B 1 220 ? -18.328 5.242 -5.969 1 91.31 220 PRO B O 1
ATOM 4296 N N . ASN B 1 221 ? -17.547 6.867 -4.656 1 91.25 221 ASN B N 1
ATOM 4297 C CA . ASN B 1 221 ? -16.797 7.578 -5.688 1 91.25 221 ASN B CA 1
ATOM 4298 C C . ASN B 1 221 ? -15.297 7.391 -5.516 1 91.25 221 ASN B C 1
ATOM 4300 O O . ASN B 1 221 ? -14.68 8.008 -4.645 1 91.25 221 ASN B O 1
ATOM 4304 N N . PHE B 1 222 ? -14.656 6.547 -6.379 1 86.56 222 PHE B N 1
ATOM 4305 C CA . PHE B 1 222 ? -13.273 6.145 -6.176 1 86.56 222 PHE B CA 1
ATOM 4306 C C . PHE B 1 222 ? -12.336 6.973 -7.047 1 86.56 222 PHE B C 1
ATOM 4308 O O . PHE B 1 222 ? -11.18 6.598 -7.254 1 86.56 222 PHE B O 1
ATOM 4315 N N . ARG B 1 223 ? -12.859 7.996 -7.668 1 88.69 223 ARG B N 1
ATOM 4316 C CA . ARG B 1 223 ? -11.945 8.953 -8.281 1 88.69 223 ARG B CA 1
ATOM 4317 C C . ARG B 1 223 ? -11.297 9.852 -7.227 1 88.69 223 ARG B C 1
ATOM 4319 O O . ARG B 1 223 ? -11.789 10.945 -6.953 1 88.69 223 ARG B O 1
ATOM 4326 N N . VAL B 1 224 ? -10.273 9.406 -6.652 1 93.38 224 VAL B N 1
ATOM 4327 C CA . VAL B 1 224 ? -9.641 10.016 -5.484 1 93.38 224 VAL B CA 1
ATOM 4328 C C . VAL B 1 224 ? -8.195 10.391 -5.812 1 93.38 224 VAL B C 1
ATOM 4330 O O . VAL B 1 224 ? -7.484 9.625 -6.465 1 93.38 224 VAL B O 1
ATOM 4333 N N . ASP B 1 225 ? -7.801 11.602 -5.422 1 95.31 225 ASP B N 1
ATOM 4334 C CA . ASP B 1 225 ? -6.398 11.992 -5.488 1 95.31 225 ASP B CA 1
ATOM 4335 C C . ASP B 1 225 ? -5.594 11.344 -4.367 1 95.31 225 ASP B C 1
ATOM 4337 O O . ASP B 1 225 ? -6.031 11.312 -3.215 1 95.31 225 ASP B O 1
ATOM 4341 N N . HIS B 1 226 ? -4.5 10.797 -4.762 1 96.25 226 HIS B N 1
ATOM 4342 C CA . HIS B 1 226 ? -3.58 10.164 -3.822 1 96.25 226 HIS B CA 1
ATOM 4343 C C . HIS B 1 226 ? -2.195 10.797 -3.895 1 96.25 226 HIS B C 1
ATOM 4345 O O . HIS B 1 226 ? -1.84 11.414 -4.906 1 96.25 226 HIS B O 1
ATOM 4351 N N . GLU B 1 227 ? -1.44 10.742 -2.789 1 94.5 227 GLU B N 1
ATOM 4352 C CA . GLU B 1 227 ? -0.029 11.117 -2.768 1 94.5 227 GLU B CA 1
ATOM 4353 C C . GLU B 1 227 ? 0.864 9.922 -3.082 1 94.5 227 GLU B C 1
ATOM 4355 O O . GLU B 1 227 ? 1.006 9.016 -2.26 1 94.5 227 GLU B O 1
ATOM 4360 N N . CYS B 1 228 ? 1.471 10 -4.27 1 95.75 228 CYS B N 1
ATOM 4361 C CA . CYS B 1 228 ? 2.117 8.789 -4.762 1 95.75 228 CYS B CA 1
ATOM 4362 C C . CYS B 1 228 ? 3.592 9.047 -5.062 1 95.75 228 CYS B C 1
ATOM 4364 O O . CYS B 1 228 ? 3.969 10.148 -5.461 1 95.75 228 CYS B O 1
ATOM 4366 N N . VAL B 1 229 ? 4.348 8 -4.855 1 95.06 229 VAL B N 1
ATOM 4367 C CA . VAL B 1 229 ? 5.711 7.953 -5.383 1 95.06 229 VAL B CA 1
ATOM 4368 C C . VAL B 1 229 ? 5.676 8.062 -6.906 1 95.06 229 VAL B C 1
ATOM 4370 O O . VAL B 1 229 ? 4.84 7.441 -7.562 1 95.06 229 VAL B O 1
ATOM 4373 N N . ASN B 1 230 ? 6.559 8.93 -7.398 1 96 230 ASN B N 1
ATOM 4374 C CA . ASN B 1 230 ? 6.762 8.922 -8.844 1 96 230 ASN B CA 1
ATOM 4375 C C . ASN B 1 230 ? 7.348 7.594 -9.312 1 96 230 ASN B C 1
ATOM 4377 O O . ASN B 1 230 ? 8.555 7.379 -9.234 1 96 230 ASN B O 1
ATOM 4381 N N . TRP B 1 231 ? 6.527 6.73 -9.836 1 97.19 231 TRP B N 1
ATOM 4382 C CA . TRP B 1 231 ? 6.906 5.363 -10.18 1 97.19 231 TRP B CA 1
ATOM 4383 C C . TRP B 1 231 ? 7.996 5.352 -11.242 1 97.19 231 TRP B C 1
ATOM 4385 O O . TRP B 1 231 ? 8.922 4.535 -11.18 1 97.19 231 TRP B O 1
ATOM 4395 N N . GLU B 1 232 ? 7.898 6.207 -12.227 1 97.25 232 GLU B N 1
ATOM 4396 C CA . GLU B 1 232 ? 8.875 6.23 -13.312 1 97.25 232 GLU B CA 1
ATOM 4397 C C . GLU B 1 232 ? 10.281 6.484 -12.789 1 97.25 232 GLU B C 1
ATOM 4399 O O . GLU B 1 232 ? 11.234 5.82 -13.203 1 97.25 232 GLU B O 1
ATOM 4404 N N . LEU B 1 233 ? 10.383 7.422 -11.883 1 97 233 LEU B N 1
ATOM 4405 C CA . LEU B 1 233 ? 11.68 7.734 -11.305 1 97 233 LEU B CA 1
ATOM 4406 C C . LEU B 1 233 ? 12.219 6.543 -10.516 1 97 233 LEU B C 1
ATOM 4408 O O . LEU B 1 233 ? 13.406 6.211 -10.625 1 97 233 LEU B O 1
ATOM 4412 N N . LEU B 1 234 ? 11.383 5.918 -9.719 1 97.69 234 LEU B N 1
ATOM 4413 C CA . LEU B 1 234 ? 11.805 4.758 -8.938 1 97.69 234 LEU B CA 1
ATOM 4414 C C . LEU B 1 234 ? 12.164 3.592 -9.852 1 97.69 234 LEU B C 1
ATOM 4416 O O . LEU B 1 234 ? 13.156 2.895 -9.617 1 97.69 234 LEU B O 1
ATOM 4420 N N . ASP B 1 235 ? 11.359 3.428 -10.875 1 97.81 235 ASP B N 1
ATOM 4421 C CA . ASP B 1 235 ? 11.602 2.355 -11.836 1 97.81 235 ASP B CA 1
ATOM 4422 C C . ASP B 1 235 ? 12.93 2.568 -12.57 1 97.81 235 ASP B C 1
ATOM 4424 O O . ASP B 1 235 ? 13.641 1.606 -12.867 1 97.81 235 ASP B O 1
ATOM 4428 N N . ASP B 1 236 ? 13.234 3.773 -12.891 1 98.12 236 ASP B N 1
ATOM 4429 C CA . ASP B 1 236 ? 14.516 4.102 -13.508 1 98.12 236 ASP B CA 1
ATOM 4430 C C . ASP B 1 236 ? 15.68 3.74 -12.594 1 98.12 236 ASP B C 1
ATOM 4432 O O . ASP B 1 236 ? 16.703 3.221 -13.055 1 98.12 236 ASP B O 1
ATOM 4436 N N . TRP B 1 237 ? 15.555 4.062 -11.391 1 98.44 237 TRP B N 1
ATOM 4437 C CA . TRP B 1 237 ? 16.578 3.668 -10.438 1 98.44 237 TRP B CA 1
ATOM 4438 C C . TRP B 1 237 ? 16.75 2.152 -10.414 1 98.44 237 TRP B C 1
ATOM 4440 O O . TRP B 1 237 ? 17.875 1.645 -10.43 1 98.44 237 TRP B O 1
ATOM 4450 N N . ALA B 1 238 ? 15.594 1.387 -10.312 1 98.44 238 ALA B N 1
ATOM 4451 C CA . ALA B 1 238 ? 15.648 -0.073 -10.32 1 98.44 238 ALA B CA 1
ATOM 4452 C C . ALA B 1 238 ? 16.328 -0.593 -11.578 1 98.44 238 ALA B C 1
ATOM 4454 O O . ALA B 1 238 ? 17.141 -1.522 -11.523 1 98.44 238 ALA B O 1
ATOM 4455 N N . LYS B 1 239 ? 16 0.012 -12.656 1 98.12 239 LYS B N 1
ATOM 4456 C CA . LYS B 1 239 ? 16.594 -0.365 -13.938 1 98.12 239 LYS B CA 1
ATOM 4457 C C . LYS B 1 239 ? 18.109 -0.217 -13.906 1 98.12 239 LYS B C 1
ATOM 4459 O O . LYS B 1 239 ? 18.828 -1.131 -14.305 1 98.12 239 LYS B O 1
ATOM 4464 N N . GLU B 1 240 ? 18.562 0.863 -13.398 1 97.94 240 GLU B N 1
ATOM 4465 C CA . GLU B 1 240 ? 19.984 1.161 -13.352 1 97.94 240 GLU B CA 1
ATOM 4466 C C . GLU B 1 240 ? 20.719 0.173 -12.453 1 97.94 240 GLU B C 1
ATOM 4468 O O . GLU B 1 240 ? 21.922 -0.065 -12.633 1 97.94 240 GLU B O 1
ATOM 4473 N N . HIS B 1 241 ? 20.062 -0.442 -11.555 1 98.06 241 HIS B N 1
ATOM 4474 C CA . HIS B 1 241 ? 20.719 -1.303 -10.578 1 98.06 241 HIS B CA 1
ATOM 4475 C C . HIS B 1 241 ? 20.359 -2.768 -10.805 1 98.06 241 HIS B C 1
ATOM 4477 O O . HIS B 1 241 ? 20.812 -3.643 -10.062 1 98.06 241 HIS B O 1
ATOM 4483 N N . SER B 1 242 ? 19.594 -3.006 -11.805 1 97.81 242 SER B N 1
ATOM 4484 C CA . SER B 1 242 ? 19.109 -4.359 -12.039 1 97.81 242 SER B CA 1
ATOM 4485 C C . SER B 1 242 ? 20.141 -5.207 -12.758 1 97.81 242 SER B C 1
ATOM 4487 O O . SER B 1 242 ? 21.109 -4.672 -13.328 1 97.81 242 SER B O 1
ATOM 4489 N N . PHE B 1 243 ? 20.047 -6.504 -12.672 1 96.62 243 PHE B N 1
ATOM 4490 C CA . PHE B 1 243 ? 20.812 -7.477 -13.445 1 96.62 243 PHE B CA 1
ATOM 4491 C C . PHE B 1 243 ? 19.938 -8.664 -13.836 1 96.62 243 PHE B C 1
ATOM 4493 O O . PHE B 1 243 ? 18.875 -8.883 -13.25 1 96.62 243 PHE B O 1
ATOM 4500 N N . SER B 1 244 ? 20.375 -9.383 -14.828 1 93.69 244 SER B N 1
ATOM 4501 C CA . SER B 1 244 ? 19.656 -10.578 -15.242 1 93.69 244 SER B CA 1
ATOM 4502 C C . SER B 1 244 ? 20.062 -11.789 -14.414 1 93.69 244 SER B C 1
ATOM 4504 O O . SER B 1 244 ? 21.25 -12.102 -14.32 1 93.69 244 SER B O 1
ATOM 4506 N N . ILE B 1 245 ? 19.031 -12.469 -13.914 1 93 245 ILE B N 1
ATOM 4507 C CA . ILE B 1 245 ? 19.328 -13.68 -13.141 1 93 245 ILE B CA 1
ATOM 4508 C C . ILE B 1 245 ? 19.703 -14.812 -14.094 1 93 245 ILE B C 1
ATOM 4510 O O . ILE B 1 245 ? 20.188 -15.859 -13.656 1 93 245 ILE B O 1
ATOM 4514 N N . TYR B 1 246 ? 19.594 -14.539 -15.367 1 91.19 246 TYR B N 1
ATOM 4515 C CA . TYR B 1 246 ? 19.875 -15.547 -16.375 1 91.19 246 TYR B CA 1
ATOM 4516 C C . TYR B 1 246 ? 21.188 -15.242 -17.094 1 91.19 246 TYR B C 1
ATOM 4518 O O . TYR B 1 246 ? 21.453 -15.797 -18.172 1 91.19 246 TYR B O 1
ATOM 4526 N N . ASP B 1 247 ? 21.953 -14.469 -16.531 1 92.81 247 ASP B N 1
ATOM 4527 C CA . ASP B 1 247 ? 23.156 -14.008 -17.219 1 92.81 247 ASP B CA 1
ATOM 4528 C C . ASP B 1 247 ? 24.25 -15.07 -17.172 1 92.81 247 ASP B C 1
ATOM 4530 O O . ASP B 1 247 ? 25.344 -14.867 -17.719 1 92.81 247 ASP B O 1
ATOM 4534 N N . GLN B 1 248 ? 24.031 -16.25 -16.562 1 92.94 248 GLN B N 1
ATOM 4535 C CA . GLN B 1 248 ? 24.938 -17.375 -16.453 1 92.94 248 GLN B CA 1
ATOM 4536 C C . GLN B 1 248 ? 26.219 -16.984 -15.742 1 92.94 248 GLN B C 1
ATOM 4538 O O . GLN B 1 248 ? 27.281 -17.578 -15.969 1 92.94 248 GLN B O 1
ATOM 4543 N N . ALA B 1 249 ? 26.172 -15.984 -14.852 1 95.69 249 ALA B N 1
ATOM 4544 C CA . ALA B 1 249 ? 27.391 -15.5 -14.227 1 95.69 249 ALA B CA 1
ATOM 4545 C C . ALA B 1 249 ? 27.141 -15.039 -12.797 1 95.69 249 ALA B C 1
ATOM 4547 O O . ALA B 1 249 ? 27.891 -15.375 -11.883 1 95.69 249 ALA B O 1
ATOM 4548 N N . SER B 1 250 ? 26.094 -14.352 -12.516 1 96.94 250 SER B N 1
ATOM 4549 C CA . SER B 1 250 ? 25.891 -13.625 -11.273 1 96.94 250 SER B CA 1
ATOM 4550 C C . SER B 1 250 ? 25.484 -14.562 -10.141 1 96.94 250 SER B C 1
ATOM 4552 O O . SER B 1 250 ? 25.969 -14.422 -9.008 1 96.94 250 SER B O 1
ATOM 4554 N N . LEU B 1 251 ? 24.594 -15.469 -10.445 1 96.94 251 LEU B N 1
ATOM 4555 C CA . LEU B 1 251 ? 24.047 -16.328 -9.406 1 96.94 251 LEU B CA 1
ATOM 4556 C C . LEU B 1 251 ? 24.609 -17.75 -9.523 1 96.94 251 LEU B C 1
ATOM 4558 O O . LEU B 1 251 ? 24.125 -18.547 -10.336 1 96.94 251 LEU B O 1
ATOM 4562 N N . VAL B 1 252 ? 25.578 -18.016 -8.719 1 96.31 252 VAL B N 1
ATOM 4563 C CA . VAL B 1 252 ? 26.25 -19.312 -8.688 1 96.31 252 VAL B CA 1
ATOM 4564 C C . VAL B 1 252 ? 26.234 -19.875 -7.262 1 96.31 252 VAL B C 1
ATOM 4566 O O . VAL B 1 252 ? 26.922 -19.344 -6.383 1 96.31 252 VAL B O 1
ATOM 4569 N N . HIS B 1 253 ? 25.469 -20.938 -7.074 1 95.75 253 HIS B N 1
ATOM 4570 C CA . HIS B 1 253 ? 25.469 -21.609 -5.773 1 95.75 253 HIS B CA 1
ATOM 4571 C C . HIS B 1 253 ? 26.844 -22.203 -5.457 1 95.75 253 HIS B C 1
ATOM 4573 O O . HIS B 1 253 ? 27.484 -22.781 -6.332 1 95.75 253 HIS B O 1
ATOM 4579 N N . PRO B 1 254 ? 27.234 -22.094 -4.238 1 94.94 254 PRO B N 1
ATOM 4580 C CA . PRO B 1 254 ? 28.594 -22.531 -3.906 1 94.94 254 PRO B CA 1
ATOM 4581 C C . PRO B 1 254 ? 28.812 -24.031 -4.168 1 94.94 254 PRO B C 1
ATOM 4583 O O . PRO B 1 254 ? 29.906 -24.438 -4.535 1 94.94 254 PRO B O 1
ATOM 4586 N N . GLU B 1 255 ? 27.797 -24.812 -4.07 1 94.88 255 GLU B N 1
ATOM 4587 C CA . GLU B 1 255 ? 27.938 -26.266 -4.191 1 94.88 255 GLU B CA 1
ATOM 4588 C C . GLU B 1 255 ? 27.234 -26.797 -5.434 1 94.88 255 GLU B C 1
ATOM 4590 O O . GLU B 1 255 ? 27.641 -27.828 -5.992 1 94.88 255 GLU B O 1
ATOM 4595 N N . LEU B 1 256 ? 26.188 -26.094 -5.867 1 93.94 256 LEU B N 1
ATOM 4596 C CA . LEU B 1 256 ? 25.312 -26.672 -6.871 1 93.94 256 LEU B CA 1
ATOM 4597 C C . LEU B 1 256 ? 25.484 -25.984 -8.219 1 93.94 256 LEU B C 1
ATOM 4599 O O . LEU B 1 256 ? 24.844 -26.359 -9.203 1 93.94 256 LEU B O 1
ATOM 4603 N N . GLY B 1 257 ? 26.281 -24.969 -8.266 1 93.94 257 GLY B N 1
ATOM 4604 C CA . GLY B 1 257 ? 26.594 -24.312 -9.523 1 93.94 257 GLY B CA 1
ATOM 4605 C C . GLY B 1 257 ? 25.578 -23.25 -9.906 1 93.94 257 GLY B C 1
ATOM 4606 O O . GLY B 1 257 ? 24.984 -22.594 -9.039 1 93.94 257 GLY B O 1
ATOM 4607 N N . LEU B 1 258 ? 25.438 -23.062 -11.258 1 93.81 258 LEU B N 1
ATOM 4608 C CA . LEU B 1 258 ? 24.562 -22 -11.766 1 93.81 258 LEU B CA 1
ATOM 4609 C C . LEU B 1 258 ? 23.125 -22.219 -11.305 1 93.81 258 LEU B C 1
ATOM 4611 O O . LEU B 1 258 ? 22.609 -23.328 -11.383 1 93.81 258 LEU B O 1
ATOM 4615 N N . SER B 1 259 ? 22.562 -21.109 -10.828 1 92.88 259 SER B N 1
ATOM 4616 C CA . SER B 1 259 ? 21.188 -21.188 -10.336 1 92.88 259 SER B CA 1
ATOM 4617 C C . SER B 1 259 ? 20.219 -21.453 -11.469 1 92.88 259 SER B C 1
ATOM 4619 O O . SER B 1 259 ? 19.234 -22.188 -11.289 1 92.88 259 SER B O 1
ATOM 4621 N N . PHE B 1 260 ? 20.391 -20.844 -12.633 1 90.19 260 PHE B N 1
ATOM 4622 C CA . PHE B 1 260 ? 19.516 -20.969 -13.789 1 90.19 260 PHE B CA 1
ATOM 4623 C C . PHE B 1 260 ? 20.312 -21.328 -15.039 1 90.19 260 PHE B C 1
ATOM 4625 O O . PHE B 1 260 ? 20.469 -20.516 -15.945 1 90.19 260 PHE B O 1
ATOM 4632 N N . PRO B 1 261 ? 20.672 -22.562 -15.102 1 89.5 261 PRO B N 1
ATOM 4633 C CA . PRO B 1 261 ? 21.5 -22.969 -16.234 1 89.5 261 PRO B CA 1
ATOM 4634 C C . PRO B 1 261 ? 20.734 -23 -17.547 1 89.5 261 PRO B C 1
ATOM 4636 O O . PRO B 1 261 ? 19.547 -23.344 -17.562 1 89.5 261 PRO B O 1
ATOM 4639 N N . SER B 1 262 ? 21.375 -22.562 -18.594 1 86.81 262 SER B N 1
ATOM 4640 C CA . SER B 1 262 ? 20.828 -22.688 -19.938 1 86.81 262 SER B CA 1
ATOM 4641 C C . SER B 1 262 ? 21.125 -24.047 -20.531 1 86.81 262 SER B C 1
ATOM 4643 O O . SER B 1 262 ? 22.281 -24.469 -20.609 1 86.81 262 SER B O 1
ATOM 4645 N N . VAL B 1 263 ? 20.062 -24.75 -20.719 1 77.81 263 VAL B N 1
ATOM 4646 C CA . VAL B 1 263 ? 20.188 -26.047 -21.375 1 77.81 263 VAL B CA 1
ATOM 4647 C C . VAL B 1 263 ? 19.469 -26.031 -22.719 1 77.81 263 VAL B C 1
ATOM 4649 O O . VAL B 1 263 ? 18.25 -25.859 -22.781 1 77.81 263 VAL B O 1
ATOM 4652 N N . ASN B 1 264 ? 20.219 -26.281 -23.766 1 80.06 264 ASN B N 1
ATOM 4653 C CA . ASN B 1 264 ? 19.688 -26.281 -25.125 1 80.06 264 ASN B CA 1
ATOM 4654 C C . ASN B 1 264 ? 18.922 -25 -25.422 1 80.06 264 ASN B C 1
ATOM 4656 O O . ASN B 1 264 ? 17.828 -25.047 -26 1 80.06 264 ASN B O 1
ATOM 4660 N N . GLY B 1 265 ? 19.375 -23.859 -24.859 1 74.94 265 GLY B N 1
ATOM 4661 C CA . GLY B 1 265 ? 18.781 -22.562 -25.156 1 74.94 265 GLY B CA 1
ATOM 4662 C C . GLY B 1 265 ? 17.656 -22.188 -24.219 1 74.94 265 GLY B C 1
ATOM 4663 O O . GLY B 1 265 ? 17.094 -21.094 -24.297 1 74.94 265 GLY B O 1
ATOM 4664 N N . GLU B 1 266 ? 17.312 -23.156 -23.328 1 78.31 266 GLU B N 1
ATOM 4665 C CA . GLU B 1 266 ? 16.234 -22.891 -22.359 1 78.31 266 GLU B CA 1
ATOM 4666 C C . GLU B 1 266 ? 16.781 -22.875 -20.938 1 78.31 266 GLU B C 1
ATOM 4668 O O . GLU B 1 266 ? 17.641 -23.688 -20.578 1 78.31 266 GLU B O 1
ATOM 4673 N N . PHE B 1 267 ? 16.344 -21.906 -20.297 1 78 267 PHE B N 1
ATOM 4674 C CA . PHE B 1 267 ? 16.781 -21.812 -18.922 1 78 267 PHE B CA 1
ATOM 4675 C C . PHE B 1 267 ? 15.984 -22.75 -18.016 1 78 267 PHE B C 1
ATOM 4677 O O . PHE B 1 267 ? 14.766 -22.859 -18.156 1 78 267 PHE B O 1
ATOM 4684 N N . GLU B 1 268 ? 16.625 -23.453 -17.297 1 72.62 268 GLU B N 1
ATOM 4685 C CA . GLU B 1 268 ? 15.969 -24.297 -16.297 1 72.62 268 GLU B CA 1
ATOM 4686 C C . GLU B 1 268 ? 15.398 -23.469 -15.164 1 72.62 268 GLU B C 1
ATOM 4688 O O . GLU B 1 268 ? 16.141 -22.844 -14.406 1 72.62 268 GLU B O 1
ATOM 4693 N N . THR B 1 269 ? 14.102 -23.219 -15.203 1 65.25 269 THR B N 1
ATOM 4694 C CA . THR B 1 269 ? 13.469 -22.406 -14.172 1 65.25 269 THR B CA 1
ATOM 4695 C C . THR B 1 269 ? 12.734 -23.281 -13.164 1 65.25 269 THR B C 1
ATOM 4697 O O . THR B 1 269 ? 12.258 -22.797 -12.141 1 65.25 269 THR B O 1
ATOM 4700 N N . SER B 1 270 ? 12.438 -24.594 -13.578 1 56.03 270 SER B N 1
ATOM 4701 C CA . SER B 1 270 ? 11.594 -25.469 -12.781 1 56.03 270 SER B CA 1
ATOM 4702 C C . SER B 1 270 ? 12.305 -25.922 -11.508 1 56.03 270 SER B C 1
ATOM 4704 O O . SER B 1 270 ? 13.438 -26.391 -11.562 1 56.03 270 SER B O 1
ATOM 4706 N N . ALA B 1 271 ? 12.531 -25.141 -10.531 1 47.06 271 ALA B N 1
ATOM 4707 C CA . ALA B 1 271 ? 13.023 -25.891 -9.367 1 47.06 271 ALA B CA 1
ATOM 4708 C C . ALA B 1 271 ? 11.992 -26.922 -8.914 1 47.06 271 ALA B C 1
ATOM 4710 O O . ALA B 1 271 ? 10.789 -26.641 -8.891 1 47.06 271 ALA B O 1
ATOM 4711 N N . SER B 1 272 ? 12.281 -28.047 -8.93 1 39.5 272 SER B N 1
ATOM 4712 C CA . SER B 1 272 ? 11.688 -29.062 -8.078 1 39.5 272 SER B CA 1
ATOM 4713 C C . SER B 1 272 ? 11.555 -28.578 -6.637 1 39.5 272 SER B C 1
ATOM 4715 O O . SER B 1 272 ? 12.523 -28.109 -6.043 1 39.5 272 SER B O 1
ATOM 4717 N N . GLY B 1 273 ? 10.234 -27.984 -6.129 1 40.16 273 GLY B N 1
ATOM 4718 C CA . GLY B 1 273 ? 9.805 -27.656 -4.777 1 40.16 273 GLY B CA 1
ATOM 4719 C C . GLY B 1 273 ? 9.242 -26.266 -4.641 1 40.16 273 GLY B C 1
ATOM 4720 O O . GLY B 1 273 ? 8.734 -25.688 -5.609 1 40.16 273 GLY B O 1
ATOM 4721 N N . ASN B 1 274 ? 9.539 -25.562 -3.398 1 41.75 274 ASN B N 1
ATOM 4722 C CA . ASN B 1 274 ? 8.992 -24.297 -2.93 1 41.75 274 ASN B CA 1
ATOM 4723 C C . ASN B 1 274 ? 9.461 -23.141 -3.803 1 41.75 274 ASN B C 1
ATOM 4725 O O . ASN B 1 274 ? 10.641 -22.781 -3.805 1 41.75 274 ASN B O 1
ATOM 4729 N N . HIS B 1 275 ? 8.938 -23.016 -5.02 1 42.19 275 HIS B N 1
ATOM 4730 C CA . HIS B 1 275 ? 9.406 -22.062 -6.008 1 42.19 275 HIS B CA 1
ATOM 4731 C C . HIS B 1 275 ? 9.164 -20.625 -5.535 1 42.19 275 HIS B C 1
ATOM 4733 O O . HIS B 1 275 ? 8.031 -20.25 -5.242 1 42.19 275 HIS B O 1
ATOM 4739 N N . VAL B 1 276 ? 10.086 -20.062 -4.816 1 43.31 276 VAL B N 1
ATOM 4740 C CA . VAL B 1 276 ? 10.086 -18.609 -4.797 1 43.31 276 VAL B CA 1
ATOM 4741 C C . VAL B 1 276 ? 10.281 -18.078 -6.215 1 43.31 276 VAL B C 1
ATOM 4743 O O . VAL B 1 276 ? 11.289 -18.359 -6.859 1 43.31 276 VAL B O 1
ATOM 4746 N N . HIS B 1 277 ? 9.172 -17.953 -6.941 1 42.25 277 HIS B N 1
ATOM 4747 C CA . HIS B 1 277 ? 9.281 -17.5 -8.32 1 42.25 277 HIS B CA 1
ATOM 4748 C C . HIS B 1 277 ? 9.93 -16.109 -8.398 1 42.25 277 HIS B C 1
ATOM 4750 O O . HIS B 1 277 ? 9.562 -15.211 -7.652 1 42.25 277 HIS B O 1
ATOM 4756 N N . PHE B 1 278 ? 11.094 -16.188 -8.797 1 43.78 278 PHE B N 1
ATOM 4757 C CA . PHE B 1 278 ? 11.797 -14.984 -9.242 1 43.78 278 PHE B CA 1
ATOM 4758 C C . PHE B 1 278 ? 11.047 -14.312 -10.391 1 43.78 278 PHE B C 1
ATOM 4760 O O . PHE B 1 278 ? 10.359 -14.984 -11.164 1 43.78 278 PHE B O 1
ATOM 4767 N N . VAL B 1 279 ? 10.656 -13.117 -10.211 1 41.62 279 VAL B N 1
ATOM 4768 C CA . VAL B 1 279 ? 10.078 -12.391 -11.336 1 41.62 279 VAL B CA 1
ATOM 4769 C C . VAL B 1 279 ? 10.883 -12.688 -12.602 1 41.62 279 VAL B C 1
ATOM 4771 O O . VAL B 1 279 ? 12.078 -12.398 -12.672 1 41.62 279 VAL B O 1
ATOM 4774 N N . HIS B 1 280 ? 10.289 -13.719 -13.406 1 42.34 280 HIS B N 1
ATOM 4775 C CA . HIS B 1 280 ? 10.945 -14.086 -14.648 1 42.34 280 HIS B CA 1
ATOM 4776 C C . HIS B 1 280 ? 10.781 -13 -15.703 1 42.34 280 HIS B C 1
ATOM 4778 O O . HIS B 1 280 ? 9.711 -12.406 -15.828 1 42.34 280 HIS B O 1
ATOM 4784 N N . PRO B 1 281 ? 11.688 -12.391 -16.062 1 34.31 281 PRO B N 1
ATOM 4785 C CA . PRO B 1 281 ? 11.492 -11.5 -17.219 1 34.31 281 PRO B CA 1
ATOM 4786 C C . PRO B 1 281 ? 10.734 -12.172 -18.359 1 34.31 281 PRO B C 1
ATOM 4788 O O . PRO B 1 281 ? 10.75 -13.398 -18.484 1 34.31 281 PRO B O 1
ATOM 4791 N N . ASP B 1 282 ? 9.656 -11.586 -18.969 1 35.69 282 ASP B N 1
ATOM 4792 C CA . ASP B 1 282 ? 8.68 -12.016 -19.969 1 35.69 282 ASP B CA 1
ATOM 4793 C C . ASP B 1 282 ? 9.281 -13.07 -20.891 1 35.69 282 ASP B C 1
ATOM 4795 O O . ASP B 1 282 ? 8.625 -14.055 -21.234 1 35.69 282 ASP B O 1
ATOM 4799 N N . GLY B 1 283 ? 10.117 -12.703 -21.875 1 34.56 283 GLY B N 1
ATOM 4800 C CA . GLY B 1 283 ? 10.094 -13.359 -23.172 1 34.56 283 GLY B CA 1
ATOM 4801 C C . GLY B 1 283 ? 10.359 -14.852 -23.094 1 34.56 283 GLY B C 1
ATOM 4802 O O . GLY B 1 283 ? 10.289 -15.555 -24.094 1 34.56 283 GLY B O 1
ATOM 4803 N N . GLN B 1 284 ? 11.148 -15.25 -22.297 1 31.66 284 GLN B N 1
ATOM 4804 C CA . GLN B 1 284 ? 11.594 -16.625 -22.484 1 31.66 284 GLN B CA 1
ATOM 4805 C C . GLN B 1 284 ? 10.68 -17.609 -21.75 1 31.66 284 GLN B C 1
ATOM 4807 O O . GLN B 1 284 ? 11.086 -18.234 -20.781 1 31.66 284 GLN B O 1
ATOM 4812 N N . ASN B 1 285 ? 9.477 -17.219 -21.562 1 33.19 285 ASN B N 1
ATOM 4813 C CA . ASN B 1 285 ? 8.695 -18.375 -21.172 1 33.19 285 ASN B CA 1
ATOM 4814 C C . ASN B 1 285 ? 8.758 -19.484 -22.234 1 33.19 285 ASN B C 1
ATOM 4816 O O . ASN B 1 285 ? 8.656 -19.203 -23.422 1 33.19 285 ASN B O 1
ATOM 4820 N N . GLY B 1 286 ? 9.453 -20.469 -22.125 1 29.42 286 GLY B N 1
ATOM 4821 C CA . GLY B 1 286 ? 9.492 -21.688 -22.922 1 29.42 286 GLY B CA 1
ATOM 4822 C C . GLY B 1 286 ? 8.117 -22.156 -23.359 1 29.42 286 GLY B C 1
ATOM 4823 O O . GLY B 1 286 ? 7.945 -23.328 -23.734 1 29.42 286 GLY B O 1
ATOM 4824 N N . SER B 1 287 ? 7.02 -21.438 -23.125 1 29.5 287 SER B N 1
ATOM 4825 C CA . SER B 1 287 ? 5.914 -22.125 -23.766 1 29.5 287 SER B CA 1
ATOM 4826 C C . SER B 1 287 ? 6.098 -22.172 -25.281 1 29.5 287 SER B C 1
ATOM 4828 O O . SER B 1 287 ? 6.465 -21.172 -25.891 1 29.5 287 SER B O 1
ATOM 4830 N N . GLY B 1 288 ? 6.34 -23.359 -25.953 1 24.78 288 GLY B N 1
ATOM 4831 C CA . GLY B 1 288 ? 6.234 -23.828 -27.328 1 24.78 288 GLY B CA 1
ATOM 4832 C C . GLY B 1 288 ? 5.008 -23.281 -28.047 1 24.78 288 GLY B C 1
ATOM 4833 O O . GLY B 1 288 ? 3.896 -23.344 -27.516 1 24.78 288 GLY B O 1
ATOM 4834 N N . MET B 1 289 ? 5.047 -22.188 -28.828 1 26.62 289 MET B N 1
ATOM 4835 C CA . MET B 1 289 ? 4.188 -21.766 -29.922 1 26.62 289 MET B CA 1
ATOM 4836 C C . MET B 1 289 ? 3.758 -22.953 -30.781 1 26.62 289 MET B C 1
ATOM 4838 O O . MET B 1 289 ? 4.57 -23.531 -31.5 1 26.62 289 MET B O 1
ATOM 4842 N N . ASP B 1 290 ? 2.984 -24 -30.344 1 23.09 290 ASP B N 1
ATOM 4843 C CA . ASP B 1 290 ? 2.396 -24.812 -31.406 1 23.09 290 ASP B CA 1
ATOM 4844 C C . ASP B 1 290 ? 1.575 -23.953 -32.375 1 23.09 290 ASP B C 1
ATOM 4846 O O . ASP B 1 290 ? 0.581 -23.344 -31.969 1 23.09 290 ASP B O 1
ATOM 4850 N N . HIS B 1 291 ? 2.217 -23.188 -33.312 1 24.66 291 HIS B N 1
ATOM 4851 C CA . HIS B 1 291 ? 1.643 -22.656 -34.531 1 24.66 291 HIS B CA 1
ATOM 4852 C C . HIS B 1 291 ? 0.824 -23.719 -35.25 1 24.66 291 HIS B C 1
ATOM 4854 O O . HIS B 1 291 ? 1.386 -24.641 -35.875 1 24.66 291 HIS B O 1
ATOM 4860 N N . GLY B 1 292 ? -0.25 -24.234 -34.719 1 21.03 292 GLY B N 1
ATOM 4861 C CA . GLY B 1 292 ? -1.139 -25.031 -35.562 1 21.03 292 GLY B CA 1
ATOM 4862 C C . GLY B 1 292 ? -1.421 -24.375 -36.906 1 21.03 292 GLY B C 1
ATOM 4863 O O . GLY B 1 292 ? -1.293 -23.156 -37.031 1 21.03 292 GLY B O 1
ATOM 4864 N N . GLY B 1 293 ? -1.373 -25.203 -38.031 1 20.28 293 GLY B N 1
ATOM 4865 C CA . GLY B 1 293 ? -1.513 -25.203 -39.469 1 20.28 293 GLY B CA 1
ATOM 4866 C C . GLY B 1 293 ? -2.766 -24.484 -39.938 1 20.28 293 GLY B C 1
ATOM 4867 O O . GLY B 1 293 ? -3.748 -24.391 -39.219 1 20.28 293 GLY B O 1
ATOM 4868 N N . LYS B 1 294 ? -2.559 -23.594 -40.875 1 26.53 294 LYS B N 1
ATOM 4869 C CA . LYS B 1 294 ? -3.457 -22.969 -41.844 1 26.53 294 LYS B CA 1
ATOM 4870 C C . LYS B 1 294 ? -4.359 -24 -42.531 1 26.53 294 LYS B C 1
ATOM 4872 O O . LYS B 1 294 ? -3.906 -24.766 -43.375 1 26.53 294 LYS B O 1
ATOM 4877 N N . GLY B 1 295 ? -5.098 -24.781 -41.781 1 18.03 295 GLY B N 1
ATOM 4878 C CA . GLY B 1 295 ? -5.941 -25.609 -42.625 1 18.03 295 GLY B CA 1
ATOM 4879 C C . GLY B 1 295 ? -6.715 -24.828 -43.656 1 18.03 295 GLY B C 1
ATOM 4880 O O . GLY B 1 295 ? -7.215 -23.734 -43.375 1 18.03 295 GLY B O 1
ATOM 4881 N N . LYS B 1 296 ? -6.312 -24.984 -44.969 1 24.78 296 LYS B N 1
ATOM 4882 C CA . LYS B 1 296 ? -6.91 -24.703 -46.281 1 24.78 296 LYS B CA 1
ATOM 4883 C C . LYS B 1 296 ? -8.391 -25.078 -46.281 1 24.78 296 LYS B C 1
ATOM 4885 O O . LYS B 1 296 ? -8.742 -26.25 -46.156 1 24.78 296 LYS B O 1
ATOM 4890 N N . HIS B 1 297 ? -9.211 -24.281 -45.5 1 19.69 297 HIS B N 1
ATOM 4891 C CA . HIS B 1 297 ? -10.586 -24.516 -45.938 1 19.69 297 HIS B CA 1
ATOM 4892 C C . HIS B 1 297 ? -10.727 -24.422 -47.438 1 19.69 297 HIS B C 1
ATOM 4894 O O . HIS B 1 297 ? -10.336 -23.422 -48.031 1 19.69 297 HIS B O 1
ATOM 4900 N N . GLU B 1 298 ? -10.461 -25.5 -48.188 1 22.61 298 GLU B N 1
ATOM 4901 C CA . GLU B 1 298 ? -10.93 -25.797 -49.531 1 22.61 298 GLU B CA 1
ATOM 4902 C C . GLU B 1 298 ? -12.391 -25.391 -49.719 1 22.61 298 GLU B C 1
ATOM 4904 O O . GLU B 1 298 ? -13.289 -26.016 -49.125 1 22.61 298 GLU B O 1
ATOM 4909 N N . GLY B 1 299 ? -12.844 -24.203 -49.281 1 20.44 299 GLY B N 1
ATOM 4910 C CA . GLY B 1 299 ? -14.156 -24 -49.875 1 20.44 299 GLY B CA 1
ATOM 4911 C C . GLY B 1 299 ? -14.195 -24.312 -51.344 1 20.44 299 GLY B C 1
ATOM 4912 O O . GLY B 1 299 ? -13.273 -23.953 -52.094 1 20.44 299 GLY B O 1
ATOM 4913 N N . HIS B 1 300 ? -14.828 -25.547 -51.875 1 22.66 300 HIS B N 1
ATOM 4914 C CA . HIS B 1 300 ? -15.469 -26.031 -53.094 1 22.66 300 HIS B CA 1
ATOM 4915 C C . HIS B 1 300 ? -16.016 -24.875 -53.938 1 22.66 300 HIS B C 1
ATOM 4917 O O . HIS B 1 300 ? -16.031 -23.734 -53.469 1 22.66 300 HIS B O 1
ATOM 4923 N N . MET B 1 301 ? -17.375 -25.047 -54.406 1 21.08 301 MET B N 1
ATOM 4924 C CA . MET B 1 301 ? -18.172 -24.422 -55.469 1 21.08 301 MET B CA 1
ATOM 4925 C C . MET B 1 301 ? -18.406 -22.953 -55.188 1 21.08 301 MET B C 1
ATOM 4927 O O . MET B 1 301 ? -18.531 -22.547 -54.031 1 21.08 301 MET B O 1
#

InterPro domains:
  IPR021765 Mycotoxin biosynthesis protein UstYa-like [PF11807] (37-241)
  IPR021765 Mycotoxin biosynthesis protein UstYa-like [PTHR33365] (20-243)

Foldseek 3Di:
DQPDDDDDDPDPPCPDDPPPPPPPPPPPPPPPPPPPCPVVVVVVVVVVVVVVVVVVVVVVVVVVVVCCVFQVDDPPDDDPLSVLWGKDKDWDDVPPPDDDQCDDDDDPSVVLVLLLLQVLFKFWAAPVNCVSRVHDADFWQQPPRTGIDGDVVSVLSVLVVLLVCVVVCVVVVPPLSCPAPCSVVSNVVNVVSNVVVCVVPPWPWDWDWDDDPPDDDTHTDRRTMTIDIPSVSSVVVSVVGGDDLAPLGTDADPPPGRPFDQDPNATDQNPPHDRPDDSHNPDRPPPPPPPDDPPPPPDPD/DDPDDDPPPPPPDPPDPDPPPPPPPPPPPPPPPPPPCPVVVVVVVVVVVVVVVVVVVVVVVVVVVVCCVFQVDDVPDDDPLSVLWGKDKDWDPVPVPDDDQCDDDDDPSVVQVLLLLQVLFKFWAAPVNCVSRVHDADFWQQPPRTGIDGDVVSVLSVLVVLLVCVVNCVVVVPPLSCPAPCSVVSNVVNVVSNVVVCVVPPWPWDWDWDDDPPDDDTHTDRRTMTIDIPSVSSVVVSVVGGDDLAPLGTDADPPPGRPFDDDPNATDQNPPHDRPDDSHNPDRPPPDPPPDDPPPPPPDD

Secondary structure (DSSP, 8-state):
-------------------------------------THHHHHHHHHHHHHHHHHHHHHHHHHHHHHHHHT----SS--TTGGG--EEEEE----TT---TTSSS--HHHHHHHHHHHTT--EEE-HHHHHHHT---PBPTTSS--EEEEEHHHHHHHHHHHHHHHHTHHHHTTSGGGG-TTHHHHHHHHHHHHHHHHHHT---PEEEEEEETTEEEEEEE---EEEEE-HHHHHHHHHHHB--TTSSSS-EETTTEESS-EETTEE----SSS-------GGG-----------------/-------------------------------------HHHHHHHHHHHHHHHHHHHHHHHHHHHHHHHHHT----SS--TTGGG--EEEEE----TT---TTSSS--HHHHHHHHHHHTT--EEE-HHHHHHHT---PBPTTSS--EEEEEHHHHHHHHHHHHHHHHTHHHHTTSGGGG-TTHHHHHHHHHHHHHHHHHHT----EEEEEEETTEEEEEEE---EEEEE-HHHHHHHHHHHB--TTSSSS-EETTTEESS-EETTEE----SSS-------GGG-----------------

Radius of gyration: 47.92 Å; Cα contacts (8 Å, |Δi|>4): 766; chains: 2; bounding box: 158×195×118 Å

Solvent-accessible surface area (backbone atoms only — not comparable to full-atom values): 35671 Å² total; per-residue (Å²): 141,78,84,78,82,88,78,85,80,80,78,80,82,82,77,78,78,81,75,78,77,78,79,77,78,76,77,73,74,75,72,70,73,74,79,73,72,61,63,59,58,54,49,51,52,49,49,51,50,50,48,51,51,48,50,51,50,50,53,48,52,53,48,37,50,50,47,20,53,75,57,41,53,77,75,79,51,81,42,93,56,56,86,43,62,46,76,41,75,42,69,44,80,54,52,65,82,65,80,51,66,79,41,72,74,94,46,70,64,37,54,50,49,55,27,65,76,37,55,40,39,41,26,60,34,52,62,66,56,29,59,75,66,72,48,73,48,38,66,35,59,65,76,78,69,29,21,44,30,29,41,41,32,46,52,48,51,47,30,50,51,48,50,52,43,59,77,40,29,90,80,39,56,84,36,73,77,67,63,31,85,52,44,69,46,48,48,33,35,29,54,41,48,44,52,50,48,46,48,25,49,53,40,59,32,63,33,31,26,36,83,48,90,99,44,47,50,79,38,77,42,50,73,27,62,36,70,16,41,39,53,67,52,41,48,48,53,31,51,76,34,34,61,62,79,68,66,78,44,37,53,56,32,95,86,67,34,59,39,34,45,71,53,95,86,36,63,51,74,78,58,94,52,87,62,76,75,65,78,64,59,60,82,73,56,77,74,77,78,80,76,70,81,79,74,74,76,72,66,84,118,134,86,83,71,80,84,77,80,79,78,79,77,80,79,77,78,74,80,79,77,80,76,78,78,76,74,73,73,72,72,71,67,72,73,78,72,71,61,66,58,56,54,49,52,52,49,50,52,49,50,49,50,50,48,51,52,50,50,54,47,51,54,48,37,52,50,46,19,54,75,58,40,52,76,76,76,50,81,40,93,56,57,87,44,62,46,76,40,74,43,69,44,82,53,51,65,83,65,79,52,65,78,42,73,74,93,46,72,65,36,54,50,49,54,26,66,73,36,57,40,40,41,25,59,36,51,61,66,55,29,58,75,67,73,49,75,48,38,66,35,59,65,72,78,69,28,21,42,31,26,41,40,32,46,52,47,51,47,30,52,50,50,51,54,43,60,76,40,30,88,80,39,54,83,36,72,77,66,64,31,84,51,46,69,45,48,49,35,37,30,54,41,49,47,54,51,48,47,49,26,51,53,40,58,32,62,32,30,26,36,83,49,87,99,43,48,50,80,37,78,42,51,74,28,63,34,70,16,43,40,53,68,52,41,50,50,53,33,49,74,35,35,60,63,77,68,64,79,45,36,52,56,33,93,87,68,35,57,39,34,46,70,54,97,90,38,63,50,74,77,58,92,51,86,64,77,75,64,78,64,59,59,83,74,56,77,74,75,77,79,75,75,77,81,75,75,76,73,76,77,134

Organism: Penicillium expansum (NCBI:txid27334)

pLDDT: mean 75.59, std 25.66, range [18.03, 98.75]

Sequence (602 aa):
MSLDESHSSQDPDNSRPLLFKEDDEEQRYHSYPPKRKQGFRWNWAFILHGSAFAIYTIIFLAGSSLAVTKGCHRDLVYSPARFSVEYQKIAFDGDLEKMNPYRGPPRPEHDAAWHELLQYSNIRVGKDTLDRLNRSSIKLADGSGDYFGGLSVHHHLHCLKYVRHYLHRDYYNATDELKESNLEEHIDHCLDDIRQTLMCHADISIYTYDWIPNYRKPWPNFRVDHECVNWELLDDWAKEHSFSIYDQASLVHPELGLSFPSVNGEFETSASGNHVHFVHPDGQNGSGMDHGGKGKHEGHMMSLDESHSSQDPDNSRPLLFKEDDEEQRYHSYPPKRKQGFRWNWAFILHGSAFAIYTIIFLAGSSLAVTKGCHRDLVYSPARFSVEYQKIAFDGDLEKMNPYRGPPRPEHDAAWHELLQYSNIRVGKDTLDRLNRSSIKLADGSGDYFGGLSVHHHLHCLKYVRHYLHRDYYNATDELKESNLEEHIDHCLDDIRQTLMCHADISIYTYDWIPNYRKPWPNFRVDHECVNWELLDDWAKEHSFSIYDQASLVHPELGLSFPSVNGEFETSASGNHVHFVHPDGQNGSGMDHGGKGKHEGHM